Protein 8QYG (pdb70)

Sequence (446 aa):
MADVKKQILDAYNNFRHATKEFDDPNKKVSDSDFEEFILEETGRLSPSSLGLEPWKFVVVQNPEFREEKKLREYTWGAQKQLPTASHFVLILARTAKDIKYNADYIKRHLKEVKQQMPQDVSSEGYISKTEEFQKNDLHLLESDRTTLLFDWASKQTYIALGNMMTAAAQIGVDSCPIEGFQYDHIHRILEEEGLLENGSFDISVMAAFGYRVRDPRPKTRSAVEDVVKWVHHHHMMADVKKQILDAYNNFRHATKEFDPNKKVSDSDFEFILEETGRLSPSSLGLEPWKFVVVQNPEFREKLREYTWGAQKQLPTASHFVLILARTAKDIKYNADYIKRHLKEVKQMPQDVSEGYISKTEEFQKNDLHLLESDRTTLFDWASKQTYIALGNMMTAAAQIGVDSCPIEGFQYDHIHRILLEEEEGLLENGSFDISVMAAFGYRVRDPRPKTRSAVEDVVKWV

Secondary structure (DSSP, 8-state):
-HHHHHHHHHHHHH--B-S-B-TT----HHHHHHHHHHHHT---GGG---EEEEE---HHHHHHHHTT-GGGTTHHHH-SEEEEEEEE-HHHHSTT-HHHHHHHHHTT---HHHHHHHHHHHHHIIIIIS-TTS-HHHHHHHHHHHHHHHHHHHHHHHHHTT-EEEEE--S-HHHHHHHHHHTTTTTTTTEEEEEEEEEE-BSS--SPP----HHHHEEE-/-HHHHHHHHHHHHHHHHH--B-S-B-TT----HHHHHHHHHHHHT---GGG---EEEEE---HHHHHHHHTT-GGGTTHHHH-SEEEEEEEE-HHHHSTT-HHHHHHHHHTS---HHHHHHHHHHHHHIIIIIS-GGG-HHHHHHHHHHHHHHHHHHHHHHHHHTT-EEEEE--S-HHHHHHHHHHHTTTTTTTEEEEEEEEEE-BSSPPPPP----HHHHEEE-

Radius of gyration: 20.53 Å; Cα contacts (8 Å, |Δi|>4): 889; chains: 2; bounding box: 54×54×61 Å

Solvent-accessible surface area: 18591 Å² total; per-residue (Å²): 121,78,117,55,27,132,95,4,44,74,8,4,77,70,6,19,42,4,127,66,0,30,68,134,106,125,4,55,115,63,12,1,111,9,0,5,38,0,0,42,7,0,10,17,22,22,18,2,2,1,1,19,0,0,0,0,58,56,90,121,9,17,96,100,0,71,125,42,0,89,22,0,69,122,6,0,72,21,1,3,12,0,0,0,0,0,0,27,25,18,117,15,0,72,38,88,8,95,16,0,108,114,8,2,99,121,33,52,134,34,81,94,122,80,9,99,44,50,28,65,80,2,51,83,2,0,84,74,11,22,60,8,56,113,43,109,62,9,3,28,7,7,0,0,20,3,0,4,4,0,1,0,0,0,0,5,0,0,6,31,13,31,0,1,0,4,33,5,16,6,3,65,61,80,52,0,47,90,10,0,100,136,88,44,8,4,54,135,40,15,2,16,6,9,1,0,0,0,0,0,54,43,71,202,112,60,201,106,58,33,42,9,50,59,136,88,5,14,66,138,52,174,139,137,112,57,52,43,25,30,119,108,4,46,72,6,4,78,70,6,20,42,3,126,40,0,34,73,136,103,125,3,56,126,64,16,1,120,9,0,8,37,0,0,42,8,0,12,16,19,21,19,2,2,2,1,16,0,0,0,0,59,56,86,128,17,15,87,117,0,76,124,47,0,88,23,0,73,119,6,0,75,22,1,3,10,0,0,0,0,0,0,27,25,17,121,16,0,75,29,91,10,104,18,0,111,118,8,1,140,113,32,52,136,41,89,130,119,76,10,97,41,51,28,69,76,1,56,89,2,0,83,79,9,26,60,8,53,114,44,109,59,9,3,29,7,5,0,0,21,2,0,4,4,0,1,0,1,0,0,6,1,0,6,34,2,28,0,2,0,3,34,5,15,6,2,61,64,80,58,0,51,88,6,0,97,127,94,43,6,9,58,138,37,15,2,18,6,9,2,0,0,0,0,0,49,52,60,148,111,59,208,125,59,28,40,7,41,66,128,84,6,14,66,134,53

Nearest PDB structures (foldseek):
  8qyg-assembly1_A  TM=1.005E+00  e=1.576E-46  Bacillus tequilensis
  8q5g-assembly1_B  TM=9.981E-01  e=5.315E-41  Bacillus tequilensis
  7rzp-assembly1_B  TM=9.713E-01  e=8.587E-29  Haemophilus influenzae R2866
  7ldq-assembly1_A  TM=9.726E-01  e=1.998E-28  Haemophilus influenzae R2846
  2hay-assembly1_A  TM=9.580E-01  e=7.380E-26  Streptococcus pyogenes serotype M1

Organism: NCBI:txid227866

Foldseek 3Di:
DVVVVVLLVVLVQQEDAFQAFAQPFADDPVLVVVLVVLLVPAAAVLRLSFKDKDKDPDLVLLVLQCVFFVSRVRQSNRFNIKIFIKGFFCCAPQLPHPSLVCCCCVPVVPDPVRSVVSSVVSNCCCVPVPVQVVDRVSVRVSRLVSSVRSVVRSQSSCSSVQKYKRKGPRGDQVSVQVSCVVVCNCPVRGIGTRIMMGIHHHPDGDDGDDDDDPVVVDDDD/DVVVVVVVVVLLVVLVQQADAFQAFAQPFADDPVLVVVLVVLLVPFAAVLRLSFKDKDKDPDLVLLVLQCVFFVSRVRLSNRFNIKIFIKGFWCCAPVLPHPSLVCCCCPVVVDDVVVSVVSSVVSNCCCVPVVVQVPDRVSVRVSRLVSSVRSVVRSQSSCSSVVKYKRKGDRGDQVSVQVSCVVVCNCVVRGIGTRIMMGIHHHPDGDDGDDDDDPVVVDDDD

Structure (mmCIF, N/CA/C/O backbone):
data_8QYG
#
_entry.id   8QYG
#
_cell.length_a   52.472
_cell.length_b   84.279
_cell.length_c   100.606
_cell.angle_alpha   90.00
_cell.angle_beta   90.00
_cell.angle_gamma   90.00
#
_symmetry.space_group_name_H-M   'P 21 21 21'
#
loop_
_entity.id
_entity.type
_entity.pdbx_description
1 polymer 'NAD(P)H-dependent oxidoreductase'
2 non-polymer 'FLAVIN MONONUCLEOTIDE'
3 non-polymer GLYCEROL
4 non-polymer 'CHLORIDE ION'
5 non-polymer 'MAGNESIUM ION'
6 water water
#
loop_
_atom_site.group_PDB
_atom_site.id
_atom_site.type_symbol
_atom_site.label_atom_id
_atom_site.label_alt_id
_atom_site.label_comp_id
_atom_site.label_asym_id
_atom_site.label_entity_id
_atom_site.label_seq_id
_atom_site.pdbx_PDB_ins_code
_atom_site.Cartn_x
_atom_site.Cartn_y
_atom_site.Cartn_z
_atom_site.occupancy
_atom_site.B_iso_or_equiv
_atom_site.auth_seq_id
_atom_site.auth_comp_id
_atom_site.auth_asym_id
_atom_site.auth_atom_id
_atom_site.pdbx_PDB_model_num
ATOM 1 N N . MET A 1 7 ? 9.720 -22.688 11.450 1.00 38.05 1 MET A N 1
ATOM 2 C CA . MET A 1 7 ? 10.472 -21.398 11.469 1.00 35.57 1 MET A CA 1
ATOM 3 C C . MET A 1 7 ? 10.730 -20.980 12.923 1.00 30.76 1 MET A C 1
ATOM 4 O O . MET A 1 7 ? 10.703 -19.810 13.253 1.00 21.62 1 MET A O 1
ATOM 9 N N . ALA A 1 8 ? 10.952 -21.946 13.823 1.00 28.14 2 ALA A N 1
ATOM 10 C CA . ALA A 1 8 ? 10.699 -21.689 15.238 1.00 26.91 2 ALA A CA 1
ATOM 11 C C . ALA A 1 8 ? 11.699 -20.675 15.804 1.00 26.22 2 ALA A C 1
ATOM 12 O O . ALA A 1 8 ? 11.323 -19.747 16.525 1.00 25.67 2 ALA A O 1
ATOM 14 N N . ASP A 1 9 ? 12.970 -20.812 15.427 1.00 26.67 3 ASP A N 1
ATOM 15 C CA . ASP A 1 9 ? 14.022 -19.966 15.972 1.00 26.75 3 ASP A CA 1
ATOM 16 C C . ASP A 1 9 ? 13.839 -18.534 15.486 1.00 21.63 3 ASP A C 1
ATOM 17 O O . ASP A 1 9 ? 13.901 -17.593 16.282 1.00 19.67 3 ASP A O 1
ATOM 22 N N . VAL A 1 10 ? 13.543 -18.396 14.189 1.00 19.04 4 VAL A N 1
ATOM 23 C CA . VAL A 1 10 ? 13.366 -17.083 13.609 1.00 17.10 4 VAL A CA 1
ATOM 24 C C . VAL A 1 10 ? 12.168 -16.415 14.261 1.00 13.33 4 VAL A C 1
ATOM 25 O O . VAL A 1 10 ? 12.219 -15.217 14.593 1.00 13.07 4 VAL A O 1
ATOM 29 N N . LYS A 1 11 ? 11.068 -17.159 14.422 1.00 12.37 5 LYS A N 1
ATOM 30 C CA . LYS A 1 11 ? 9.865 -16.580 15.000 1.00 11.80 5 LYS A CA 1
ATOM 31 C C . LYS A 1 11 ? 10.145 -16.099 16.416 1.00 11.69 5 LYS A C 1
ATOM 32 O O . LYS A 1 11 ? 9.689 -15.038 16.833 1.00 10.67 5 LYS A O 1
ATOM 38 N N . LYS A 1 12 ? 10.866 -16.912 17.178 1.00 13.63 6 LYS A N 1
ATOM 39 C CA . LYS A 1 12 ? 11.123 -16.530 18.559 1.00 14.51 6 LYS A CA 1
ATOM 40 C C . LYS A 1 12 ? 11.953 -15.245 18.605 1.00 13.84 6 LYS A C 1
ATOM 41 O O . LYS A 1 12 ? 11.702 -14.358 19.405 1.00 14.19 6 LYS A O 1
ATOM 47 N N . GLN A 1 13 ? 12.998 -15.164 17.790 1.00 14.77 7 GLN A N 1
ATOM 48 C CA . GLN A 1 13 ? 13.844 -13.982 17.719 1.00 14.49 7 GLN A CA 1
ATOM 49 C C . GLN A 1 13 ? 13.011 -12.751 17.368 1.00 11.73 7 GLN A C 1
ATOM 50 O O . GLN A 1 13 ? 13.159 -11.691 17.972 1.00 11.29 7 GLN A O 1
ATOM 56 N N . ILE A 1 14 ? 12.127 -12.895 16.372 1.00 10.62 8 ILE A N 1
ATOM 57 C CA . ILE A 1 14 ? 11.316 -11.748 15.990 1.00 9.41 8 ILE A CA 1
ATOM 58 C C . ILE A 1 14 ? 10.351 -11.358 17.101 1.00 9.00 8 ILE A C 1
ATOM 59 O O . ILE A 1 14 ? 10.240 -10.186 17.433 1.00 9.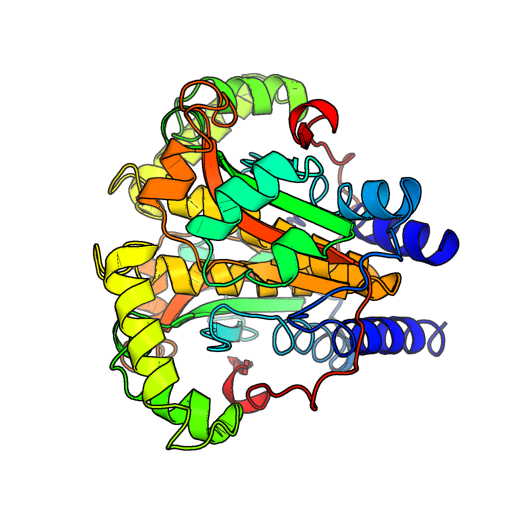14 8 ILE A O 1
ATOM 64 N N . LEU A 1 15 ? 9.641 -12.298 17.709 1.00 9.40 9 LEU A N 1
ATOM 65 C CA . LEU A 1 15 ? 8.736 -11.932 18.764 1.00 9.30 9 LEU A CA 1
ATOM 66 C C . LEU A 1 15 ? 9.489 -11.366 19.971 1.00 8.96 9 LEU A C 1
ATOM 67 O O . LEU A 1 15 ? 8.992 -10.478 20.644 1.00 9.40 9 LEU A O 1
ATOM 72 N N . ASP A 1 16 ? 10.702 -11.842 20.246 1.00 9.53 10 ASP A N 1
ATOM 73 C CA . ASP A 1 16 ? 11.491 -11.227 21.298 1.00 9.64 10 ASP A CA 1
ATOM 74 C C . ASP A 1 16 ? 11.771 -9.773 20.968 1.00 8.75 10 ASP A C 1
ATOM 75 O O . ASP A 1 16 ? 11.715 -8.931 21.833 1.00 9.32 10 ASP A O 1
ATOM 80 N N . ALA A 1 17 ? 12.016 -9.445 19.701 1.00 8.90 11 ALA A N 1
ATOM 81 C CA . ALA A 1 17 ? 12.239 -8.056 19.333 1.00 8.90 11 ALA A CA 1
ATOM 82 C C . ALA A 1 17 ? 10.965 -7.222 19.453 1.00 7.69 11 ALA A C 1
ATOM 83 O O . ALA A 1 17 ? 11.024 -6.059 19.821 1.00 7.99 11 ALA A O 1
ATOM 85 N N . TYR A 1 18 ? 9.821 -7.800 19.117 1.00 7.91 12 TYR A N 1
ATOM 86 C CA . TYR A 1 18 ? 8.544 -7.101 19.316 1.00 7.84 12 TYR A CA 1
ATOM 87 C C . TYR A 1 18 ? 8.278 -6.815 20.779 1.00 7.95 12 TYR A C 1
ATOM 88 O O . TYR A 1 18 ? 7.636 -5.813 21.115 1.00 9.06 12 TYR A O 1
ATOM 97 N N A ASN A 1 19 ? 8.762 -7.690 21.664 0.50 8.80 13 ASN A N 1
ATOM 98 N N B ASN A 1 19 ? 8.755 -7.698 21.665 0.50 8.18 13 ASN A N 1
ATOM 99 C CA A ASN A 1 19 ? 8.577 -7.471 23.082 0.50 9.89 13 ASN A CA 1
ATOM 100 C CA B ASN A 1 19 ? 8.659 -7.470 23.093 0.50 8.54 13 ASN A CA 1
ATOM 101 C C A ASN A 1 19 ? 9.659 -6.513 23.613 0.50 9.61 13 ASN A C 1
ATOM 102 C C B ASN A 1 19 ? 9.660 -6.442 23.587 0.50 8.98 13 ASN A C 1
ATOM 103 O O A ASN A 1 19 ? 9.394 -5.774 24.549 0.50 12.23 13 ASN A O 1
ATOM 104 O O B ASN A 1 19 ? 9.371 -5.649 24.474 0.50 11.33 13 ASN A O 1
ATOM 113 N N . PHE A 1 20 ? 10.846 -6.442 22.993 1.00 8.94 14 PHE A N 1
ATOM 114 C CA . PHE A 1 20 ? 11.903 -5.502 23.330 1.00 8.95 14 PHE A CA 1
ATOM 115 C C . PHE A 1 20 ? 11.496 -4.081 23.002 1.00 7.94 14 PHE A C 1
ATOM 116 O O . PHE A 1 20 ? 11.697 -3.156 23.782 1.00 8.46 14 PHE A O 1
ATOM 124 N N . ARG A 1 21 ? 10.973 -3.894 21.783 1.00 7.66 15 ARG A N 1
ATOM 125 C CA . ARG A 1 21 ? 10.531 -2.580 21.384 1.00 7.25 15 ARG A CA 1
ATOM 126 C C . ARG A 1 21 ? 9.438 -2.091 22.326 1.00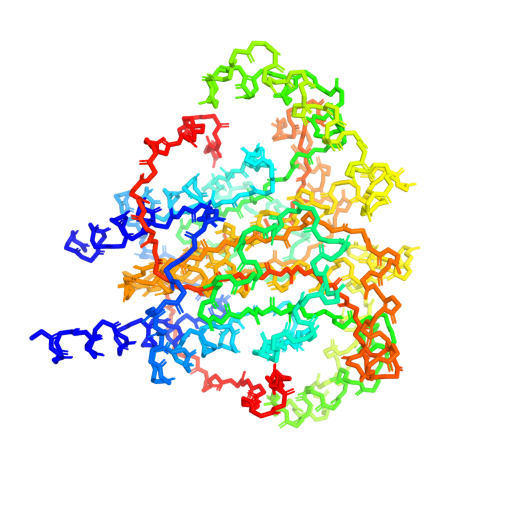 7.58 15 ARG A C 1
ATOM 127 O O . ARG A 1 21 ? 8.491 -2.799 22.614 1.00 8.25 15 ARG A O 1
ATOM 135 N N . HIS A 1 22 ? 9.571 -0.858 22.760 1.00 7.02 16 HIS A N 1
ATOM 136 C CA . HIS A 1 22 ? 8.543 -0.210 23.565 1.00 7.12 16 HIS A CA 1
ATOM 137 C C . HIS A 1 22 ? 8.677 1.285 23.341 1.00 7.78 16 HIS A C 1
ATOM 138 O O . HIS A 1 22 ? 9.625 1.750 22.706 1.00 7.68 16 HIS A O 1
ATOM 145 N N . ALA A 1 23 ? 7.733 2.051 23.872 1.00 7.22 17 ALA A N 1
ATOM 146 C CA . ALA A 1 23 ? 7.776 3.496 23.660 1.00 7.67 17 ALA A CA 1
ATOM 147 C C . ALA A 1 23 ? 8.737 4.134 24.659 1.00 7.97 17 ALA A C 1
ATOM 148 O O . ALA A 1 23 ? 8.358 4.608 25.722 1.00 9.54 17 ALA A O 1
ATOM 150 N N . THR A 1 24 ? 10.020 4.120 24.314 1.00 7.74 18 THR A N 1
ATOM 151 C CA . THR A 1 24 ? 11.075 4.513 25.236 1.00 8.26 18 THR A CA 1
ATOM 152 C C . THR A 1 24 ? 10.952 6.004 25.490 1.00 8.35 18 THR A C 1
ATOM 153 O O . THR A 1 24 ? 10.968 6.818 24.573 1.00 8.66 18 THR A O 1
ATOM 157 N N . LYS A 1 25 ? 10.918 6.361 26.777 1.00 8.86 19 LYS A N 1
ATOM 158 C CA . LYS A 1 25 ? 10.713 7.718 27.180 1.00 9.83 19 LYS A CA 1
ATOM 159 C C . LYS A 1 25 ? 11.983 8.507 27.365 1.00 10.46 19 LYS A C 1
ATOM 160 O O . LYS A 1 25 ? 11.901 9.726 27.337 1.00 14.37 19 LYS A O 1
ATOM 166 N N . GLU A 1 26 ? 13.114 7.830 27.542 1.00 10.45 20 GLU A N 1
ATOM 167 C CA . GLU A 1 26 ? 14.391 8.454 27.816 1.00 11.70 20 GLU A CA 1
ATOM 168 C C . GLU A 1 26 ? 15.464 7.511 27.299 1.00 9.74 20 GLU A C 1
ATOM 169 O O . GLU A 1 26 ? 15.393 6.322 27.518 1.00 11.36 20 GLU A O 1
ATOM 175 N N . PHE A 1 27 ? 16.452 8.068 26.634 1.00 9.68 21 PHE A N 1
ATOM 176 C CA . PHE A 1 27 ? 17.556 7.308 26.109 1.00 9.02 21 PHE A CA 1
ATOM 177 C C . PHE A 1 27 ? 18.824 7.701 26.841 1.00 9.35 21 PHE A C 1
ATOM 178 O O . PHE A 1 27 ? 18.886 8.726 27.534 1.00 10.68 21 PHE A O 1
ATOM 186 N N A ASP A 1 28 ? 19.851 6.876 26.670 0.50 9.74 22 ASP A N 1
ATOM 187 N N B ASP A 1 28 ? 19.859 6.871 26.686 0.50 9.55 22 ASP A N 1
ATOM 188 C CA A ASP A 1 28 ? 21.161 7.165 27.194 0.50 10.16 22 ASP A CA 1
ATOM 189 C CA B ASP A 1 28 ? 21.168 7.161 27.230 0.50 10.26 22 ASP A CA 1
ATOM 190 C C A ASP A 1 28 ? 21.830 8.209 26.326 0.50 10.52 22 ASP A C 1
ATOM 191 C C B ASP A 1 28 ? 21.843 8.196 26.349 0.50 10.62 22 ASP A C 1
ATOM 192 O O A ASP A 1 28 ? 22.079 7.954 25.153 0.50 11.47 22 ASP A O 1
ATOM 193 O O B ASP A 1 28 ? 22.104 7.931 25.186 0.50 11.10 22 ASP A O 1
ATOM 202 N N . PRO A 1 29 ? 22.136 9.411 26.848 1.00 11.22 23 PRO A N 1
ATOM 203 C CA . PRO A 1 29 ? 22.703 10.445 25.986 1.00 13.27 23 PRO A CA 1
ATOM 204 C C . PRO A 1 29 ? 24.127 10.140 25.551 1.00 14.05 23 PRO A C 1
ATOM 205 O O . PRO A 1 29 ? 24.624 10.820 24.655 1.00 18.15 23 PRO A O 1
ATOM 209 N N . ASN A 1 30 ? 24.765 9.122 26.155 1.00 15.26 24 ASN A N 1
ATOM 210 C CA . ASN A 1 30 ? 26.141 8.770 25.826 1.00 18.22 24 ASN A CA 1
ATOM 211 C C . ASN A 1 30 ? 26.305 7.501 25.002 1.00 19.45 24 ASN A C 1
ATOM 212 O O . ASN A 1 30 ? 27.406 7.033 24.759 1.00 36.17 24 ASN A O 1
ATOM 217 N N . LYS A 1 31 ? 25.202 6.936 24.576 1.00 13.24 25 LYS A N 1
ATOM 218 C CA . LYS A 1 31 ? 25.257 5.769 23.725 1.00 12.57 25 LYS A CA 1
ATOM 219 C C . LYS A 1 31 ? 24.645 6.091 22.367 1.00 11.19 25 LYS A C 1
ATOM 220 O O . LYS A 1 31 ? 23.487 6.487 22.306 1.00 12.95 25 LYS A O 1
ATOM 226 N N . LYS A 1 32 ? 25.466 6.051 21.328 1.00 10.16 26 LYS A N 1
ATOM 227 C CA . LYS A 1 32 ? 25.013 6.407 19.997 1.00 9.80 26 LYS A CA 1
ATOM 228 C C . LYS A 1 32 ? 24.865 5.165 19.142 1.00 8.80 26 LYS A C 1
ATOM 229 O O . LYS A 1 32 ? 25.686 4.268 19.161 1.00 10.46 26 LYS A O 1
ATOM 235 N N . VAL A 1 33 ? 23.793 5.158 18.354 1.00 7.91 27 VAL A N 1
ATOM 236 C CA . VAL A 1 33 ? 23.614 4.148 17.323 1.00 8.12 27 VAL A CA 1
ATOM 237 C C . VAL A 1 33 ? 24.729 4.350 16.315 1.00 7.84 27 VAL A C 1
ATOM 238 O O . VAL A 1 33 ? 24.970 5.470 15.886 1.00 8.30 27 VAL A O 1
ATOM 242 N N . SER A 1 34 ? 25.380 3.258 15.909 1.00 7.65 28 SER A N 1
ATOM 243 C CA . SER A 1 34 ? 26.458 3.349 14.958 1.00 7.80 28 SER A CA 1
ATOM 244 C C . SER A 1 34 ? 25.932 3.847 13.604 1.00 7.76 28 SER A C 1
ATOM 245 O O . SER A 1 34 ? 24.749 3.727 13.245 1.00 7.67 28 SER A O 1
ATOM 248 N N . ASP A 1 35 ? 26.849 4.387 12.819 1.00 7.89 29 ASP A N 1
ATOM 249 C CA . ASP A 1 35 ? 26.505 4.838 11.471 1.00 8.14 29 ASP A CA 1
ATOM 250 C C . ASP A 1 35 ? 25.903 3.684 10.682 1.00 7.27 29 ASP A C 1
ATOM 251 O O . ASP A 1 35 ? 24.889 3.863 10.022 1.00 8.27 29 ASP A O 1
ATOM 256 N N . SER A 1 36 ? 26.517 2.517 10.784 1.00 7.74 30 SER A N 1
ATOM 257 C CA . SER A 1 36 ? 26.059 1.361 10.039 1.00 8.26 30 SER A CA 1
ATOM 258 C C . SER A 1 36 ? 24.676 0.928 10.482 1.00 8.00 30 SER A C 1
ATOM 259 O O . SER A 1 36 ? 23.792 0.624 9.663 1.00 7.90 30 SER A O 1
ATOM 262 N N . ASP A 1 37 ? 24.471 0.827 11.782 1.00 7.37 31 ASP A N 1
ATOM 263 C CA . ASP A 1 37 ? 23.163 0.434 12.271 1.00 7.36 31 ASP A CA 1
ATOM 264 C C . ASP A 1 37 ? 22.090 1.424 11.874 1.00 6.91 31 ASP A C 1
ATOM 265 O O . ASP A 1 37 ? 20.974 1.016 11.520 1.00 7.19 31 ASP A O 1
ATOM 270 N N . PHE A 1 38 ? 22.384 2.717 11.916 1.00 7.21 32 PHE A N 1
ATOM 271 C CA . PHE A 1 38 ? 21.366 3.711 11.588 1.00 7.00 32 PHE A CA 1
ATOM 272 C C . PHE A 1 38 ? 21.072 3.714 10.092 1.00 6.78 32 PHE A C 1
ATOM 273 O O . PHE A 1 38 ? 19.919 3.862 9.681 1.00 7.32 32 PHE A O 1
ATOM 281 N N A GLU A 1 39 ? 22.095 3.493 9.282 0.50 7.31 33 GLU A N 1
ATOM 282 N N B GLU A 1 39 ? 22.098 3.501 9.283 0.50 7.15 33 GLU A N 1
ATOM 283 C CA A GLU A 1 39 ? 21.863 3.383 7.843 0.50 7.49 33 GLU A CA 1
ATOM 284 C CA B GLU A 1 39 ? 21.870 3.379 7.844 0.50 7.50 33 GLU A CA 1
ATOM 285 C C A GLU A 1 39 ? 20.978 2.182 7.536 0.50 7.33 33 GLU A C 1
ATOM 286 C C B GLU A 1 39 ? 20.974 2.186 7.541 0.50 7.32 33 GLU A C 1
ATOM 287 O O A GLU A 1 39 ? 20.111 2.269 6.663 0.50 7.84 33 GLU A O 1
ATOM 288 O O B GLU A 1 39 ? 20.108 2.274 6.666 0.50 7.89 33 GLU A O 1
ATOM 299 N N . PHE A 1 40 ? 21.147 1.095 8.283 1.00 7.13 34 PHE A N 1
ATOM 300 C CA . PHE A 1 40 ? 20.279 -0.071 8.137 1.00 6.93 34 PHE A CA 1
ATOM 301 C C . PHE A 1 40 ? 18.844 0.266 8.516 1.00 6.69 34 PHE A C 1
ATOM 302 O O . PHE A 1 40 ? 17.906 -0.097 7.824 1.00 6.85 34 PHE A O 1
ATOM 310 N N . ILE A 1 41 ? 18.658 0.969 9.627 1.00 6.61 35 ILE A N 1
ATOM 311 C CA . ILE A 1 41 ? 17.316 1.384 10.019 1.00 6.12 35 ILE A CA 1
ATOM 312 C C . ILE A 1 41 ? 16.683 2.231 8.918 1.00 6.29 35 ILE A C 1
ATOM 313 O O . ILE A 1 41 ? 15.544 1.997 8.518 1.00 6.80 35 ILE A O 1
ATOM 318 N N . LEU A 1 42 ? 17.408 3.212 8.399 1.00 6.54 36 LEU A N 1
ATOM 319 C CA . LEU A 1 42 ? 16.870 4.040 7.335 1.00 6.77 36 LEU A CA 1
ATOM 320 C C . LEU A 1 42 ? 16.535 3.202 6.097 1.00 6.69 36 LEU A C 1
ATOM 321 O O . LEU A 1 42 ? 15.543 3.487 5.421 1.00 7.21 36 LEU A O 1
ATOM 326 N N A GLU A 1 43 ? 17.345 2.182 5.802 0.50 6.69 37 GLU A N 1
ATOM 327 N N B GLU A 1 43 ? 17.348 2.182 5.798 0.50 7.10 37 GLU A N 1
ATOM 328 C CA A GLU A 1 43 ? 17.098 1.330 4.647 0.50 6.75 37 GLU A CA 1
ATOM 329 C CA B GLU A 1 43 ? 17.087 1.320 4.652 0.50 7.63 37 GLU A CA 1
ATOM 330 C C A GLU A 1 43 ? 15.747 0.632 4.787 0.50 6.90 37 GLU A C 1
ATOM 331 C C B GLU A 1 43 ? 15.734 0.639 4.789 0.50 7.37 37 GLU A C 1
ATOM 332 O O A GLU A 1 43 ? 15.062 0.445 3.785 0.50 7.06 37 GLU A O 1
ATOM 333 O O B GLU A 1 43 ? 15.056 0.445 3.786 0.50 7.38 37 GLU A O 1
ATOM 344 N N . THR A 1 44 ? 15.361 0.218 5.998 1.00 6.72 38 THR A N 1
ATOM 345 C CA . THR A 1 44 ? 14.070 -0.427 6.175 1.00 6.50 38 THR A CA 1
ATOM 346 C C . THR A 1 44 ? 12.922 0.535 5.893 1.00 6.46 38 THR A C 1
ATOM 347 O O . THR A 1 44 ? 11.859 0.093 5.453 1.00 7.40 38 THR A O 1
ATOM 351 N N . GLY A 1 45 ? 13.126 1.826 6.142 1.00 6.61 39 GLY A N 1
ATOM 352 C CA . GLY A 1 45 ? 12.178 2.827 5.727 1.00 6.46 39 GLY A CA 1
ATOM 353 C C . GLY A 1 45 ? 12.145 2.946 4.216 1.00 6.36 39 GLY A C 1
ATOM 354 O O . GLY A 1 45 ? 11.084 2.917 3.592 1.00 6.58 39 GLY A O 1
ATOM 355 N N . ARG A 1 46 ? 13.323 3.134 3.615 1.00 6.65 40 ARG A N 1
ATOM 356 C CA . ARG A 1 46 ? 13.421 3.353 2.161 1.00 6.83 40 ARG A CA 1
ATOM 357 C C . ARG A 1 46 ? 12.804 2.193 1.389 1.00 6.81 40 ARG A C 1
ATOM 358 O O . ARG A 1 46 ? 12.193 2.399 0.339 1.00 6.88 40 ARG A O 1
ATOM 366 N N . LEU A 1 47 ? 13.020 0.962 1.851 1.00 6.93 41 LEU A N 1
ATOM 367 C CA . LEU A 1 47 ? 12.554 -0.244 1.179 1.00 6.76 41 LEU A CA 1
ATOM 368 C C . LEU A 1 47 ? 11.104 -0.568 1.487 1.00 6.65 41 LEU A C 1
ATOM 369 O O . LEU A 1 47 ? 10.570 -1.571 0.993 1.00 6.68 41 LEU A O 1
ATOM 374 N N . SER A 1 48 ? 10.447 0.235 2.313 1.00 6.22 42 SER A N 1
ATOM 375 C CA . SER A 1 48 ? 9.058 -0.020 2.636 1.00 6.24 42 SER A CA 1
ATOM 376 C C . SER A 1 48 ? 8.198 0.087 1.388 1.00 6.13 42 SER A C 1
ATOM 377 O O . SER A 1 48 ? 8.461 0.895 0.488 1.00 6.40 42 SER A O 1
ATOM 380 N N . PRO A 1 49 ? 7.087 -0.669 1.367 1.00 6.03 43 PRO A N 1
ATOM 381 C CA . PRO A 1 49 ? 6.093 -0.516 0.320 1.00 6.07 43 PRO A CA 1
ATOM 382 C C . PRO A 1 49 ? 5.242 0.714 0.561 1.00 6.04 43 PRO A C 1
ATOM 383 O O . PRO A 1 49 ? 5.166 1.233 1.672 1.00 6.60 43 PRO A O 1
ATOM 387 N N . SER A 1 50 ? 4.588 1.189 -0.504 1.00 6.16 44 SER A N 1
ATOM 388 C CA . SER A 1 50 ? 3.711 2.341 -0.447 1.00 6.26 44 SER A CA 1
ATOM 389 C C . SER A 1 50 ? 2.658 2.182 -1.533 1.00 6.30 44 SER A C 1
ATOM 390 O O . SER A 1 50 ? 2.918 1.595 -2.594 1.00 6.64 44 SER A O 1
ATOM 393 N N . SER A 1 51 ? 1.477 2.711 -1.293 1.00 6.34 45 SER A N 1
ATOM 394 C CA . SER A 1 51 ? 0.415 2.661 -2.280 1.00 6.34 45 SER A CA 1
ATOM 395 C C . SER A 1 51 ? 0.869 3.320 -3.576 1.00 6.43 45 SER A C 1
ATOM 396 O O . SER A 1 51 ? 1.471 4.379 -3.591 1.00 6.60 45 SER A O 1
ATOM 399 N N . LEU A 1 52 ? 0.630 2.594 -4.689 1.00 6.82 46 LEU A N 1
ATOM 400 C CA . LEU A 1 52 ? 0.982 3.028 -6.039 1.00 7.25 46 LEU A CA 1
ATOM 401 C C . LEU A 1 52 ? 2.486 3.191 -6.223 1.00 6.88 46 LEU A C 1
ATOM 402 O O . LEU A 1 52 ? 2.940 3.770 -7.202 1.00 7.42 46 LEU A O 1
ATOM 407 N N . GLY A 1 53 ? 3.262 2.674 -5.261 1.00 6.80 47 GLY A N 1
ATOM 408 C CA . GLY A 1 53 ? 4.704 2.772 -5.302 1.00 6.85 47 GLY A CA 1
ATOM 409 C C . GLY A 1 53 ? 5.265 4.177 -5.179 1.00 7.03 47 GLY A C 1
ATOM 410 O O . GLY A 1 53 ? 6.429 4.364 -5.511 1.00 7.06 47 GLY A O 1
ATOM 411 N N . LEU A 1 54 ? 4.475 5.131 -4.687 1.00 6.85 48 LEU A N 1
ATOM 412 C CA . LEU A 1 54 ? 4.872 6.528 -4.726 1.00 6.94 48 LEU A CA 1
ATOM 413 C C . LEU A 1 54 ? 5.890 6.988 -3.705 1.00 6.67 48 LEU A C 1
ATOM 414 O O . LEU A 1 54 ? 6.392 8.078 -3.826 1.00 7.47 48 LEU A O 1
ATOM 419 N N . GLU A 1 55 ? 6.159 6.160 -2.682 1.00 6.67 49 GLU A N 1
ATOM 420 C CA . GLU A 1 55 ? 7.193 6.480 -1.684 1.00 6.75 49 GLU A CA 1
ATOM 421 C C . GLU A 1 55 ? 7.053 7.919 -1.227 1.00 6.87 49 GLU A C 1
ATOM 422 O O . GLU A 1 55 ? 7.977 8.700 -1.317 1.00 7.06 49 GLU A O 1
ATOM 428 N N . PRO A 1 56 ? 5.881 8.294 -0.656 1.00 6.70 50 PRO A N 1
ATOM 429 C CA . PRO A 1 56 ? 5.574 9.712 -0.473 1.00 6.97 50 PRO A CA 1
ATOM 430 C C . PRO A 1 56 ? 6.084 10.250 0.850 1.00 6.96 50 PRO A C 1
ATOM 431 O O . PRO A 1 56 ? 5.371 10.922 1.587 1.00 7.82 50 PRO A O 1
ATOM 435 N N . TRP A 1 57 ? 7.333 9.950 1.151 1.00 8.05 51 TRP A N 1
ATOM 436 C CA . TRP A 1 57 ? 7.968 10.243 2.424 1.00 7.69 51 TRP A CA 1
ATOM 437 C C . TRP A 1 57 ? 9.303 10.936 2.264 1.00 7.19 51 TRP A C 1
ATOM 438 O O . TRP A 1 57 ? 9.946 10.921 1.204 1.00 7.50 51 TRP A O 1
ATOM 449 N N . LYS A 1 58 ? 9.710 11.532 3.387 1.00 6.85 52 LYS A N 1
ATOM 450 C CA . LYS A 1 58 ? 11.091 11.957 3.540 1.00 7.88 52 LYS A CA 1
ATOM 451 C C . LYS A 1 58 ? 11.437 11.733 5.009 1.00 6.89 52 LYS A C 1
ATOM 452 O O . LYS A 1 58 ? 10.598 11.978 5.896 1.00 7.75 52 LYS A O 1
ATOM 458 N N . PHE A 1 59 ? 12.653 11.249 5.263 1.00 6.67 53 PHE A N 1
ATOM 459 C CA . PHE A 1 59 ? 13.139 10.972 6.617 1.00 7.09 53 PHE A CA 1
ATOM 460 C C . PHE A 1 59 ? 14.171 12.042 6.942 1.00 6.85 53 PHE A C 1
ATOM 461 O O . PHE A 1 59 ? 15.262 12.054 6.373 1.00 8.41 53 PHE A O 1
ATOM 469 N N . VAL A 1 60 ? 13.803 12.996 7.803 1.00 7.06 54 VAL A N 1
ATOM 470 C CA . VAL A 1 60 ? 14.677 14.090 8.157 1.00 6.86 54 VAL A CA 1
ATOM 471 C C . VAL A 1 60 ? 15.311 13.756 9.498 1.00 6.93 54 VAL A C 1
ATOM 472 O O . VAL A 1 60 ? 14.595 13.633 10.485 1.00 7.86 54 VAL A O 1
ATOM 476 N N . VAL A 1 61 ? 16.613 13.538 9.507 1.00 7.06 55 VAL A N 1
ATOM 477 C CA . VAL A 1 61 ? 17.331 13.124 10.698 1.00 6.84 55 VAL A CA 1
ATOM 478 C C . VAL A 1 61 ? 17.852 14.367 11.388 1.00 6.95 55 VAL A C 1
ATOM 479 O O . VAL A 1 61 ? 18.771 15.003 10.883 1.00 8.22 55 VAL A O 1
ATOM 483 N N . VAL A 1 62 ? 17.234 14.752 12.509 1.00 7.30 56 VAL A N 1
ATOM 484 C CA . VAL A 1 62 ? 17.576 15.971 13.214 1.00 7.84 56 VAL A CA 1
ATOM 485 C C . VAL A 1 62 ? 18.569 15.616 14.296 1.00 7.71 56 VAL A C 1
ATOM 486 O O . VAL A 1 62 ? 18.205 15.190 15.403 1.00 8.46 56 VAL A O 1
ATOM 490 N N . GLN A 1 63 ? 19.849 15.844 14.011 1.00 8.00 57 GLN A N 1
ATOM 491 C CA . GLN A 1 63 ? 20.912 15.648 14.984 1.00 8.56 57 GLN A CA 1
ATOM 492 C C . GLN A 1 63 ? 21.290 16.950 15.681 1.00 9.71 57 GLN A C 1
ATOM 493 O O . GLN A 1 63 ? 21.768 16.924 16.816 1.00 11.85 57 GLN A O 1
ATOM 499 N N . ASN A 1 64 ? 21.054 18.083 15.030 1.00 8.49 58 ASN A N 1
ATOM 500 C CA . ASN A 1 64 ? 21.469 19.358 15.557 1.00 8.98 58 ASN A CA 1
ATOM 501 C C . ASN A 1 64 ? 20.774 19.603 16.893 1.00 8.84 58 ASN A C 1
ATOM 502 O O . ASN A 1 64 ? 19.546 19.580 16.956 1.00 8.84 58 ASN A O 1
ATOM 507 N N . PRO A 1 65 ? 21.519 19.787 18.009 1.00 9.99 59 PRO A N 1
ATOM 508 C CA . PRO A 1 65 ? 20.861 19.908 19.307 1.00 10.28 59 PRO A CA 1
ATOM 509 C C . PRO A 1 65 ? 19.956 21.117 19.427 1.00 9.77 59 PRO A C 1
ATOM 510 O O . PRO A 1 65 ? 18.925 21.058 20.080 1.00 9.97 59 PRO A O 1
ATOM 514 N N . GLU A 1 66 ? 20.349 22.226 18.807 1.00 9.79 60 GLU A N 1
ATOM 515 C CA . GLU A 1 66 ? 19.566 23.440 18.908 1.00 9.96 60 GLU A CA 1
ATOM 516 C C . GLU A 1 66 ? 18.241 23.296 18.172 1.00 9.88 60 GLU A C 1
ATOM 517 O O . GLU A 1 66 ? 17.206 23.763 18.654 1.00 10.30 60 GLU A O 1
ATOM 523 N N . PHE A 1 67 ? 18.252 22.633 17.000 1.00 8.81 61 PHE A N 1
ATOM 524 C CA . PHE A 1 67 ? 17.011 22.440 16.276 1.00 8.61 61 PHE A CA 1
ATOM 525 C C . PHE A 1 67 ? 16.108 21.475 17.044 1.00 8.06 61 PHE A C 1
ATOM 526 O O . PHE A 1 67 ? 14.902 21.656 17.140 1.00 8.78 61 PHE A O 1
ATOM 534 N N . ARG A 1 68 ? 16.681 20.422 17.655 1.00 8.10 62 ARG A N 1
ATOM 535 C CA . ARG A 1 68 ? 15.884 19.563 18.519 1.00 8.14 62 ARG A CA 1
ATOM 536 C C . ARG A 1 68 ? 15.204 20.388 19.601 1.00 8.92 62 ARG A C 1
ATOM 537 O O . ARG A 1 68 ? 14.032 20.120 19.916 1.00 9.34 62 ARG A O 1
ATOM 545 N N A GLU A 1 69 ? 15.937 21.305 20.237 0.50 8.79 63 GLU A N 1
ATOM 546 N N B GLU A 1 69 ? 15.946 21.291 20.254 0.50 8.92 63 GLU A N 1
ATOM 547 C CA A GLU A 1 69 ? 15.349 22.087 21.301 0.50 9.45 63 GLU A CA 1
ATOM 548 C CA B GLU A 1 69 ? 15.376 22.082 21.324 0.50 9.56 63 GLU A CA 1
ATOM 549 C C A GLU A 1 69 ? 14.213 22.981 20.791 0.50 9.41 63 GLU A C 1
ATOM 550 C C B GLU A 1 69 ? 14.227 22.957 20.826 0.50 9.54 63 GLU A C 1
ATOM 551 O O A GLU A 1 69 ? 13.211 23.160 21.494 0.50 10.06 63 GLU A O 1
ATOM 552 O O B GLU A 1 69 ? 13.229 23.140 21.533 0.50 10.32 63 GLU A O 1
ATOM 563 N N A LYS A 1 70 ? 14.335 23.512 19.573 0.50 9.79 64 LYS A N 1
ATOM 564 N N B LYS A 1 70 ? 14.347 23.475 19.610 0.50 9.91 64 LYS A N 1
ATOM 565 C CA A LYS A 1 70 ? 13.254 24.280 18.966 0.50 10.24 64 LYS A CA 1
ATOM 566 C CA B LYS A 1 70 ? 13.286 24.267 19.018 0.50 10.35 64 LYS A CA 1
ATOM 567 C C A LYS A 1 70 ? 12.000 23.425 18.850 0.50 9.97 64 LYS A C 1
ATOM 568 C C B LYS A 1 70 ? 12.018 23.428 18.853 0.50 10.04 64 LYS A C 1
ATOM 569 O O A LYS A 1 70 ? 10.893 23.854 19.177 0.50 11.07 64 LYS A O 1
ATOM 570 O O B LYS A 1 70 ? 10.912 23.863 19.171 0.50 11.12 64 LYS A O 1
ATOM 581 N N . LEU A 1 71 ? 12.181 22.180 18.406 1.00 9.02 65 LEU A N 1
ATOM 582 C CA . LEU A 1 71 ? 11.061 21.256 18.309 1.00 9.01 65 LEU A CA 1
ATOM 583 C C . LEU A 1 71 ? 10.485 20.927 19.681 1.00 8.73 65 LEU A C 1
ATOM 584 O O . LEU A 1 71 ? 9.273 20.810 19.830 1.00 8.94 65 LEU A O 1
ATOM 589 N N . ARG A 1 72 ? 11.349 20.742 20.659 1.00 8.76 66 ARG A N 1
ATOM 590 C CA . ARG A 1 72 ? 10.930 20.293 21.983 1.00 9.07 66 ARG A CA 1
ATOM 591 C C . ARG A 1 72 ? 9.920 21.235 22.613 1.00 9.07 66 ARG A C 1
ATOM 592 O O . ARG A 1 72 ? 9.032 20.772 23.328 1.00 9.83 66 ARG A O 1
ATOM 600 N N . GLU A 1 73 ? 10.038 22.529 22.338 1.00 9.64 67 GLU A N 1
ATOM 601 C CA . GLU A 1 73 ? 9.097 23.491 22.892 1.00 10.13 67 GLU A CA 1
ATOM 602 C C . GLU A 1 73 ? 7.658 23.107 22.574 1.00 9.17 67 GLU A C 1
ATOM 603 O O . GLU A 1 73 ? 6.773 23.398 23.365 1.00 10.84 67 GLU A O 1
ATOM 609 N N . TYR A 1 74 ? 7.440 22.505 21.409 1.00 8.34 68 TYR A N 1
ATOM 610 C CA . TYR A 1 74 ? 6.096 22.226 20.940 1.00 9.59 68 TYR A CA 1
ATOM 611 C C . TYR A 1 74 ? 5.838 20.737 20.736 1.00 8.64 68 TYR A C 1
ATOM 612 O O . TYR A 1 74 ? 4.869 20.381 20.057 1.00 10.29 68 TYR A O 1
ATOM 621 N N . THR A 1 75 ? 6.676 19.888 21.347 1.00 8.21 69 THR A N 1
ATOM 622 C CA . THR A 1 75 ? 6.540 18.458 21.237 1.00 8.11 69 THR A CA 1
ATOM 623 C C . THR A 1 75 ? 6.416 17.888 22.647 1.00 8.28 69 THR A C 1
ATOM 624 O O . THR A 1 75 ? 7.350 17.317 23.209 1.00 8.96 69 THR A O 1
ATOM 628 N N . TRP A 1 76 ? 5.208 17.998 23.207 1.00 9.19 70 TRP A N 1
ATOM 629 C CA . TRP A 1 76 ? 4.949 17.543 24.570 1.00 9.84 70 TRP A CA 1
ATOM 630 C C . TRP A 1 76 ? 5.221 16.065 24.734 1.00 9.24 70 TRP A C 1
ATOM 631 O O . TRP A 1 76 ? 5.533 15.629 25.827 1.00 10.27 70 TRP A O 1
ATOM 642 N N . GLY A 1 77 ? 5.092 15.287 23.660 1.00 8.24 71 GLY A N 1
ATOM 643 C CA . GLY A 1 77 ? 5.299 13.856 23.705 1.00 9.07 71 GLY A CA 1
ATOM 644 C C . GLY A 1 77 ? 6.745 13.400 23.660 1.00 8.83 71 GLY A C 1
ATOM 645 O O . GLY A 1 77 ? 6.992 12.197 23.712 1.00 9.67 71 GLY A O 1
ATOM 646 N N . ALA A 1 78 ? 7.703 14.343 23.598 1.00 8.17 72 ALA A N 1
ATOM 647 C CA . ALA A 1 78 ? 9.104 13.972 23.431 1.00 8.84 72 ALA A CA 1
ATOM 648 C C . ALA A 1 78 ? 10.004 14.791 24.336 1.00 8.71 72 ALA A C 1
ATOM 649 O O . ALA A 1 78 ? 11.117 15.134 23.966 1.00 8.72 72 ALA A O 1
ATOM 651 N N . GLN A 1 79 ? 9.560 15.077 25.552 1.00 8.79 73 GLN A N 1
ATOM 652 C CA . GLN A 1 79 ? 10.324 15.962 26.431 1.00 9.44 73 GLN A CA 1
ATOM 653 C C . GLN A 1 79 ? 11.686 15.408 26.786 1.00 9.02 73 GLN A C 1
ATOM 654 O O . GLN A 1 79 ? 12.650 16.170 26.812 1.00 10.13 73 GLN A O 1
ATOM 660 N N . LYS A 1 80 ? 11.774 14.107 27.105 1.00 9.60 74 LYS A N 1
ATOM 661 C CA . LYS A 1 80 ? 13.089 13.522 27.342 1.00 10.96 74 LYS A CA 1
ATOM 662 C C . LYS A 1 80 ? 13.661 12.863 26.105 1.00 9.95 74 LYS A C 1
ATOM 663 O O . LYS A 1 80 ? 14.893 12.750 25.981 1.00 11.47 74 LYS A O 1
ATOM 669 N N . GLN A 1 81 ? 12.809 12.413 25.192 1.00 8.45 75 GLN A N 1
ATOM 670 C CA . GLN A 1 81 ? 13.313 11.744 24.007 1.00 8.49 75 GLN A CA 1
ATOM 671 C C . GLN A 1 81 ? 14.125 12.691 23.125 1.00 8.87 75 GLN A C 1
ATOM 672 O O . GLN A 1 81 ? 15.157 12.295 22.594 1.00 10.19 75 GLN A O 1
ATOM 678 N N . LEU A 1 82 ? 13.662 13.921 22.959 1.00 8.72 76 LEU A N 1
ATOM 679 C CA . LEU A 1 82 ? 14.352 14.819 22.053 1.00 8.84 76 LEU A CA 1
ATOM 680 C C . LEU A 1 82 ? 15.768 15.097 22.510 1.00 9.13 76 LEU A C 1
ATOM 681 O O . LEU A 1 82 ? 16.714 14.983 21.722 1.00 10.57 76 LEU A O 1
ATOM 686 N N . PRO A 1 83 ? 16.016 15.457 23.787 1.00 10.16 77 PRO A N 1
ATOM 687 C CA . PRO A 1 83 ? 17.390 15.749 24.152 1.00 11.55 77 PRO A CA 1
ATOM 688 C C . PRO A 1 83 ? 18.296 14.535 24.139 1.00 11.43 77 PRO A C 1
ATOM 689 O O . PRO A 1 83 ? 19.472 14.659 23.752 1.00 15.24 77 PRO A O 1
ATOM 693 N N . THR A 1 84 ? 17.752 13.388 24.538 1.00 8.98 78 THR A N 1
ATOM 694 C CA . THR A 1 84 ? 18.596 12.227 24.811 1.00 8.70 78 THR A CA 1
ATOM 695 C C . THR A 1 84 ? 18.760 11.265 23.640 1.00 8.49 78 THR A C 1
ATOM 696 O O . THR A 1 84 ? 19.673 10.472 23.691 1.00 8.81 78 THR A O 1
ATOM 700 N N . ALA A 1 85 ? 17.879 11.325 22.632 1.00 8.36 79 ALA A N 1
ATOM 701 C CA . ALA A 1 85 ? 17.943 10.301 21.615 1.00 8.15 79 ALA A CA 1
ATOM 702 C C . ALA A 1 85 ? 19.290 10.319 20.921 1.00 7.44 79 ALA A C 1
ATOM 703 O O . ALA A 1 85 ? 19.872 11.377 20.671 1.00 8.30 79 ALA A O 1
ATOM 705 N N . SER A 1 86 ? 19.738 9.148 20.495 1.00 7.18 80 SER A N 1
ATOM 706 C CA . SER A 1 86 ? 20.889 9.077 19.617 1.00 7.62 80 SER A CA 1
ATOM 707 C C . SER A 1 86 ? 20.584 9.779 18.295 1.00 7.26 80 SER A C 1
ATOM 708 O O . SER A 1 86 ? 21.355 10.594 17.800 1.00 8.16 80 SER A O 1
ATOM 711 N N . HIS A 1 87 ? 19.445 9.385 17.696 1.00 7.17 81 HIS A N 1
ATOM 712 C CA . HIS A 1 87 ? 19.005 9.886 16.415 1.00 7.19 81 HIS A CA 1
ATOM 713 C C . HIS A 1 87 ? 17.528 10.215 16.537 1.00 7.06 81 HIS A C 1
ATOM 714 O O . HIS A 1 87 ? 16.779 9.538 17.221 1.00 8.09 81 HIS A O 1
ATOM 721 N N . PHE A 1 88 ? 17.107 11.273 15.845 1.00 6.97 82 PHE A N 1
ATOM 722 C CA . PHE A 1 88 ? 15.730 11.707 15.935 1.00 7.41 82 PHE A CA 1
ATOM 723 C C . PHE A 1 88 ? 15.246 11.989 14.514 1.00 7.04 82 PHE A C 1
ATOM 724 O O . PHE A 1 88 ? 15.928 12.705 13.788 1.00 8.87 82 PHE A O 1
ATOM 732 N N . VAL A 1 89 ? 14.125 11.398 14.136 1.00 6.61 83 VAL A N 1
ATOM 733 C CA . VAL A 1 89 ? 13.646 11.469 12.753 1.00 6.70 83 VAL A CA 1
ATOM 734 C C . VAL A 1 89 ? 12.305 12.166 12.712 1.00 6.63 83 VAL A C 1
ATOM 735 O O . VAL A 1 89 ? 11.371 11.809 13.426 1.00 7.45 83 VAL A O 1
ATOM 739 N N . LEU A 1 90 ? 12.204 13.121 11.788 1.00 6.43 84 LEU A N 1
ATOM 740 C CA . LEU A 1 90 ? 10.912 13.669 11.383 1.00 6.53 84 LEU A CA 1
ATOM 741 C C . LEU A 1 90 ? 10.545 12.939 10.108 1.00 6.74 84 LEU A C 1
ATOM 742 O O . LEU A 1 90 ? 11.263 13.056 9.089 1.00 7.22 84 LEU A O 1
ATOM 747 N N . ILE A 1 91 ? 9.429 12.228 10.114 1.00 6.58 85 ILE A N 1
ATOM 748 C CA . ILE A 1 91 ? 8.946 11.587 8.910 1.00 6.32 85 ILE A CA 1
ATOM 749 C C . ILE A 1 91 ? 7.936 12.550 8.303 1.00 6.24 85 ILE A C 1
ATOM 750 O O . ILE A 1 91 ? 6.925 12.891 8.924 1.00 6.60 85 ILE A O 1
ATOM 755 N N . LEU A 1 92 ? 8.249 13.005 7.091 1.00 6.33 86 LEU A N 1
ATOM 756 C CA . LEU A 1 92 ? 7.382 13.887 6.339 1.00 6.49 86 LEU A CA 1
ATOM 757 C C . LEU A 1 92 ? 6.607 13.057 5.328 1.00 6.41 86 LEU A C 1
ATOM 758 O O . LEU A 1 92 ? 7.086 12.062 4.847 1.00 6.78 86 LEU A O 1
ATOM 763 N N . ALA A 1 93 ? 5.423 13.551 4.988 1.00 6.01 87 ALA A N 1
ATOM 764 C CA . ALA A 1 93 ? 4.620 12.970 3.924 1.00 6.51 87 ALA A CA 1
ATOM 765 C C . ALA A 1 93 ? 4.366 14.019 2.842 1.00 6.48 87 ALA A C 1
ATOM 766 O O . ALA A 1 93 ? 4.231 15.200 3.127 1.00 6.78 87 ALA A O 1
ATOM 768 N N . ARG A 1 94 ? 4.276 13.569 1.593 1.00 6.44 88 ARG A N 1
ATOM 769 C CA . ARG A 1 94 ? 3.949 14.460 0.487 1.00 6.41 88 ARG A CA 1
ATOM 770 C C . ARG A 1 94 ? 2.523 14.986 0.666 1.00 6.59 88 ARG A C 1
ATOM 771 O O . ARG A 1 94 ? 1.623 14.318 1.137 1.00 6.92 88 ARG A O 1
ATOM 779 N N . THR A 1 95 ? 2.357 16.223 0.205 1.00 6.91 89 THR A N 1
ATOM 780 C CA . THR A 1 95 ? 1.077 16.929 0.217 1.00 7.28 89 THR A CA 1
ATOM 781 C C . THR A 1 95 ? 0.339 16.732 -1.107 1.00 7.08 89 THR A C 1
ATOM 782 O O . THR A 1 95 ? 0.841 16.167 -2.077 1.00 7.53 89 THR A O 1
ATOM 786 N N . ALA A 1 96 ? -0.886 17.266 -1.127 1.00 7.37 90 ALA A N 1
ATOM 787 C CA . ALA A 1 96 ? -1.684 17.261 -2.350 1.00 8.02 90 ALA A CA 1
ATOM 788 C C . ALA A 1 96 ? -0.929 17.880 -3.535 1.00 8.09 90 ALA A C 1
ATOM 789 O O . ALA A 1 96 ? -1.165 17.470 -4.689 1.00 9.35 90 ALA A O 1
ATOM 791 N N . LYS A 1 97 ? -0.063 18.859 -3.289 1.00 8.02 91 LYS A N 1
ATOM 792 C CA . LYS A 1 97 ? 0.728 19.446 -4.344 1.00 8.85 91 LYS A CA 1
ATOM 793 C C . LYS A 1 97 ? 1.446 18.391 -5.162 1.00 8.50 91 LYS A C 1
ATOM 794 O O . LYS A 1 97 ? 1.576 18.529 -6.371 1.00 9.57 91 LYS A O 1
ATOM 800 N N . ASP A 1 98 ? 1.954 17.379 -4.493 1.00 8.15 92 ASP A N 1
ATOM 801 C CA . ASP A 1 98 ? 2.816 16.400 -5.123 1.00 8.08 92 ASP A CA 1
ATOM 802 C C . ASP A 1 98 ? 2.183 15.029 -5.290 1.00 7.93 92 ASP A C 1
ATOM 803 O O . ASP A 1 98 ? 2.682 14.237 -6.111 1.00 8.03 92 ASP A O 1
ATOM 808 N N . ILE A 1 99 ? 1.097 14.691 -4.581 1.00 7.80 93 ILE A N 1
ATOM 809 C CA . ILE A 1 99 ? 0.556 13.343 -4.719 1.00 7.95 93 ILE A CA 1
ATOM 810 C C . ILE A 1 99 ? -0.909 13.318 -5.109 1.00 7.84 93 ILE A C 1
ATOM 811 O O . ILE A 1 99 ? -1.468 12.236 -5.236 1.00 7.41 93 ILE A O 1
ATOM 816 N N . LYS A 1 100 ? -1.496 14.461 -5.502 1.00 7.44 94 LYS A N 1
ATOM 817 C CA . LYS A 1 100 ? -2.693 14.388 -6.355 1.00 7.39 94 LYS A CA 1
ATOM 818 C C . LYS A 1 100 ? -2.304 13.733 -7.669 1.00 7.17 94 LYS A C 1
ATOM 819 O O . LYS A 1 100 ? -1.178 13.923 -8.142 1.00 7.48 94 LYS A O 1
ATOM 825 N N . TYR A 1 101 ? -3.253 13.007 -8.258 1.00 7.27 95 TYR A N 1
ATOM 826 C CA . TYR A 1 101 ? -2.983 12.154 -9.422 1.00 7.79 95 TYR A CA 1
ATOM 827 C C . TYR A 1 101 ? -2.251 12.871 -10.546 1.00 8.06 95 TYR A C 1
ATOM 828 O O . TYR A 1 101 ? -1.513 12.200 -11.268 1.00 8.94 95 TYR A O 1
ATOM 837 N N . ASN A 1 102 ? -2.513 14.149 -10.755 1.00 8.05 96 ASN A N 1
ATOM 838 C CA . ASN A 1 102 ? -1.968 14.876 -11.895 1.00 8.57 96 ASN A CA 1
ATOM 839 C C . ASN A 1 102 ? -0.672 15.633 -11.574 1.00 8.41 96 ASN A C 1
ATOM 840 O O . ASN A 1 102 ? -0.169 16.392 -12.398 1.00 9.41 96 ASN A O 1
ATOM 845 N N . ALA A 1 103 ? -0.069 15.357 -10.409 1.00 8.28 97 ALA A N 1
ATOM 846 C CA . ALA A 1 103 ? 1.108 16.098 -10.003 1.00 8.34 97 ALA A CA 1
ATOM 847 C C . ALA A 1 103 ? 2.348 15.644 -10.783 1.00 8.29 97 ALA A C 1
ATOM 848 O O . ALA A 1 103 ? 2.532 14.449 -11.122 1.00 8.67 97 ALA A O 1
ATOM 850 N N . ASP A 1 104 ? 3.253 16.608 -10.965 1.00 8.72 98 ASP A N 1
ATOM 851 C CA . ASP A 1 104 ? 4.527 16.325 -11.596 1.00 9.37 98 ASP A CA 1
ATOM 852 C C . ASP A 1 104 ? 5.346 15.291 -10.828 1.00 8.77 98 ASP A C 1
ATOM 853 O O . ASP A 1 104 ? 6.035 14.464 -11.438 1.00 9.45 98 ASP A O 1
ATOM 858 N N . TYR A 1 105 ? 5.290 15.301 -9.491 1.00 8.21 99 TYR A N 1
ATOM 859 C CA . TYR A 1 105 ? 6.079 14.361 -8.712 1.00 8.04 99 TYR A CA 1
ATOM 860 C C . TYR A 1 105 ? 5.731 12.937 -9.128 1.00 7.58 99 TYR A C 1
ATOM 861 O O . TYR A 1 105 ? 6.616 12.104 -9.189 1.00 8.42 99 TYR A O 1
ATOM 870 N N . ILE A 1 106 ? 4.445 12.634 -9.261 1.00 7.83 100 ILE A N 1
ATOM 871 C CA . ILE A 1 106 ? 4.037 11.289 -9.601 1.00 8.09 100 ILE A CA 1
ATOM 872 C C . ILE A 1 106 ? 4.643 10.877 -10.946 1.00 8.15 100 ILE A C 1
ATOM 873 O O . ILE A 1 106 ? 5.198 9.808 -11.086 1.00 8.93 100 ILE A O 1
ATOM 878 N N . LYS A 1 107 ? 4.512 11.725 -11.952 1.00 9.34 101 LYS A N 1
ATOM 879 C CA . LYS A 1 107 ? 5.031 11.398 -13.278 1.00 10.26 101 LYS A CA 1
ATOM 880 C C . LYS A 1 107 ? 6.533 11.149 -13.184 1.00 9.28 101 LYS A C 1
ATOM 881 O O . LYS A 1 107 ? 7.057 10.219 -13.779 1.00 9.39 101 LYS A O 1
ATOM 887 N N . ARG A 1 108 ? 7.262 12.018 -12.490 1.00 9.10 102 ARG A N 1
ATOM 888 C CA . ARG A 1 108 ? 8.701 11.901 -12.421 1.00 9.42 102 ARG A CA 1
ATOM 889 C C . ARG A 1 108 ? 9.093 10.656 -11.651 1.00 8.80 102 ARG A C 1
ATOM 890 O O . ARG A 1 108 ? 10.035 9.979 -12.003 1.00 9.64 102 ARG A O 1
ATOM 898 N N . HIS A 1 109 ? 8.396 10.373 -10.547 1.00 8.48 103 HIS A N 1
ATOM 899 C CA . HIS A 1 109 ? 8.730 9.213 -9.734 1.00 8.16 103 HIS A CA 1
ATOM 900 C C . HIS A 1 109 ? 8.521 7.932 -10.553 1.00 8.20 103 HIS A C 1
ATOM 901 O O . HIS A 1 109 ? 9.367 7.041 -10.556 1.00 8.18 103 HIS A O 1
ATOM 908 N N . LEU A 1 110 ? 7.354 7.825 -11.187 1.00 8.23 104 LEU A N 1
ATOM 909 C CA . LEU A 1 110 ? 7.068 6.640 -11.946 1.00 8.44 104 LEU A CA 1
ATOM 910 C C . LEU A 1 110 ? 8.096 6.447 -13.051 1.00 8.87 104 LEU A C 1
ATOM 911 O O . LEU A 1 110 ? 8.516 5.311 -13.299 1.00 8.65 104 LEU A O 1
ATOM 916 N N . LYS A 1 111 ? 8.464 7.515 -13.738 1.00 9.15 105 LYS A N 1
ATOM 917 C CA . LYS A 1 111 ? 9.448 7.372 -14.795 1.00 9.89 105 LYS A CA 1
ATOM 918 C C . LYS A 1 111 ? 10.856 7.105 -14.253 1.00 9.41 105 LYS A C 1
ATOM 919 O O . LYS A 1 111 ? 11.517 6.145 -14.642 1.00 10.71 105 LYS A O 1
ATOM 925 N N . GLU A 1 112 ? 11.365 7.995 -13.406 1.00 9.31 106 GLU A N 1
ATOM 926 C CA . GLU A 1 112 ? 12.769 7.998 -13.057 1.00 10.22 106 GLU A CA 1
ATOM 927 C C . GLU A 1 112 ? 13.137 6.917 -12.043 1.00 10.21 106 GLU A C 1
ATOM 928 O O . GLU A 1 112 ? 14.245 6.386 -12.081 1.00 11.89 106 GLU A O 1
ATOM 934 N N . VAL A 1 113 ? 12.253 6.632 -11.079 1.00 8.73 107 VAL A N 1
ATOM 935 C CA . VAL A 1 113 ? 12.507 5.657 -10.045 1.00 9.00 107 VAL A CA 1
ATOM 936 C C . VAL A 1 113 ? 11.920 4.321 -10.453 1.00 8.59 107 VAL A C 1
ATOM 937 O O . VAL A 1 113 ? 12.594 3.298 -10.406 1.00 9.57 107 VAL A O 1
ATOM 941 N N . LYS A 1 114 ? 10.621 4.288 -10.776 1.00 8.43 108 LYS A N 1
ATOM 942 C CA . LYS A 1 114 ? 9.973 3.027 -11.014 1.00 8.86 108 LYS A CA 1
ATOM 943 C C . LYS A 1 114 ? 10.264 2.463 -12.419 1.00 9.14 108 LYS A C 1
ATOM 944 O O . LYS A 1 114 ? 9.927 1.320 -12.712 1.00 9.99 108 LYS A O 1
ATOM 950 N N A GLN A 1 115 ? 10.855 3.273 -13.312 0.50 9.52 109 GLN A N 1
ATOM 951 N N B GLN A 1 115 ? 10.853 3.278 -13.309 0.50 9.64 109 GLN A N 1
ATOM 952 C CA A GLN A 1 115 ? 11.177 2.845 -14.662 0.50 9.59 109 GLN A CA 1
ATOM 953 C CA B GLN A 1 115 ? 11.174 2.859 -14.661 0.50 9.84 109 GLN A CA 1
ATOM 954 C C A GLN A 1 115 ? 9.925 2.444 -15.420 0.50 9.49 109 GLN A C 1
ATOM 955 C C B GLN A 1 115 ? 9.924 2.442 -15.414 0.50 9.64 109 GLN A C 1
ATOM 956 O O A GLN A 1 115 ? 9.978 1.602 -16.313 0.50 10.27 109 GLN A O 1
ATOM 957 O O B GLN A 1 115 ? 9.971 1.581 -16.289 0.50 10.36 109 GLN A O 1
ATOM 968 N N . MET A 1 116 ? 8.805 3.093 -15.119 1.00 9.61 110 MET A N 1
ATOM 969 C CA . MET A 1 116 ? 7.567 2.758 -15.773 1.00 10.51 110 MET A CA 1
ATOM 970 C C . MET A 1 116 ? 7.563 3.421 -17.139 1.00 10.13 110 MET A C 1
ATOM 971 O O . MET A 1 116 ? 7.752 4.625 -17.272 1.00 11.06 110 MET A O 1
ATOM 976 N N . PRO A 1 117 ? 7.363 2.654 -18.229 1.00 10.30 111 PRO A N 1
ATOM 977 C CA . PRO A 1 117 ? 7.328 3.220 -19.581 1.00 10.11 111 PRO A CA 1
ATOM 978 C C . PRO A 1 117 ? 6.268 4.286 -19.668 1.00 11.32 111 PRO A C 1
ATOM 979 O O . PRO A 1 117 ? 5.204 4.179 -19.063 1.00 11.29 111 PRO A O 1
ATOM 983 N N . GLN A 1 118 ? 6.523 5.263 -20.527 1.00 12.30 112 GLN A N 1
ATOM 984 C CA . GLN A 1 118 ? 5.559 6.318 -20.788 1.00 14.38 112 GLN A CA 1
ATOM 985 C C . GLN A 1 118 ? 4.199 5.732 -21.181 1.00 15.19 112 GLN A C 1
ATOM 986 O O . GLN A 1 118 ? 3.150 6.174 -20.692 1.00 17.56 112 GLN A O 1
ATOM 992 N N . ASP A 1 119 ? 4.198 4.724 -22.054 1.00 14.75 113 ASP A N 1
ATOM 993 C CA . ASP A 1 119 ? 2.925 4.165 -22.440 1.00 17.25 113 ASP A CA 1
ATOM 994 C C . ASP A 1 119 ? 2.144 3.723 -21.204 1.00 18.35 113 ASP A C 1
ATOM 995 O O . ASP A 1 119 ? 0.916 3.938 -21.088 1.00 24.48 113 ASP A O 1
ATOM 1000 N N . VAL A 1 120 ? 2.817 3.004 -20.342 1.00 12.34 114 VAL A N 1
ATOM 1001 C CA . VAL A 1 120 ? 2.213 2.347 -19.189 1.00 12.28 114 VAL A CA 1
ATOM 1002 C C . VAL A 1 120 ? 1.794 3.394 -18.163 1.00 12.01 114 VAL A C 1
ATOM 1003 O O . VAL A 1 120 ? 0.723 3.284 -17.567 1.00 13.42 114 VAL A O 1
ATOM 1007 N N A SER A 1 121 ? 2.628 4.416 -17.956 0.50 11.41 115 SER A N 1
ATOM 1008 N N B SER A 1 121 ? 2.648 4.410 -17.948 0.50 12.01 115 SER A N 1
ATOM 1009 C CA A SER A 1 121 ? 2.317 5.410 -16.958 0.50 11.23 115 SER A CA 1
ATOM 1010 C CA B SER A 1 121 ? 2.394 5.480 -17.002 0.50 12.21 115 SER A CA 1
ATOM 1011 C C A SER A 1 121 ? 1.063 6.209 -17.296 0.50 12.00 115 SER A C 1
ATOM 1012 C C B SER A 1 121 ? 1.084 6.211 -17.300 0.50 12.39 115 SER A C 1
ATOM 1013 O O A SER A 1 121 ? 0.357 6.636 -16.390 0.50 11.87 115 SER A O 1
ATOM 1014 O O B SER A 1 121 ? 0.378 6.610 -16.380 0.50 12.45 115 SER A O 1
ATOM 1019 N N . GLU A 1 122 ? 0.779 6.461 -18.574 1.00 13.47 116 GLU A N 1
ATOM 1020 C CA . GLU A 1 122 ? -0.456 7.145 -18.922 1.00 14.36 116 GLU A CA 1
ATOM 1021 C C . GLU A 1 122 ? -1.677 6.426 -18.316 1.00 13.98 116 GLU A C 1
ATOM 1022 O O . GLU A 1 122 ? -2.540 7.032 -17.669 1.00 13.64 116 GLU A O 1
ATOM 1028 N N . GLY A 1 123 ? -1.715 5.122 -18.521 1.00 13.36 117 GLY A N 1
ATOM 1029 C CA . GLY A 1 123 ? -2.819 4.346 -17.990 1.00 12.59 117 GLY A CA 1
ATOM 1030 C C . GLY A 1 123 ? -2.762 4.249 -16.483 1.00 10.82 117 GLY A C 1
ATOM 1031 O O . GLY A 1 123 ? -3.811 4.236 -15.843 1.00 11.30 117 GLY A O 1
ATOM 1032 N N . TYR A 1 124 ? -1.563 4.131 -15.936 1.00 10.63 118 TYR A N 1
ATOM 1033 C CA . TYR A 1 124 ? -1.407 4.001 -14.491 1.00 9.80 118 TYR A CA 1
ATOM 1034 C C . TYR A 1 124 ? -1.897 5.276 -13.799 1.00 9.76 118 TYR A C 1
ATOM 1035 O O . TYR A 1 124 ? -2.515 5.216 -12.728 1.00 9.62 118 TYR A O 1
ATOM 1044 N N . ILE A 1 125 ? -1.567 6.428 -14.363 1.00 9.19 119 ILE A N 1
ATOM 1045 C CA . ILE A 1 125 ? -1.986 7.696 -13.806 1.00 8.99 119 ILE A CA 1
ATOM 1046 C C . ILE A 1 125 ? -3.496 7.889 -13.999 1.00 9.49 119 ILE A C 1
ATOM 1047 O O . ILE A 1 125 ? -4.162 8.394 -13.081 1.00 9.37 119 ILE A O 1
ATOM 1052 N N . SER A 1 126 ? -4.079 7.407 -15.095 1.00 9.95 120 SER A N 1
ATOM 1053 C CA . SER A 1 126 ? -5.542 7.406 -15.236 1.00 10.22 120 SER A CA 1
ATOM 1054 C C . SER A 1 126 ? -6.186 6.547 -14.138 1.00 9.48 120 SER A C 1
ATOM 1055 O O . SER A 1 126 ? -7.226 6.903 -13.585 1.00 9.46 120 SER A O 1
ATOM 1058 N N . LYS A 1 127 ? -5.610 5.398 -13.861 1.00 9.62 121 LYS A N 1
ATOM 1059 C CA . LYS A 1 127 ? -6.119 4.559 -12.790 1.00 10.18 121 LYS A CA 1
ATOM 1060 C C . LYS A 1 127 ? -5.993 5.241 -11.432 1.00 9.42 121 LYS A C 1
ATOM 1061 O O . LYS A 1 127 ? -6.921 5.205 -10.618 1.00 9.69 121 LYS A O 1
ATOM 1067 N N . THR A 1 128 ? -4.847 5.894 -11.212 1.00 8.78 122 THR A N 1
ATOM 1068 C CA . THR A 1 128 ? -4.611 6.621 -9.967 1.00 8.16 122 THR A CA 1
ATOM 1069 C C . THR A 1 128 ? -5.705 7.687 -9.790 1.00 7.69 122 THR A C 1
ATOM 1070 O O . THR A 1 128 ? -6.202 7.905 -8.695 1.00 8.32 122 THR A O 1
ATOM 1074 N N . GLU A 1 129 ? -6.014 8.408 -10.882 1.00 7.81 123 GLU A N 1
ATOM 1075 C CA . GLU A 1 129 ? -7.048 9.429 -10.862 1.00 7.80 123 GLU A CA 1
ATOM 1076 C C . GLU A 1 129 ? -8.390 8.870 -10.412 1.00 7.81 123 GLU A C 1
ATOM 1077 O O . GLU A 1 129 ? -9.014 9.429 -9.510 1.00 8.01 123 GLU A O 1
ATOM 1083 N N . GLU A 1 130 ? -8.831 7.767 -11.046 1.00 7.68 124 GLU A N 1
ATOM 1084 C CA . GLU A 1 130 ? -10.114 7.204 -10.662 1.00 8.70 124 GLU A CA 1
ATOM 1085 C C . GLU A 1 130 ? -10.090 6.684 -9.236 1.00 8.43 124 GLU A C 1
ATOM 1086 O O . GLU A 1 130 ? -11.070 6.813 -8.520 1.00 9.22 124 GLU A O 1
ATOM 1092 N N . PHE A 1 131 ? -8.967 6.114 -8.828 1.00 7.83 125 PHE A N 1
ATOM 1093 C CA . PHE A 1 131 ? -8.786 5.593 -7.480 1.00 7.73 125 PHE A CA 1
ATOM 1094 C C . PHE A 1 131 ? -8.945 6.700 -6.443 1.00 7.42 125 PHE A C 1
ATOM 1095 O O . PHE A 1 131 ? -9.667 6.566 -5.455 1.00 8.96 125 PHE A O 1
ATOM 1103 N N . GLN A 1 132 ? -8.256 7.819 -6.658 1.00 8.05 126 GLN A N 1
ATOM 1104 C CA . GLN A 1 132 ? -8.325 8.930 -5.722 1.00 7.83 126 GLN A CA 1
ATOM 1105 C C . GLN A 1 132 ? -9.709 9.557 -5.731 1.00 8.25 126 GLN A C 1
ATOM 1106 O O . GLN A 1 132 ? -10.246 9.889 -4.674 1.00 8.89 126 GLN A O 1
ATOM 1112 N N . LYS A 1 133 ? -10.311 9.739 -6.923 1.00 8.46 127 LYS A N 1
ATOM 1113 C CA . LYS A 1 133 ? -11.584 10.451 -6.960 1.00 8.37 127 LYS A CA 1
ATOM 1114 C C . LYS A 1 133 ? -12.670 9.594 -6.331 1.00 9.22 127 LYS A C 1
ATOM 1115 O O . LYS A 1 133 ? -13.405 10.048 -5.454 1.00 10.35 127 LYS A O 1
ATOM 1121 N N . ASN A 1 134 ? -12.807 8.366 -6.826 1.00 8.51 128 ASN A N 1
ATOM 1122 C CA . ASN A 1 134 ? -14.037 7.622 -6.661 1.00 9.71 128 ASN A CA 1
ATOM 1123 C C . ASN A 1 134 ? -13.905 6.316 -5.882 1.00 9.46 128 ASN A C 1
ATOM 1124 O O . ASN A 1 134 ? -14.895 5.866 -5.320 1.00 11.83 128 ASN A O 1
ATOM 1129 N N . ASP A 1 135 ? -12.724 5.721 -5.824 1.00 8.65 129 ASP A N 1
ATOM 1130 C CA . ASP A 1 135 ? -12.587 4.472 -5.093 1.00 8.37 129 ASP A CA 1
ATOM 1131 C C . ASP A 1 135 ? -12.481 4.752 -3.586 1.00 8.08 129 ASP A C 1
ATOM 1132 O O . ASP A 1 135 ? -13.287 4.256 -2.801 1.00 8.98 129 ASP A O 1
ATOM 1137 N N . LEU A 1 136 ? -11.466 5.518 -3.201 1.00 8.19 130 LEU A N 1
ATOM 1138 C CA . LEU A 1 136 ? -11.221 5.812 -1.802 1.00 8.38 130 LEU A CA 1
ATOM 1139 C C . LEU A 1 136 ? -11.531 7.257 -1.415 1.00 8.21 130 LEU A C 1
ATOM 1140 O O . LEU A 1 136 ? -11.335 7.666 -0.280 1.00 9.04 130 LEU A O 1
ATOM 1145 N N . HIS A 1 137 ? -12.060 8.054 -2.353 1.00 8.37 131 HIS A N 1
ATOM 1146 C CA . HIS A 1 137 ? -12.532 9.383 -2.038 1.00 8.21 131 HIS A CA 1
ATOM 1147 C C . HIS A 1 137 ? -11.428 10.228 -1.420 1.00 7.64 131 HIS A C 1
ATOM 1148 O O . HIS A 1 137 ? -11.655 11.030 -0.513 1.00 8.14 131 HIS A O 1
ATOM 1155 N N . LEU A 1 138 ? -10.218 10.079 -1.944 1.00 7.55 132 LEU A N 1
ATOM 1156 C CA . LEU A 1 138 ? -9.047 10.733 -1.387 1.00 7.53 132 LEU A CA 1
ATOM 1157 C C . LEU A 1 138 ? -9.014 12.231 -1.663 1.00 7.25 132 LEU A C 1
ATOM 1158 O O . LEU A 1 138 ? -8.273 12.941 -1.001 1.00 8.07 132 LEU A O 1
ATOM 1163 N N . LEU A 1 139 ? -9.795 12.690 -2.666 1.00 7.98 133 LEU A N 1
ATOM 1164 C CA . LEU A 1 139 ? -9.821 14.102 -3.001 1.00 8.54 133 LEU A CA 1
ATOM 1165 C C . LEU A 1 139 ? -10.864 14.860 -2.204 1.00 8.05 133 LEU A C 1
ATOM 1166 O O . LEU A 1 139 ? -11.111 16.021 -2.498 1.00 9.62 133 LEU A O 1
ATOM 1171 N N . GLU A 1 140 ? -11.448 14.255 -1.173 1.00 7.81 134 GLU A N 1
ATOM 1172 C CA . GLU A 1 140 ? -12.437 14.969 -0.380 1.00 8.30 134 GLU A CA 1
ATOM 1173 C C . GLU A 1 140 ? -11.932 16.346 0.048 1.00 8.70 134 GLU A C 1
ATOM 1174 O O . GLU A 1 140 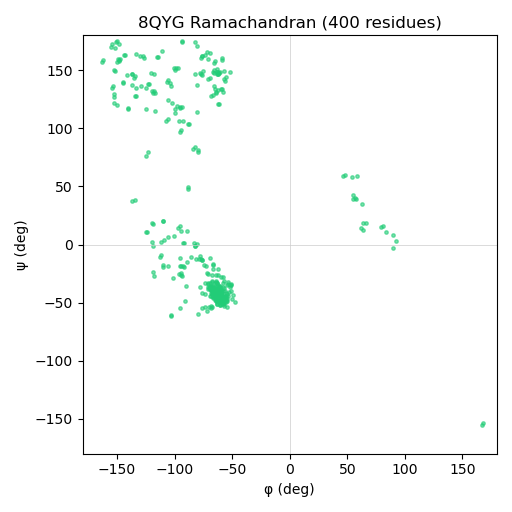? -12.674 17.301 0.009 1.00 9.72 134 GLU A O 1
ATOM 1180 N N . SER A 1 141 ? -10.672 16.396 0.481 1.00 9.06 135 SER A N 1
ATOM 1181 C CA . SER A 1 141 ? -10.008 17.630 0.826 1.00 9.18 135 SER A CA 1
ATOM 1182 C C . SER A 1 141 ? -8.507 17.462 0.603 1.00 8.80 135 SER A C 1
ATOM 1183 O O . SER A 1 141 ? -8.027 16.342 0.471 1.00 9.08 135 SER A O 1
ATOM 1186 N N . ASP A 1 142 ? -7.769 18.574 0.660 1.00 8.77 136 ASP A N 1
ATOM 1187 C CA . ASP A 1 142 ? -6.326 18.457 0.606 1.00 9.89 136 ASP A CA 1
ATOM 1188 C C . ASP A 1 142 ? -5.809 17.636 1.779 1.00 9.49 136 ASP A C 1
ATOM 1189 O O . ASP A 1 142 ? -4.808 16.924 1.672 1.00 9.31 136 ASP A O 1
ATOM 1194 N N . ARG A 1 143 ? -6.444 17.768 2.943 1.00 8.73 137 ARG A N 1
ATOM 1195 C CA . ARG A 1 143 ? -6.048 17.017 4.112 1.00 8.75 137 ARG A CA 1
ATOM 1196 C C . ARG A 1 143 ? -6.290 15.512 3.934 1.00 8.22 137 ARG A C 1
ATOM 1197 O O . ARG A 1 143 ? -5.493 14.706 4.401 1.00 8.31 137 ARG A O 1
ATOM 1205 N N A THR A 1 144 ? -7.391 15.141 3.291 0.50 8.14 138 THR A N 1
ATOM 1206 N N B THR A 1 144 ? -7.389 15.115 3.279 0.50 8.69 138 THR A N 1
ATOM 1207 C CA A THR A 1 144 ? -7.646 13.732 3.069 0.50 7.95 138 THR A CA 1
ATOM 1208 C CA B THR A 1 144 ? -7.609 13.683 3.123 0.50 8.98 138 THR A CA 1
ATOM 1209 C C A THR A 1 144 ? -6.515 13.100 2.284 0.50 7.76 138 THR A C 1
ATOM 1210 C C B THR A 1 144 ? -6.510 13.092 2.231 0.50 8.46 138 THR A C 1
ATOM 1211 O O A THR A 1 144 ? -6.076 11.978 2.535 0.50 7.90 138 THR A O 1
ATOM 1212 O O B THR A 1 144 ? -6.048 11.980 2.496 0.50 8.20 138 THR A O 1
ATOM 1219 N N A LEU A 1 145 ? -6.077 13.814 1.267 0.50 7.98 139 LEU A N 1
ATOM 1220 N N B LEU A 1 145 ? -6.069 13.816 1.186 0.50 8.53 139 LEU A N 1
ATOM 1221 C CA A LEU A 1 145 ? -5.035 13.289 0.418 0.50 8.09 139 LEU A CA 1
ATOM 1222 C CA B LEU A 1 145 ? -4.955 13.394 0.327 0.50 8.91 139 LEU A CA 1
ATOM 1223 C C A LEU A 1 145 ? -3.686 13.237 1.140 0.50 7.36 139 LEU A C 1
ATOM 1224 C C B LEU A 1 145 ? -3.690 13.232 1.158 0.50 7.65 139 LEU A C 1
ATOM 1225 O O A LEU A 1 145 ? -2.967 12.252 1.038 0.50 7.87 139 LEU A O 1
ATOM 1226 O O B LEU A 1 145 ? -2.981 12.243 1.042 0.50 8.04 139 LEU A O 1
ATOM 1235 N N . PHE A 1 146 ? -3.379 14.275 1.917 1.00 7.13 140 PHE A N 1
ATOM 1236 C CA . PHE A 1 146 ? -2.195 14.230 2.767 1.00 6.83 140 PHE A CA 1
ATOM 1237 C C . PHE A 1 146 ? -2.263 13.053 3.732 1.00 6.75 140 PHE A C 1
ATOM 1238 O O . PHE A 1 146 ? -1.274 12.352 3.936 1.00 6.87 140 PHE A O 1
ATOM 1246 N N . ASP A 1 147 ? -3.422 12.838 4.351 1.00 6.42 141 ASP A N 1
ATOM 1247 C CA . ASP A 1 147 ? -3.527 11.762 5.335 1.00 6.57 141 ASP A CA 1
ATOM 1248 C C . ASP A 1 147 ? -3.308 10.396 4.706 1.00 6.02 141 ASP A C 1
ATOM 1249 O O . ASP A 1 147 ? -2.759 9.512 5.323 1.00 6.16 141 ASP A O 1
ATOM 1254 N N . TRP A 1 148 ? -3.711 10.261 3.439 1.00 6.30 142 TRP A N 1
ATOM 1255 C CA . TRP A 1 148 ? -3.420 9.039 2.695 1.00 6.53 142 TRP A CA 1
ATOM 1256 C C . TRP A 1 148 ? -1.925 8.834 2.506 1.00 6.51 142 TRP A C 1
ATOM 1257 O O . TRP A 1 148 ? -1.404 7.742 2.749 1.00 6.25 142 TRP A O 1
ATOM 1268 N N . ALA A 1 149 ? -1.227 9.879 2.102 1.00 6.52 143 ALA A N 1
ATOM 1269 C CA . ALA A 1 149 ? 0.216 9.786 1.981 1.00 6.52 143 ALA A CA 1
ATOM 1270 C C . ALA A 1 149 ? 0.826 9.462 3.353 1.00 6.37 143 ALA A C 1
ATOM 1271 O O . ALA A 1 149 ? 1.750 8.661 3.477 1.00 6.43 143 ALA A O 1
ATOM 1273 N N . SER A 1 150 ? 0.309 10.110 4.395 1.00 6.18 144 SER A N 1
ATOM 1274 C CA . SER A 1 150 ? 0.802 9.930 5.754 1.00 6.33 144 SER A CA 1
ATOM 1275 C C . SER A 1 150 ? 0.616 8.486 6.202 1.00 5.94 144 SER A C 1
ATOM 1276 O O . SER A 1 150 ? 1.500 7.901 6.812 1.00 6.21 144 SER A O 1
ATOM 1279 N N . LYS A 1 151 ? -0.502 7.829 5.846 1.00 6.18 145 LYS A N 1
ATOM 1280 C CA . LYS A 1 151 ? -0.645 6.421 6.170 1.00 5.90 145 LYS A CA 1
ATOM 1281 C C . LYS A 1 151 ? 0.519 5.608 5.635 1.00 5.98 145 LYS A C 1
ATOM 1282 O O . LYS A 1 151 ? 1.028 4.712 6.302 1.00 5.75 145 LYS A O 1
ATOM 1288 N N . GLN A 1 152 ? 0.951 5.899 4.386 1.00 5.80 146 GLN A N 1
ATOM 1289 C CA . GLN A 1 152 ? 2.045 5.125 3.819 1.00 5.96 146 GLN A CA 1
ATOM 1290 C C . GLN A 1 152 ? 3.296 5.275 4.691 1.00 5.91 146 GLN A C 1
ATOM 1291 O O . GLN A 1 152 ? 4.051 4.342 4.893 1.00 6.26 146 GLN A O 1
ATOM 1297 N N . THR A 1 153 ? 3.507 6.489 5.209 1.00 5.84 147 THR A N 1
ATOM 1298 C CA . THR A 1 153 ? 4.660 6.747 6.067 1.00 5.99 147 THR A CA 1
ATOM 1299 C C . THR A 1 153 ? 4.614 5.944 7.358 1.00 5.77 147 THR A C 1
ATOM 1300 O O . THR A 1 153 ? 5.680 5.735 7.941 1.00 6.32 147 THR A O 1
ATOM 1304 N N . TYR A 1 154 ? 3.435 5.556 7.835 1.00 5.75 148 TYR A N 1
ATOM 1305 C CA . TYR A 1 154 ? 3.320 4.753 9.042 1.00 5.86 148 TYR A CA 1
ATOM 1306 C C . TYR A 1 154 ? 3.776 3.322 8.832 1.00 5.99 148 TYR A C 1
ATOM 1307 O O . TYR A 1 154 ? 4.198 2.658 9.763 1.00 6.09 148 TYR A O 1
ATOM 1316 N N . ILE A 1 155 ? 3.725 2.828 7.571 1.00 5.99 149 ILE A N 1
ATOM 1317 C CA . ILE A 1 155 ? 4.350 1.568 7.222 1.00 5.97 149 ILE A CA 1
ATOM 1318 C C . ILE A 1 155 ? 5.841 1.676 7.494 1.00 5.81 149 ILE A C 1
ATOM 1319 O O . ILE A 1 155 ? 6.444 0.827 8.160 1.00 6.00 149 ILE A O 1
ATOM 1324 N N . ALA A 1 156 ? 6.464 2.714 6.952 1.00 5.90 150 ALA A N 1
ATOM 1325 C CA . ALA A 1 156 ? 7.886 2.934 7.145 1.00 5.96 150 ALA A CA 1
ATOM 1326 C C . ALA A 1 156 ? 8.229 3.106 8.619 1.00 6.08 150 ALA A C 1
ATOM 1327 O O . ALA A 1 156 ? 9.209 2.546 9.104 1.00 6.22 150 ALA A O 1
ATOM 1329 N N . LEU A 1 157 ? 7.412 3.866 9.345 1.00 6.01 151 LEU A N 1
ATOM 1330 C CA . LEU A 1 157 ? 7.594 4.027 10.785 1.00 6.20 151 LEU A CA 1
ATOM 1331 C C . LEU A 1 157 ? 7.631 2.687 11.506 1.00 6.24 151 LEU A C 1
ATOM 1332 O O . LEU A 1 157 ? 8.534 2.402 12.282 1.00 6.43 151 LEU A O 1
ATOM 1337 N N . GLY A 1 158 ? 6.612 1.881 11.286 1.00 6.04 152 GLY A N 1
ATOM 1338 C CA . GLY A 1 158 ? 6.542 0.605 11.965 1.00 6.17 152 GLY A CA 1
ATOM 1339 C C . GLY A 1 158 ? 7.751 -0.262 11.649 1.00 6.17 152 GLY A C 1
ATOM 1340 O O . GLY A 1 158 ? 8.350 -0.881 12.519 1.00 6.29 152 GLY A O 1
ATOM 1341 N N . ASN A 1 159 ? 8.085 -0.331 10.358 1.00 5.88 153 ASN A N 1
ATOM 1342 C CA . ASN A 1 159 ? 9.222 -1.112 9.900 1.00 5.90 153 ASN A CA 1
ATOM 1343 C C . ASN A 1 159 ? 10.524 -0.653 10.553 1.00 6.14 153 ASN A C 1
ATOM 1344 O O . ASN A 1 159 ? 11.312 -1.484 11.030 1.00 6.16 153 ASN A O 1
ATOM 1349 N N . MET A 1 160 ? 10.763 0.646 10.555 1.00 5.95 154 MET A N 1
ATOM 1350 C CA . MET A 1 160 ? 12.033 1.135 11.105 1.00 6.22 154 MET A CA 1
ATOM 1351 C C . MET A 1 160 ? 12.137 0.799 12.602 1.00 6.01 154 MET A C 1
ATOM 1352 O O . MET A 1 160 ? 13.201 0.460 13.088 1.00 6.52 154 MET A O 1
ATOM 1357 N N . MET A 1 161 ? 11.047 0.976 13.335 1.00 6.62 155 MET A N 1
ATOM 1358 C CA . MET A 1 161 ? 11.126 0.710 14.772 1.00 6.42 155 MET A CA 1
ATOM 1359 C C . MET A 1 161 ? 11.356 -0.766 15.034 1.00 6.41 155 MET A C 1
ATOM 1360 O O . MET A 1 161 ? 12.115 -1.147 15.933 1.00 6.89 155 MET A O 1
ATOM 1365 N N . THR A 1 162 ? 10.664 -1.616 14.286 1.00 6.27 156 THR A N 1
ATOM 1366 C CA . THR A 1 162 ? 10.810 -3.051 14.496 1.00 6.43 156 THR A CA 1
ATOM 1367 C C . THR A 1 162 ? 12.220 -3.499 14.120 1.00 6.47 156 THR A C 1
ATOM 1368 O O . THR A 1 162 ? 12.834 -4.271 14.834 1.00 7.28 156 THR A O 1
ATOM 1372 N N . ALA A 1 163 ? 12.728 -2.984 13.003 1.00 6.38 157 ALA A N 1
ATOM 1373 C CA . ALA A 1 163 ? 14.053 -3.365 12.563 1.00 6.84 157 ALA A CA 1
ATOM 1374 C C . ALA A 1 163 ? 15.105 -2.937 13.579 1.00 6.55 157 ALA A C 1
ATOM 1375 O O . ALA A 1 163 ? 16.030 -3.662 13.902 1.00 6.68 157 ALA A O 1
ATOM 1377 N N . ALA A 1 164 ? 14.940 -1.725 14.095 1.00 6.71 158 ALA A N 1
ATOM 1378 C CA . ALA A 1 164 ? 15.802 -1.214 15.143 1.00 6.63 158 ALA A CA 1
ATOM 1379 C C . ALA A 1 164 ? 15.808 -2.164 16.328 1.00 6.65 158 ALA A C 1
ATOM 1380 O O . ALA A 1 164 ? 16.866 -2.527 16.849 1.00 6.86 158 ALA A O 1
ATOM 1382 N N . ALA A 1 165 ? 14.615 -2.587 16.754 1.00 6.42 159 ALA A N 1
ATOM 1383 C CA . ALA A 1 165 ? 14.531 -3.461 17.921 1.00 7.02 159 ALA A CA 1
ATOM 1384 C C . ALA A 1 165 ? 15.253 -4.777 17.680 1.00 7.08 159 ALA A C 1
ATOM 1385 O O . ALA A 1 165 ? 15.845 -5.342 18.586 1.00 7.73 159 ALA A O 1
ATOM 1387 N N . GLN A 1 166 ? 15.136 -5.284 16.456 1.00 7.69 160 GLN A N 1
ATOM 1388 C CA . GLN A 1 166 ? 15.801 -6.529 16.124 1.00 9.05 160 GLN A CA 1
ATOM 1389 C C . GLN A 1 166 ? 17.325 -6.470 16.217 1.00 8.78 160 GLN A C 1
ATOM 1390 O O . GLN A 1 166 ? 17.962 -7.503 16.369 1.00 10.29 160 GLN A O 1
ATOM 1396 N N . ILE A 1 167 ? 17.894 -5.273 16.160 1.00 8.51 161 ILE A N 1
ATOM 1397 C CA . ILE A 1 167 ? 19.326 -5.088 16.329 1.00 8.80 161 ILE A CA 1
ATOM 1398 C C . ILE A 1 167 ? 19.672 -4.401 17.646 1.00 9.30 161 ILE A C 1
ATOM 1399 O O . ILE A 1 167 ? 20.765 -3.889 17.819 1.00 11.51 161 ILE A O 1
ATOM 1404 N N . GLY A 1 168 ? 18.724 -4.448 18.606 1.00 8.29 162 GLY A N 1
ATOM 1405 C CA . GLY A 1 168 ? 18.982 -3.995 19.947 1.00 9.22 162 GLY A CA 1
ATOM 1406 C C . GLY A 1 168 ? 18.888 -2.491 20.156 1.00 8.74 162 GLY A C 1
ATOM 1407 O O . GLY A 1 168 ? 19.335 -1.982 21.195 1.00 8.89 162 GLY A O 1
ATOM 1408 N N . VAL A 1 169 ? 18.271 -1.784 19.209 1.00 8.09 163 VAL A N 1
ATOM 1409 C CA . VAL A 1 169 ? 18.113 -0.350 19.285 1.00 7.52 163 VAL A CA 1
ATOM 1410 C C . VAL A 1 169 ? 16.676 0.007 19.638 1.00 7.71 163 VAL A C 1
ATOM 1411 O O . VAL A 1 169 ? 15.736 -0.467 19.007 1.00 7.32 163 VAL A O 1
ATOM 1415 N N . ASP A 1 170 ? 16.538 0.780 20.731 1.00 7.39 164 ASP A N 1
ATOM 1416 C CA . ASP A 1 170 ? 15.232 1.263 21.152 1.00 7.07 164 ASP A CA 1
ATOM 1417 C C . ASP A 1 170 ? 14.763 2.402 20.277 1.00 6.97 164 ASP A C 1
ATOM 1418 O O . ASP A 1 170 ? 15.528 3.090 19.603 1.00 7.00 164 ASP A O 1
ATOM 1423 N N . SER A 1 171 ? 13.462 2.633 20.368 1.00 7.04 165 SER A N 1
ATOM 1424 C CA . SER A 1 171 ? 12.836 3.725 19.638 1.00 6.78 165 SER A CA 1
ATOM 1425 C C . SER A 1 171 ? 11.656 4.275 20.419 1.00 6.72 165 SER A C 1
ATOM 1426 O O . SER A 1 171 ? 11.247 3.693 21.423 1.00 7.47 165 SER A O 1
ATOM 1429 N N . CYS A 1 172 ? 11.107 5.377 19.908 1.00 6.91 166 CYS A N 1
ATOM 1430 C CA . CYS A 1 172 ? 9.821 5.854 20.400 1.00 6.83 166 CYS A CA 1
ATOM 1431 C C . CYS A 1 172 ? 9.116 6.573 19.261 1.00 6.72 166 CYS A C 1
ATOM 1432 O O . CYS A 1 172 ? 9.649 7.556 18.767 1.00 7.30 166 CYS A O 1
ATOM 1435 N N . PRO A 1 173 ? 7.924 6.113 18.851 1.00 6.72 167 PRO A N 1
ATOM 1436 C CA . PRO A 1 173 ? 7.118 6.863 17.872 1.00 6.68 167 PRO A CA 1
ATOM 1437 C C . PRO A 1 173 ? 6.476 8.040 18.609 1.00 6.60 167 PRO A C 1
ATOM 1438 O O . PRO A 1 173 ? 6.104 7.896 19.788 1.00 7.56 167 PRO A O 1
ATOM 1442 N N . ILE A 1 174 ? 6.326 9.168 17.921 1.00 6.42 168 ILE A N 1
ATOM 1443 C CA . ILE A 1 174 ? 5.916 10.408 18.538 1.00 6.66 168 ILE A CA 1
ATOM 1444 C C . ILE A 1 174 ? 4.940 11.178 17.633 1.00 6.42 168 ILE A C 1
ATOM 1445 O O . ILE A 1 174 ? 5.310 11.645 16.550 1.00 6.94 168 ILE A O 1
ATOM 1450 N N . GLU A 1 175 ? 3.715 11.340 18.134 1.00 6.99 169 GLU A N 1
ATOM 1451 C CA . GLU A 1 175 ? 2.681 12.195 17.565 1.00 6.67 169 GLU A CA 1
ATOM 1452 C C . GLU A 1 175 ? 2.397 13.380 18.468 1.00 6.97 169 GLU A C 1
ATOM 1453 O O . GLU A 1 175 ? 1.619 14.251 18.090 1.00 7.48 169 GLU A O 1
ATOM 1459 N N . GLY A 1 176 ? 2.954 13.397 19.703 1.00 7.32 170 GLY A N 1
ATOM 1460 C CA . GLY A 1 176 ? 2.545 14.395 20.665 1.00 7.29 170 GLY A CA 1
ATOM 1461 C C . GLY A 1 176 ? 3.218 15.736 20.429 1.00 7.51 170 GLY A C 1
ATOM 1462 O O . GLY A 1 176 ? 4.154 16.109 21.116 1.00 8.05 170 GLY A O 1
ATOM 1463 N N . PHE A 1 177 ? 2.679 16.472 19.452 1.00 7.27 171 PHE A N 1
ATOM 1464 C CA . PHE A 1 177 ? 3.196 17.773 19.124 1.00 7.91 171 PHE A CA 1
ATOM 1465 C C . PHE A 1 177 ? 2.051 18.661 18.652 1.00 7.66 171 PHE A C 1
ATOM 1466 O O . PHE A 1 177 ? 1.002 18.188 18.230 1.00 8.20 171 PHE A O 1
ATOM 1474 N N . GLN A 1 178 ? 2.314 19.954 18.728 1.00 7.86 172 GLN A N 1
ATOM 1475 C CA . GLN A 1 178 ? 1.383 20.954 18.257 1.00 8.52 172 GLN A CA 1
ATOM 1476 C C . GLN A 1 178 ? 1.647 21.226 16.770 1.00 8.09 172 GLN A C 1
ATOM 1477 O O . GLN A 1 178 ? 2.638 21.869 16.420 1.00 8.84 172 GLN A O 1
ATOM 1483 N N . TYR A 1 179 ? 0.771 20.683 15.911 1.00 8.33 173 TYR A N 1
ATOM 1484 C CA . TYR A 1 179 ? 0.951 20.767 14.482 1.00 8.37 173 TYR A CA 1
ATOM 1485 C C . TYR A 1 179 ? 1.237 22.185 14.034 1.00 8.92 173 TYR A C 1
ATOM 1486 O O . TYR A 1 179 ? 2.120 22.422 13.196 1.00 9.42 173 TYR A O 1
ATOM 1495 N N . ASP A 1 180 ? 0.456 23.157 14.527 1.00 9.81 174 ASP A N 1
ATOM 1496 C CA . ASP A 1 180 ? 0.576 24.473 13.934 1.00 10.71 174 ASP A CA 1
ATOM 1497 C C . ASP A 1 180 ? 1.997 25.000 14.076 1.00 10.01 174 ASP A C 1
ATOM 1498 O O . ASP A 1 180 ? 2.566 25.623 13.173 1.00 11.42 174 ASP A O 1
ATOM 1503 N N . HIS A 1 181 ? 2.574 24.781 15.243 1.00 9.17 175 HIS A N 1
ATOM 1504 C CA . HIS A 1 181 ? 3.893 25.267 15.529 1.00 9.20 175 HIS A CA 1
ATOM 1505 C C . HIS A 1 181 ? 4.986 24.451 14.864 1.00 8.67 175 HIS A C 1
ATOM 1506 O O . HIS A 1 181 ? 5.934 25.010 14.323 1.00 8.87 175 HIS A O 1
ATOM 1513 N N . ILE A 1 182 ? 4.852 23.120 14.880 1.00 8.55 176 ILE A N 1
ATOM 1514 C CA . ILE A 1 182 ? 5.829 22.285 14.196 1.00 8.34 176 ILE A CA 1
ATOM 1515 C C . ILE A 1 182 ? 5.823 22.587 12.699 1.00 8.08 176 ILE A C 1
ATOM 1516 O O . ILE A 1 182 ? 6.879 22.702 12.076 1.00 7.96 176 ILE A O 1
ATOM 1521 N N . HIS A 1 183 ? 4.629 22.728 12.123 1.00 8.02 177 HIS A N 1
ATOM 1522 C CA . HIS A 1 183 ? 4.512 23.063 10.723 1.00 7.86 177 HIS A CA 1
ATOM 1523 C C . HIS A 1 183 ? 5.269 24.342 10.404 1.00 8.03 177 HIS A C 1
ATOM 1524 O O . HIS A 1 183 ? 6.028 24.396 9.429 1.00 8.87 177 HIS A O 1
ATOM 1531 N N . ARG A 1 184 ? 5.049 25.394 11.195 1.00 8.45 178 ARG A N 1
ATOM 1532 C CA . ARG A 1 184 ? 5.743 26.660 10.958 1.00 9.52 178 ARG A CA 1
ATOM 1533 C C . ARG A 1 184 ? 7.250 26.492 11.048 1.00 8.16 178 ARG A C 1
ATOM 1534 O O . ARG A 1 184 ? 7.988 27.015 10.220 1.00 9.32 178 ARG A O 1
ATOM 1542 N N . ILE A 1 185 ? 7.719 25.810 12.100 1.00 8.19 179 ILE A N 1
ATOM 1543 C CA . ILE A 1 185 ? 9.150 25.620 12.289 1.00 8.47 179 ILE A CA 1
ATOM 1544 C C . ILE A 1 185 ? 9.760 24.929 11.083 1.00 8.38 179 ILE A C 1
ATOM 1545 O O . ILE A 1 185 ? 10.806 25.342 10.553 1.00 9.20 179 ILE A O 1
ATOM 1550 N N . LEU A 1 186 ? 9.149 23.847 10.639 1.00 8.00 180 LEU A N 1
ATOM 1551 C CA . LEU A 1 186 ? 9.701 23.111 9.511 1.00 8.19 180 LEU A CA 1
ATOM 1552 C C . LEU A 1 186 ? 9.610 23.893 8.219 1.00 8.43 180 LEU A C 1
ATOM 1553 O O . LEU A 1 186 ? 10.519 23.832 7.382 1.00 8.86 180 LEU A O 1
ATOM 1558 N N . GLU A 1 187 ? 8.506 24.611 8.029 1.00 8.23 181 GLU A N 1
ATOM 1559 C CA . GLU A 1 187 ? 8.380 25.411 6.820 1.00 8.71 181 GLU A CA 1
ATOM 1560 C C . GLU A 1 187 ? 9.481 26.469 6.756 1.00 9.34 181 GLU A C 1
ATOM 1561 O O . GLU A 1 187 ? 10.159 26.633 5.738 1.00 9.18 181 GLU A O 1
ATOM 1567 N N . GLU A 1 188 ? 9.678 27.185 7.861 1.00 8.90 182 GLU A N 1
ATOM 1568 C CA . GLU A 1 188 ? 10.651 28.281 7.875 1.00 9.69 182 GLU A CA 1
ATOM 1569 C C . GLU A 1 188 ? 12.073 27.776 7.747 1.00 9.69 182 GLU A C 1
ATOM 1570 O O . GLU A 1 188 ? 12.948 28.463 7.233 1.00 10.39 182 GLU A O 1
ATOM 1576 N N . GLU A 1 189 ? 12.312 26.535 8.173 1.00 8.85 183 GLU A N 1
ATOM 1577 C CA . GLU A 1 189 ? 13.623 25.915 8.064 1.00 9.26 183 GLU A CA 1
ATOM 1578 C C . GLU A 1 189 ? 13.896 25.434 6.641 1.00 9.03 183 GLU A C 1
ATOM 1579 O O . GLU A 1 189 ? 15.019 25.040 6.334 1.00 10.36 183 GLU A O 1
ATOM 1585 N N . GLY A 1 190 ? 12.876 25.460 5.786 1.00 8.63 184 GLY A N 1
ATOM 1586 C CA . GLY A 1 190 ? 13.016 24.974 4.424 1.00 8.65 184 GLY A CA 1
ATOM 1587 C C . GLY A 1 190 ? 12.719 23.507 4.247 1.00 8.19 184 GLY A C 1
ATOM 1588 O O . GLY A 1 190 ? 12.804 23.005 3.128 1.00 9.02 184 GLY A O 1
ATOM 1589 N N . LEU A 1 191 ? 12.418 22.805 5.329 1.00 7.92 185 LEU A N 1
ATOM 1590 C CA . LEU A 1 191 ? 12.377 21.354 5.301 1.00 8.15 185 LEU A CA 1
ATOM 1591 C C . LEU A 1 191 ? 11.123 20.804 4.629 1.00 8.47 185 LEU A C 1
ATOM 1592 O O . LEU A 1 191 ? 11.079 19.626 4.317 1.00 8.99 185 LEU A O 1
ATOM 1597 N N . LEU A 1 192 ? 10.118 21.650 4.394 1.00 8.00 186 LEU A N 1
ATOM 1598 C CA . LEU A 1 192 ? 8.929 21.185 3.716 1.00 7.98 186 LEU A CA 1
ATOM 1599 C C . LEU A 1 192 ? 8.990 21.390 2.191 1.00 8.42 186 LEU A C 1
ATOM 1600 O O . LEU A 1 192 ? 8.056 20.993 1.495 1.00 8.70 186 LEU A O 1
ATOM 1605 N N . GLU A 1 193 ? 10.084 21.924 1.676 1.00 8.89 187 GLU A N 1
ATOM 1606 C CA . GLU A 1 193 ? 10.412 21.904 0.247 1.00 8.67 187 GLU A CA 1
ATOM 1607 C C . GLU A 1 193 ? 9.302 22.588 -0.542 1.00 9.80 187 GLU A C 1
ATOM 1608 O O . GLU A 1 193 ? 8.678 21.980 -1.427 1.00 10.17 187 GLU A O 1
ATOM 1614 N N . ASN A 1 194 ? 9.063 23.859 -0.209 1.00 10.85 188 ASN A N 1
ATOM 1615 C CA . ASN A 1 194 ? 8.139 24.654 -0.990 1.00 11.51 188 ASN A CA 1
ATOM 1616 C C . ASN A 1 194 ? 6.765 24.015 -1.061 1.00 10.25 188 ASN A C 1
ATOM 1617 O O . ASN A 1 194 ? 6.099 24.039 -2.083 1.00 13.26 188 ASN A O 1
ATOM 1622 N N . GLY A 1 195 ? 6.321 23.442 0.061 1.00 9.11 189 GLY A N 1
ATOM 1623 C CA . GLY A 1 195 ? 4.973 22.922 0.132 1.00 9.19 189 GLY A CA 1
ATOM 1624 C C . GLY A 1 195 ? 4.851 21.516 -0.439 1.00 9.46 189 GLY A C 1
ATOM 1625 O O . GLY A 1 195 ? 3.753 20.937 -0.553 1.00 10.61 189 GLY A O 1
ATOM 1626 N N . SER A 1 196 ? 5.962 20.803 -0.738 1.00 8.82 190 SER A N 1
ATOM 1627 C CA . SER A 1 196 ? 5.937 19.424 -1.157 1.00 7.96 190 SER A CA 1
ATOM 1628 C C . SER A 1 196 ? 5.561 18.494 -0.019 1.00 7.35 190 SER A C 1
ATOM 1629 O O . SER A 1 196 ? 5.007 17.431 -0.278 1.00 7.27 190 SER A O 1
ATOM 1632 N N . PHE A 1 197 ? 5.959 18.843 1.222 1.00 7.28 191 PHE A N 1
ATOM 1633 C CA . PHE A 1 197 ? 5.836 17.947 2.354 1.00 6.90 191 PHE A CA 1
ATOM 1634 C C . PHE A 1 197 ? 5.106 18.624 3.517 1.00 6.81 191 PHE A C 1
ATOM 1635 O O . PHE A 1 197 ? 5.072 19.838 3.612 1.00 7.00 191 PHE A O 1
ATOM 1643 N N . ASP A 1 198 ? 4.628 17.801 4.439 1.00 6.54 192 ASP A N 1
ATOM 1644 C CA . ASP A 1 198 ? 4.231 18.262 5.759 1.00 6.65 192 ASP A CA 1
ATOM 1645 C C . ASP A 1 198 ? 4.621 17.192 6.748 1.00 6.57 192 ASP A C 1
ATOM 1646 O O . ASP A 1 198 ? 4.904 16.058 6.414 1.00 7.02 192 ASP A O 1
ATOM 1651 N N . ILE A 1 199 ? 4.651 17.594 8.031 1.00 6.47 193 ILE A N 1
ATOM 1652 C CA . ILE A 1 199 ? 4.980 16.670 9.090 1.00 6.45 193 ILE A CA 1
ATOM 1653 C C . ILE A 1 199 ? 3.939 15.562 9.192 1.00 6.57 193 ILE A C 1
ATOM 1654 O O . ILE A 1 199 ? 2.738 15.825 9.245 1.00 6.97 193 ILE A O 1
ATOM 1659 N N . SER A 1 200 ? 4.415 14.321 9.227 1.00 6.14 194 SER A N 1
ATOM 1660 C CA . SER A 1 200 ? 3.578 13.169 9.420 1.00 6.19 194 SER A CA 1
ATOM 1661 C C . SER A 1 200 ? 3.683 12.644 10.845 1.00 6.39 194 SER A C 1
ATOM 1662 O O . SER A 1 200 ? 2.682 12.600 11.565 1.00 7.02 194 SER A O 1
ATOM 1665 N N . VAL A 1 201 ? 4.881 12.241 11.255 1.00 6.38 195 VAL A N 1
ATOM 1666 C CA . VAL A 1 201 ? 5.076 11.599 12.550 1.00 6.75 195 VAL A CA 1
ATOM 1667 C C . VAL A 1 201 ? 6.559 11.670 12.842 1.00 6.73 195 VAL A C 1
ATOM 1668 O O . VAL A 1 201 ? 7.364 11.824 11.943 1.00 7.87 195 VAL A O 1
ATOM 1672 N N . MET A 1 202 ? 6.922 11.587 14.132 1.00 6.76 196 MET A N 1
ATOM 1673 C CA . MET A 1 202 ? 8.325 11.628 14.549 1.00 6.79 196 MET A CA 1
ATOM 1674 C C . MET A 1 202 ? 8.723 10.291 15.151 1.00 6.72 196 MET A C 1
ATOM 1675 O O . MET A 1 202 ? 7.877 9.486 15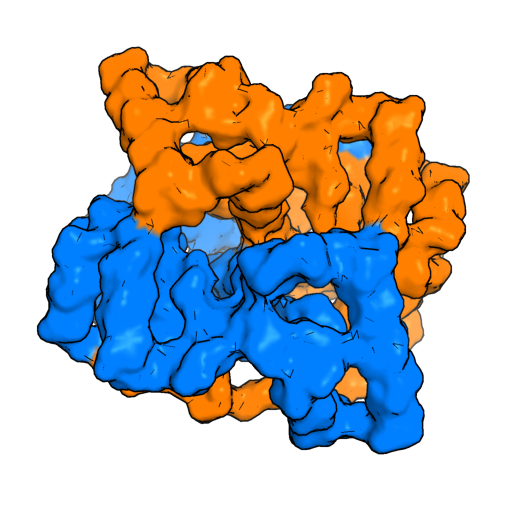.554 1.00 6.43 196 MET A O 1
ATOM 1680 N N . ALA A 1 203 ? 10.031 10.053 15.205 1.00 6.66 197 ALA A N 1
ATOM 1681 C CA . ALA A 1 203 ? 10.526 8.807 15.810 1.00 6.83 197 ALA A CA 1
ATOM 1682 C C . ALA A 1 203 ? 11.927 9.032 16.354 1.00 6.99 197 ALA A C 1
ATOM 1683 O O . ALA A 1 203 ? 12.811 9.516 15.672 1.00 7.78 197 ALA A O 1
ATOM 1685 N N . ALA A 1 204 ? 12.104 8.685 17.640 1.00 6.92 198 ALA A N 1
ATOM 1686 C CA . ALA A 1 204 ? 13.411 8.725 18.285 1.00 7.03 198 ALA A CA 1
ATOM 1687 C C . ALA A 1 204 ? 14.015 7.326 18.266 1.00 6.93 198 ALA A C 1
ATOM 1688 O O . ALA A 1 204 ? 13.297 6.330 18.355 1.00 6.94 198 ALA A O 1
ATOM 1690 N N . PHE A 1 205 ? 15.350 7.296 18.268 1.00 6.56 199 PHE A N 1
ATOM 1691 C CA . PHE A 1 205 ? 16.114 6.058 18.329 1.00 6.93 199 PHE A CA 1
ATOM 1692 C C . PHE A 1 205 ? 17.274 6.220 19.290 1.00 6.90 199 PHE A C 1
ATOM 1693 O O . PHE A 1 205 ? 17.880 7.286 19.370 1.00 7.49 199 PHE A O 1
ATOM 1701 N N . GLY A 1 206 ? 17.622 5.126 19.980 1.00 7.27 200 GLY A N 1
ATOM 1702 C CA . GLY A 1 206 ? 18.766 5.142 20.881 1.00 7.54 200 GLY A CA 1
ATOM 1703 C C . GLY A 1 206 ? 18.735 3.908 21.755 1.00 7.49 200 GLY A C 1
ATOM 1704 O O . GLY A 1 206 ? 18.155 2.905 21.387 1.00 8.29 200 GLY A O 1
ATOM 1705 N N . TYR A 1 207 ? 19.369 4.017 22.923 1.00 7.83 201 TYR A N 1
ATOM 1706 C CA . TYR A 1 207 ? 19.480 2.926 23.868 1.00 7.99 201 TYR A CA 1
ATOM 1707 C C . TYR A 1 207 ? 18.768 3.320 25.160 1.00 7.86 201 TYR A C 1
ATOM 1708 O O . TYR A 1 207 ? 19.027 4.389 25.689 1.00 8.29 201 TYR A O 1
ATOM 1717 N N . ARG A 1 208 ? 17.901 2.443 25.653 1.00 8.17 202 ARG A N 1
ATOM 1718 C CA . ARG A 1 208 ? 17.242 2.707 26.920 1.00 8.55 202 ARG A CA 1
ATOM 1719 C C . ARG A 1 208 ? 18.213 2.895 28.077 1.00 8.38 202 ARG A C 1
ATOM 1720 O O . ARG A 1 208 ? 19.347 2.425 28.090 1.00 8.94 202 ARG A O 1
ATOM 1728 N N . VAL A 1 209 ? 17.676 3.532 29.112 1.00 9.25 203 VAL A N 1
ATOM 1729 C CA . VAL A 1 209 ? 18.364 3.594 30.399 1.00 10.43 203 VAL A CA 1
ATOM 1730 C C . VAL A 1 209 ? 17.788 2.606 31.398 1.00 10.29 203 VAL A C 1
ATOM 1731 O O . VAL A 1 209 ? 18.515 2.211 32.288 1.00 13.69 203 VAL A O 1
ATOM 1735 N N . ARG A 1 210 ? 16.529 2.259 31.319 1.00 9.13 204 ARG A N 1
ATOM 1736 C CA . ARG A 1 210 ? 15.872 1.303 32.195 1.00 9.55 204 ARG A CA 1
ATOM 1737 C C . ARG A 1 210 ? 14.918 0.477 31.357 1.00 9.23 204 ARG A C 1
ATOM 1738 O O . ARG A 1 210 ? 14.349 0.983 30.397 1.00 9.53 204 ARG A O 1
ATOM 1746 N N . ASP A 1 211 ? 14.775 -0.796 31.731 1.00 9.09 205 ASP A N 1
ATOM 1747 C CA . ASP A 1 211 ? 13.721 -1.603 31.142 1.00 9.40 205 ASP A CA 1
ATOM 1748 C C . ASP A 1 211 ? 12.362 -1.091 31.568 1.00 9.65 205 ASP A C 1
ATOM 1749 O O . ASP A 1 211 ? 12.187 -0.593 32.673 1.00 10.93 205 ASP A O 1
ATOM 1754 N N . PRO A 1 212 ? 11.351 -1.235 30.681 1.00 9.86 206 PRO A N 1
ATOM 1755 C CA . PRO A 1 212 ? 10.000 -0.812 30.996 1.00 10.82 206 PRO A CA 1
ATOM 1756 C C . PRO A 1 212 ? 9.289 -1.886 31.807 1.00 11.41 206 PRO A C 1
ATOM 1757 O O . PRO A 1 212 ? 9.751 -3.011 31.902 1.00 11.14 206 PRO A O 1
ATOM 1761 N N . ARG A 1 213 ? 8.086 -1.539 32.235 1.00 12.46 207 ARG A N 1
ATOM 1762 C CA . ARG A 1 213 ? 7.171 -2.505 32.801 1.00 13.78 207 ARG A CA 1
ATOM 1763 C C . ARG A 1 213 ? 6.642 -3.410 31.701 1.00 12.22 207 ARG A C 1
ATOM 1764 O O . ARG A 1 213 ? 6.815 -3.141 30.504 1.00 11.72 207 ARG A O 1
ATOM 1772 N N . PRO A 1 214 ? 6.013 -4.557 32.044 1.00 12.77 208 PRO A N 1
ATOM 1773 C CA . PRO A 1 214 ? 5.521 -5.464 31.032 1.00 12.82 208 PRO A CA 1
ATOM 1774 C C . PRO A 1 214 ? 4.566 -4.824 30.044 1.00 11.78 208 PRO A C 1
ATOM 1775 O O . PRO A 1 214 ? 3.731 -4.001 30.389 1.00 12.80 208 PRO A O 1
ATOM 1779 N N . LYS A 1 215 ? 4.725 -5.232 28.784 1.00 10.21 209 LYS A N 1
ATOM 1780 C CA . LYS A 1 215 ? 3.902 -4.720 27.709 1.00 9.53 209 LYS A CA 1
ATOM 1781 C C . LYS A 1 215 ? 2.474 -5.225 27.848 1.00 9.67 209 LYS A C 1
ATOM 1782 O O . LYS A 1 215 ? 2.249 -6.352 28.251 1.00 11.48 209 LYS A O 1
ATOM 1788 N N . THR A 1 216 ? 1.505 -4.360 27.513 1.00 9.21 210 THR A N 1
ATOM 1789 C CA . THR A 1 216 ? 0.113 -4.711 27.542 1.00 9.12 210 THR A CA 1
ATOM 1790 C C . THR A 1 216 ? -0.516 -4.517 26.173 1.00 8.93 210 THR A C 1
ATOM 1791 O O . THR A 1 216 ? -0.274 -3.515 25.488 1.00 8.48 210 THR A O 1
ATOM 1795 N N . ARG A 1 217 ? -1.349 -5.485 25.800 1.00 8.91 211 ARG A N 1
ATOM 1796 C CA . ARG A 1 217 ? -2.117 -5.468 24.560 1.00 8.44 211 ARG A CA 1
ATOM 1797 C C . ARG A 1 217 ? -3.424 -6.203 24.795 1.00 9.61 211 ARG A C 1
ATOM 1798 O O . ARG A 1 217 ? -3.544 -7.060 25.674 1.00 10.26 211 ARG A O 1
ATOM 1806 N N . SER A 1 218 ? -4.383 -5.870 23.940 1.00 8.99 212 SER A N 1
ATOM 1807 C CA . SER A 1 218 ? -5.626 -6.607 23.814 1.00 9.79 212 SER A CA 1
ATOM 1808 C C . SER A 1 218 ? -5.353 -8.090 23.613 1.00 10.48 212 SER A C 1
ATOM 1809 O O . SER A 1 218 ? -4.419 -8.491 22.948 1.00 11.31 212 SER A O 1
ATOM 1812 N N . ALA A 1 219 ? -6.259 -8.900 24.114 1.00 12.75 213 ALA A N 1
ATOM 1813 C CA . ALA A 1 219 ? -6.266 -10.310 23.813 1.00 13.67 213 ALA A CA 1
ATOM 1814 C C . ALA A 1 219 ? -6.484 -10.560 22.335 1.00 12.71 213 ALA A C 1
ATOM 1815 O O . ALA A 1 219 ? -7.225 -9.855 21.675 1.00 13.54 213 ALA A O 1
ATOM 1817 N N . VAL A 1 220 ? -5.851 -11.627 21.846 1.00 13.14 214 VAL A N 1
ATOM 1818 C CA . VAL A 1 220 ? -5.937 -11.916 20.434 1.00 15.14 214 VAL A CA 1
ATOM 1819 C C . VAL A 1 220 ? -7.389 -12.068 19.979 1.00 14.23 214 VAL A C 1
ATOM 1820 O O . VAL A 1 220 ? -7.726 -11.606 18.892 1.00 14.69 214 VAL A O 1
ATOM 1824 N N . GLU A 1 221 ? -8.240 -12.656 20.801 1.00 15.39 215 GLU A N 1
ATOM 1825 C CA . GLU A 1 221 ? -9.617 -12.899 20.413 1.00 17.23 215 GLU A CA 1
ATOM 1826 C C . GLU A 1 221 ? -10.385 -11.589 20.244 1.00 16.90 215 GLU A C 1
ATOM 1827 O O . GLU A 1 221 ? -11.438 -11.576 19.582 1.00 19.37 215 GLU A O 1
ATOM 1833 N N . ASP A 1 222 ? -9.899 -10.498 20.851 1.00 14.67 216 ASP A N 1
ATOM 1834 C CA . ASP A 1 222 ? -10.580 -9.227 20.747 1.00 14.86 216 ASP A CA 1
ATOM 1835 C C . ASP A 1 222 ? -10.131 -8.410 19.544 1.00 13.28 216 ASP A C 1
ATOM 1836 O O . ASP A 1 222 ? -10.770 -7.423 19.239 1.00 16.57 216 ASP A O 1
ATOM 1841 N N . VAL A 1 223 ? -9.000 -8.778 18.934 1.00 11.43 217 VAL A N 1
ATOM 1842 C CA . VAL A 1 223 ? -8.494 -8.047 17.777 1.00 11.20 217 VAL A CA 1
ATOM 1843 C C . VAL A 1 223 ? -8.377 -8.887 16.501 1.00 10.35 217 VAL A C 1
ATOM 1844 O O . VAL A 1 223 ? -8.012 -8.341 15.482 1.00 11.91 217 VAL A O 1
ATOM 1848 N N . VAL A 1 224 ? -8.770 -10.175 16.532 1.00 10.42 218 VAL A N 1
ATOM 1849 C CA . VAL A 1 224 ? -8.747 -11.046 15.376 1.00 10.87 218 VAL A CA 1
ATOM 1850 C C . VAL A 1 224 ? -10.112 -11.684 15.264 1.00 11.94 218 VAL A C 1
ATOM 1851 O O . VAL A 1 224 ? -10.627 -12.197 16.237 1.00 15.19 218 VAL A O 1
ATOM 1855 N N . LYS A 1 225 ? -10.632 -11.744 14.025 1.00 11.92 219 LYS A N 1
ATOM 1856 C CA . LYS A 1 225 ? -11.858 -12.464 13.742 1.00 12.49 219 LYS A CA 1
ATOM 1857 C C . LYS A 1 225 ? -11.672 -13.246 12.454 1.00 11.67 219 LYS A C 1
ATOM 1858 O O . LYS A 1 225 ? -11.074 -12.721 11.540 1.00 12.86 219 LYS A O 1
ATOM 1864 N N . TRP A 1 226 ? -12.140 -14.487 12.420 1.00 13.18 220 TRP A N 1
ATOM 1865 C CA . TRP A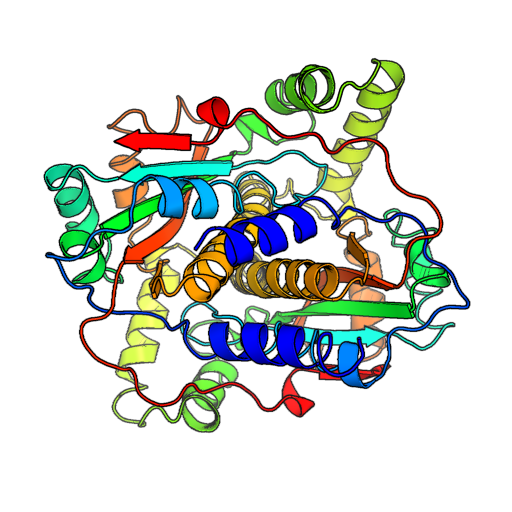 1 226 ? -12.056 -15.331 11.249 1.00 13.83 220 TRP A CA 1
ATOM 1866 C C . TRP A 1 226 ? -13.422 -15.428 10.555 1.00 13.85 220 TRP A C 1
ATOM 1867 O O . TRP A 1 226 ? -14.444 -15.621 11.216 1.00 17.30 220 TRP A O 1
ATOM 1878 N N . VAL A 1 227 ? -13.410 -15.386 9.214 1.00 13.49 221 VAL A N 1
ATOM 1879 C CA . VAL A 1 227 ? -14.605 -15.480 8.372 1.00 14.84 221 VAL A CA 1
ATOM 1880 C C . VAL A 1 227 ? -14.414 -16.617 7.352 1.00 15.92 221 VAL A C 1
ATOM 1881 O O . VAL A 1 227 ? -13.475 -16.553 6.615 1.00 17.72 221 VAL A O 1
ATOM 1886 N N . HIS B 1 3 ? 30.168 -12.244 17.950 1.00 26.89 -3 HIS B N 1
ATOM 1887 C CA . HIS B 1 3 ? 28.933 -11.453 18.144 1.00 24.49 -3 HIS B CA 1
ATOM 1888 C C . HIS B 1 3 ? 28.812 -10.374 17.086 1.00 18.53 -3 HIS B C 1
ATOM 1889 O O . HIS B 1 3 ? 27.694 -10.111 16.693 1.00 18.39 -3 HIS B O 1
ATOM 1896 N N . HIS B 1 4 ? 29.920 -9.796 16.588 1.00 16.27 -2 HIS B N 1
ATOM 1897 C CA . HIS B 1 4 ? 29.837 -8.842 15.478 1.00 14.48 -2 HIS B CA 1
ATOM 1898 C C . HIS B 1 4 ? 29.351 -9.523 14.208 1.00 14.64 -2 HIS B C 1
ATOM 1899 O O . HIS B 1 4 ? 28.540 -8.908 13.516 1.00 13.28 -2 HIS B O 1
ATOM 1906 N N . HIS B 1 5 ? 29.861 -10.711 13.865 1.00 15.00 -1 HIS B N 1
ATOM 1907 C CA . HIS B 1 5 ? 29.390 -11.391 12.664 1.00 14.85 -1 HIS B CA 1
ATOM 1908 C C . HIS B 1 5 ? 27.892 -11.681 12.835 1.00 15.38 -1 HIS B C 1
ATOM 1909 O O . HIS B 1 5 ? 27.150 -11.525 11.882 1.00 14.45 -1 HIS B O 1
ATOM 1916 N N . HIS B 1 6 ? 27.478 -12.145 14.031 1.00 16.22 0 HIS B N 1
ATOM 1917 C CA . HIS B 1 6 ? 26.064 -12.441 14.255 1.00 17.10 0 HIS B CA 1
ATOM 1918 C C . HIS B 1 6 ? 25.186 -11.206 14.036 1.00 14.60 0 HIS B C 1
ATOM 1919 O O . HIS B 1 6 ? 24.138 -11.265 13.397 1.00 14.35 0 HIS B O 1
ATOM 1926 N N A MET B 1 7 ? 25.597 -10.092 14.641 0.50 12.14 1 MET B N 1
ATOM 1927 N N B MET B 1 7 ? 25.638 -10.067 14.552 0.50 13.52 1 MET B N 1
ATOM 1928 C CA A MET B 1 7 ? 24.922 -8.818 14.446 0.50 10.95 1 MET B CA 1
ATOM 1929 C CA B MET B 1 7 ? 24.863 -8.844 14.425 0.50 12.72 1 MET B CA 1
ATOM 1930 C C A MET B 1 7 ? 24.749 -8.495 12.952 0.50 10.46 1 MET B C 1
ATOM 1931 C C B MET B 1 7 ? 24.764 -8.389 12.964 0.50 11.36 1 MET B C 1
ATOM 1932 O O A MET B 1 7 ? 23.655 -8.210 12.440 0.50 9.49 1 MET B O 1
ATOM 1933 O O B MET B 1 7 ? 23.734 -7.890 12.500 0.50 11.07 1 MET B O 1
ATOM 1942 N N . ALA B 1 8 ? 25.858 -8.551 12.238 1.00 10.72 2 ALA B N 1
ATOM 1943 C CA . ALA B 1 8 ? 25.856 -8.283 10.803 1.00 10.95 2 ALA B CA 1
ATOM 1944 C C . ALA B 1 8 ? 24.934 -9.254 10.066 1.00 10.99 2 ALA B C 1
ATOM 1945 O O . ALA B 1 8 ? 24.235 -8.828 9.149 1.00 10.20 2 ALA B O 1
ATOM 1947 N N . ASP B 1 9 ? 24.881 -10.523 10.467 1.00 11.30 3 ASP B N 1
ATOM 1948 C CA . ASP B 1 9 ? 24.029 -11.502 9.820 1.00 11.71 3 ASP B CA 1
ATOM 1949 C C . ASP B 1 9 ? 22.569 -11.188 10.108 1.00 11.22 3 ASP B C 1
ATOM 1950 O O . ASP B 1 9 ? 21.745 -11.367 9.252 1.00 10.80 3 ASP B O 1
ATOM 1955 N N . VAL B 1 10 ? 22.230 -10.704 11.308 1.00 10.36 4 VAL B N 1
ATOM 1956 C CA . VAL B 1 10 ? 20.856 -10.262 11.592 1.00 10.07 4 VAL B CA 1
ATOM 1957 C C . VAL B 1 10 ? 20.441 -9.168 10.603 1.00 9.38 4 VAL B C 1
ATOM 1958 O O . VAL B 1 10 ? 19.358 -9.241 10.024 1.00 9.68 4 VAL B O 1
ATOM 1962 N N . LYS B 1 11 ? 21.279 -8.154 10.448 1.00 8.81 5 LYS B N 1
ATOM 1963 C CA . LYS B 1 11 ? 20.992 -7.089 9.482 1.00 8.49 5 LYS B CA 1
ATOM 1964 C C . LYS B 1 11 ? 20.834 -7.651 8.068 1.00 8.51 5 LYS B C 1
ATOM 1965 O O . LYS B 1 11 ? 19.913 -7.256 7.352 1.00 8.77 5 LYS B O 1
ATOM 1971 N N . LYS B 1 12 ? 21.751 -8.524 7.656 1.00 8.50 6 LYS B N 1
ATOM 1972 C CA . LYS B 1 12 ? 21.692 -9.096 6.323 1.00 9.36 6 LYS B CA 1
ATOM 1973 C C . LYS B 1 12 ? 20.365 -9.823 6.139 1.00 9.21 6 LYS B C 1
ATOM 1974 O O . LYS B 1 12 ? 19.729 -9.721 5.093 1.00 9.23 6 LYS B O 1
ATOM 1980 N N . GLN B 1 13 ? 20.016 -10.681 7.083 1.00 9.30 7 GLN B N 1
ATOM 1981 C CA . GLN B 1 13 ? 18.807 -11.480 6.923 1.00 9.66 7 GLN B CA 1
ATOM 1982 C C . GLN B 1 13 ? 17.581 -10.583 6.881 1.00 8.41 7 GLN B C 1
ATOM 1983 O O . GLN B 1 13 ? 16.640 -10.856 6.128 1.00 9.04 7 GLN B O 1
ATOM 1989 N N . ILE B 1 14 ? 17.552 -9.528 7.687 1.00 7.87 8 ILE B N 1
ATOM 1990 C CA . ILE B 1 14 ? 16.420 -8.604 7.612 1.00 7.83 8 ILE B CA 1
ATOM 1991 C C . ILE B 1 14 ? 16.361 -7.924 6.255 1.00 7.55 8 ILE B C 1
ATOM 1992 O O . ILE B 1 14 ? 15.307 -7.881 5.656 1.00 8.12 8 ILE B O 1
ATOM 1997 N N . LEU B 1 15 ? 17.480 -7.401 5.779 1.00 7.64 9 LEU B N 1
ATOM 1998 C CA . LEU B 1 15 ? 17.430 -6.760 4.470 1.00 7.80 9 LEU B CA 1
ATOM 1999 C C . LEU B 1 15 ? 17.078 -7.760 3.363 1.00 8.54 9 LEU B C 1
ATOM 2000 O O . LEU B 1 15 ? 16.357 -7.400 2.421 1.00 8.82 9 LEU B O 1
ATOM 2005 N N . ASP B 1 16 ? 17.502 -9.021 3.497 1.00 7.99 10 ASP B N 1
ATOM 2006 C CA . ASP B 1 16 ? 17.068 -10.018 2.540 1.00 8.88 10 ASP B CA 1
ATOM 2007 C C . ASP B 1 16 ? 15.559 -10.149 2.544 1.00 8.50 10 ASP B C 1
ATOM 2008 O O . ASP B 1 16 ? 14.944 -10.295 1.499 1.00 9.00 10 ASP B O 1
ATOM 2013 N N . ALA B 1 17 ? 14.935 -10.084 3.732 1.00 8.08 11 ALA B N 1
ATOM 2014 C CA . ALA B 1 17 ? 13.490 -10.210 3.792 1.00 7.75 11 ALA B CA 1
ATOM 2015 C C . ALA B 1 17 ? 12.807 -9.001 3.176 1.00 7.44 11 ALA B C 1
ATOM 2016 O O . ALA B 1 17 ? 11.771 -9.121 2.550 1.00 7.72 11 ALA B O 1
ATOM 2018 N N . TYR B 1 18 ? 13.379 -7.815 3.400 1.00 7.98 12 TYR B N 1
ATOM 2019 C CA . TYR B 1 18 ? 12.836 -6.605 2.784 1.00 7.95 12 TYR B CA 1
ATOM 2020 C C . TYR B 1 18 ? 12.907 -6.679 1.251 1.00 8.12 12 TYR B C 1
ATOM 2021 O O . TYR B 1 18 ? 12.071 -6.103 0.577 1.00 8.54 12 TYR B O 1
ATOM 2030 N N A ASN B 1 19 ? 13.928 -7.349 0.724 0.50 8.20 13 ASN B N 1
ATOM 2031 N N B ASN B 1 19 ? 13.938 -7.337 0.701 0.50 7.88 13 ASN B N 1
ATOM 2032 C CA A ASN B 1 19 ? 14.077 -7.467 -0.709 0.50 8.68 13 ASN B CA 1
ATOM 2033 C CA B ASN B 1 19 ? 14.055 -7.545 -0.733 0.50 8.13 13 ASN B CA 1
ATOM 2034 C C A ASN B 1 19 ? 13.182 -8.609 -1.232 0.50 8.63 13 ASN B C 1
ATOM 2035 C C B ASN B 1 19 ? 13.092 -8.602 -1.235 0.50 8.33 13 ASN B C 1
ATOM 2036 O O A ASN B 1 19 ? 12.718 -8.549 -2.360 0.50 11.64 13 ASN B O 1
ATOM 2037 O O B ASN B 1 19 ? 12.558 -8.490 -2.334 0.50 11.05 13 ASN B O 1
ATOM 2046 N N . PHE B 1 20 ? 12.916 -9.642 -0.429 1.00 8.24 14 PHE B N 1
ATOM 2047 C CA . PHE B 1 20 ? 12.032 -10.749 -0.768 1.00 8.44 14 PHE B CA 1
ATOM 2048 C C . PHE B 1 20 ? 10.579 -10.283 -0.852 1.00 7.79 14 PHE B C 1
ATOM 2049 O O . PHE B 1 20 ? 9.874 -10.655 -1.791 1.00 8.17 14 PHE B O 1
ATOM 2057 N N . ARG B 1 21 ? 10.152 -9.513 0.135 1.00 7.55 15 ARG B N 1
ATOM 2058 C CA . ARG B 1 21 ? 8.788 -9.003 0.144 1.00 7.27 15 ARG B CA 1
ATOM 2059 C C . ARG B 1 21 ? 8.601 -8.119 -1.082 1.00 7.46 15 ARG B C 1
ATOM 2060 O O . ARG B 1 21 ? 9.405 -7.256 -1.376 1.00 8.05 15 ARG B O 1
ATOM 2068 N N . HIS B 1 22 ? 7.494 -8.350 -1.783 1.00 7.21 16 HIS B N 1
ATOM 2069 C CA . HIS B 1 22 ? 7.111 -7.513 -2.903 1.00 7.01 16 HIS B CA 1
ATOM 2070 C C . HIS B 1 22 ? 5.598 -7.557 -2.966 1.00 6.94 16 HIS B C 1
ATOM 2071 O O . HIS B 1 22 ? 4.955 -8.342 -2.289 1.00 7.35 16 HIS B O 1
ATOM 2078 N N . ALA B 1 23 ? 5.016 -6.772 -3.854 1.00 7.16 17 ALA B N 1
ATOM 2079 C CA . ALA B 1 23 ? 3.562 -6.726 -3.960 1.00 8.01 17 ALA B CA 1
ATOM 2080 C C . ALA B 1 23 ? 3.096 -7.878 -4.846 1.00 7.36 17 ALA B C 1
ATOM 2081 O O . ALA B 1 23 ? 2.831 -7.704 -6.038 1.00 10.11 17 ALA B O 1
ATOM 2083 N N . THR B 1 24 ? 2.979 -9.065 -4.244 1.00 7.94 18 THR B N 1
ATOM 2084 C CA . THR B 1 24 ? 2.727 -10.271 -4.995 1.00 7.96 18 THR B CA 1
ATOM 2085 C C . THR B 1 24 ? 1.352 -10.222 -5.613 1.00 8.39 18 THR B C 1
ATOM 2086 O O . THR B 1 24 ? 0.368 -10.014 -4.918 1.00 9.25 18 THR B O 1
ATOM 2090 N N . LYS B 1 25 ? 1.281 -10.484 -6.929 1.00 8.97 19 LYS B N 1
ATOM 2091 C CA . LYS B 1 25 ? 0.041 -10.289 -7.661 1.00 10.22 19 LYS B CA 1
ATOM 2092 C C . LYS B 1 25 ? -0.785 -11.558 -7.729 1.00 10.59 19 LYS B C 1
ATOM 2093 O O . LYS B 1 25 ? -1.981 -11.480 -8.033 1.00 13.25 19 LYS B O 1
ATOM 2099 N N . GLU B 1 26 ? -0.153 -12.715 -7.487 1.00 10.67 20 GLU B N 1
ATOM 2100 C CA . GLU B 1 26 ? -0.794 -14.007 -7.616 1.00 11.00 20 GLU B CA 1
ATOM 2101 C C . GLU B 1 26 ? -0.046 -14.969 -6.695 1.00 10.67 20 GLU B C 1
ATOM 2102 O O . GLU B 1 26 ? 1.167 -14.968 -6.634 1.00 11.26 20 GLU B O 1
ATOM 2108 N N . PHE B 1 27 ? -0.792 -15.757 -5.954 1.00 10.57 21 PHE B N 1
ATOM 2109 C CA . PHE B 1 27 ? -0.244 -16.746 -5.055 1.00 10.83 21 PHE B CA 1
ATOM 2110 C C . PHE B 1 27 ? -0.543 -18.142 -5.564 1.00 11.20 21 PHE B C 1
ATOM 2111 O O . PHE B 1 27 ? -1.370 -18.346 -6.428 1.00 11.94 21 PHE B O 1
ATOM 2119 N N . ASP B 1 28 ? 0.133 -19.120 -4.980 1.00 11.37 22 ASP B N 1
ATOM 2120 C CA . ASP B 1 28 ? -0.054 -20.518 -5.302 1.00 12.11 22 ASP B CA 1
ATOM 2121 C C . ASP B 1 28 ? -1.273 -21.025 -4.582 1.00 13.01 22 ASP B C 1
ATOM 2122 O O . ASP B 1 28 ? -1.262 -21.059 -3.352 1.00 12.96 22 ASP B O 1
ATOM 2127 N N . PRO B 1 29 ? -2.368 -21.411 -5.254 1.00 13.25 23 PRO B N 1
ATOM 2128 C CA . PRO B 1 29 ? -3.565 -21.840 -4.539 1.00 14.16 23 PRO B CA 1
ATOM 2129 C C . PRO B 1 29 ? -3.383 -23.166 -3.824 1.00 14.00 23 PRO B C 1
ATOM 2130 O O . PRO B 1 29 ? -4.225 -23.505 -3.008 1.00 16.15 23 PRO B O 1
ATOM 2134 N N . ASN B 1 30 ? -2.282 -23.877 -4.129 1.00 14.20 24 ASN B N 1
ATOM 2135 C CA . ASN B 1 30 ? -2.028 -25.169 -3.507 1.00 16.19 24 ASN B CA 1
ATOM 2136 C C . ASN B 1 30 ? -1.021 -25.126 -2.365 1.00 17.77 24 ASN B C 1
ATOM 2137 O O . ASN B 1 30 ? -0.597 -26.184 -1.887 1.00 24.82 24 ASN B O 1
ATOM 2142 N N . LYS B 1 31 ? -0.598 -23.947 -1.961 1.00 15.64 25 LYS B N 1
ATOM 2143 C CA . LYS B 1 31 ? 0.355 -23.857 -0.859 1.00 15.97 25 LYS B CA 1
ATOM 2144 C C . LYS B 1 31 ? -0.216 -22.950 0.212 1.00 14.38 25 LYS B C 1
ATOM 2145 O O . LYS B 1 31 ? -0.476 -21.811 -0.042 1.00 16.38 25 LYS B O 1
ATOM 2151 N N . LYS B 1 32 ? -0.462 -23.495 1.397 1.00 13.96 26 LYS B N 1
ATOM 2152 C CA . LYS B 1 32 ? -1.049 -22.730 2.475 1.00 13.32 26 LYS B CA 1
ATOM 2153 C C . LYS B 1 32 ? -0.005 -22.403 3.529 1.00 13.15 26 LYS B C 1
ATOM 2154 O O . LYS B 1 32 ? 0.848 -23.207 3.864 1.00 15.12 26 LYS B O 1
ATOM 2160 N N . VAL B 1 33 ? -0.106 -21.185 4.069 1.00 11.87 27 VAL B N 1
ATOM 2161 C CA . VAL B 1 33 ? 0.659 -20.811 5.228 1.00 11.77 27 VAL B CA 1
ATOM 2162 C C . VAL B 1 33 ? 0.158 -21.661 6.391 1.00 12.01 27 VAL B C 1
ATOM 2163 O O . VAL B 1 33 ? -1.042 -21.788 6.568 1.00 12.96 27 VAL B O 1
ATOM 2167 N N . SER B 1 34 ? 1.070 -22.195 7.207 1.00 12.64 28 SER B N 1
ATOM 2168 C CA . SER B 1 34 ? 0.683 -23.038 8.316 1.00 12.77 28 SER B CA 1
ATOM 2169 C C . SER B 1 34 ? -0.089 -22.219 9.327 1.00 13.09 28 SER B C 1
ATOM 2170 O O . SER B 1 34 ? 0.081 -21.012 9.448 1.00 12.26 28 SER B O 1
ATOM 2173 N N . ASP B 1 35 ? -0.899 -22.912 10.115 1.00 14.20 29 ASP B N 1
ATOM 2174 C CA . ASP B 1 35 ? -1.671 -22.234 11.148 1.00 13.81 29 ASP B CA 1
ATOM 2175 C C . ASP B 1 35 ? -0.716 -21.528 12.094 1.00 13.65 29 ASP B C 1
ATOM 2176 O O . ASP B 1 35 ? -0.958 -20.392 12.513 1.00 12.54 29 ASP B O 1
ATOM 2181 N N . SER B 1 36 ? 0.382 -22.202 12.450 1.00 13.57 30 SER B N 1
ATOM 2182 C CA . SER B 1 36 ? 1.335 -21.641 13.389 1.00 14.42 30 SER B CA 1
ATOM 2183 C C . SER B 1 36 ? 2.020 -20.396 12.809 1.00 12.65 30 SER B C 1
ATOM 2184 O O . SER B 1 36 ? 2.206 -19.375 13.484 1.00 13.03 30 SER B O 1
ATOM 2187 N N . ASP B 1 37 ? 2.444 -20.483 11.568 1.00 12.35 31 ASP B N 1
ATOM 2188 C CA . ASP B 1 37 ? 3.065 -19.347 10.910 1.00 12.34 31 ASP B CA 1
ATOM 2189 C C . ASP B 1 37 ? 2.109 -18.153 10.834 1.00 11.12 31 ASP B C 1
ATOM 2190 O O . ASP B 1 37 ? 2.503 -17.005 11.055 1.00 10.91 31 ASP B O 1
ATOM 2195 N N . PHE B 1 38 ? 0.829 -18.418 10.546 1.00 10.31 32 PHE B N 1
ATOM 2196 C CA . PHE B 1 38 ? -0.096 -17.297 10.411 1.00 10.16 32 PHE B CA 1
ATOM 2197 C C . PHE B 1 38 ? -0.434 -16.692 11.793 1.00 10.01 32 PHE B C 1
ATOM 2198 O O . PHE B 1 38 ? -0.614 -15.500 11.914 1.00 9.93 32 PHE B O 1
ATOM 2206 N N . GLU B 1 39 ? -0.474 -17.526 12.841 1.00 10.13 33 GLU B N 1
ATOM 2207 C CA . GLU B 1 39 ? -0.656 -17.009 14.188 1.00 10.87 33 GLU B CA 1
ATOM 2208 C C . GLU B 1 39 ? 0.475 -16.041 14.563 1.00 9.92 33 GLU B C 1
ATOM 2209 O O . GLU B 1 39 ? 0.250 -14.992 15.172 1.00 10.64 33 GLU B O 1
ATOM 2215 N N . PHE B 1 40 ? 1.695 -16.398 14.148 1.00 9.88 34 PHE B N 1
ATOM 2216 C CA . PHE B 1 40 ? 2.862 -15.556 14.345 1.00 9.15 34 PHE B CA 1
ATOM 2217 C C . PHE B 1 40 ? 2.691 -14.217 13.612 1.00 8.62 34 PHE B C 1
ATOM 2218 O O . PHE B 1 40 ? 2.965 -13.153 14.167 1.00 8.96 34 PHE B O 1
ATOM 2226 N N . ILE B 1 41 ? 2.293 -14.277 12.332 1.00 8.99 35 ILE B N 1
ATOM 2227 C CA . ILE B 1 41 ? 2.062 -13.062 11.579 1.00 8.77 35 ILE B CA 1
ATOM 2228 C C . ILE B 1 41 ? 1.039 -12.181 12.282 1.00 8.21 35 ILE B C 1
ATOM 2229 O O . ILE B 1 41 ? 1.246 -10.987 12.465 1.00 8.32 35 ILE B O 1
ATOM 2234 N N . LEU B 1 42 ? -0.079 -12.743 12.730 1.00 8.55 36 LEU B N 1
ATOM 2235 C CA . LEU B 1 42 ? -1.077 -11.969 13.439 1.00 8.41 36 LEU B CA 1
ATOM 2236 C C . LEU B 1 42 ? -0.528 -11.350 14.720 1.00 8.51 36 LEU B C 1
ATOM 2237 O O . LEU B 1 42 ? -0.902 -10.256 15.094 1.00 9.00 36 LEU B O 1
ATOM 2242 N N A GLU B 1 43 ? 0.336 -12.087 15.404 0.50 8.43 37 GLU B N 1
ATOM 2243 N N B GLU B 1 43 ? 0.333 -12.089 15.420 0.50 8.66 37 GLU B N 1
ATOM 2244 C CA A GLU B 1 43 ? 0.913 -11.610 16.653 0.50 8.51 37 GLU B CA 1
ATOM 2245 C CA B GLU B 1 43 ? 0.934 -11.608 16.661 0.50 9.04 37 GLU B CA 1
ATOM 2246 C C A GLU B 1 43 ? 1.709 -10.321 16.409 0.50 8.38 37 GLU B C 1
ATOM 2247 C C B GLU B 1 43 ? 1.719 -10.317 16.417 0.50 8.49 37 GLU B C 1
ATOM 2248 O O A GLU B 1 43 ? 1.719 -9.431 17.242 0.50 8.70 37 GLU B O 1
ATOM 2249 O O B GLU B 1 43 ? 1.735 -9.423 17.243 0.50 8.68 37 GLU B O 1
ATOM 2260 N N . THR B 1 44 ? 2.410 -10.228 15.287 1.00 8.31 38 THR B N 1
ATOM 2261 C CA . THR B 1 44 ? 3.157 -9.013 14.968 1.00 7.84 38 THR B CA 1
ATOM 2262 C C . THR B 1 44 ? 2.227 -7.813 14.756 1.00 7.68 38 THR B C 1
ATOM 2263 O O . THR B 1 44 ? 2.589 -6.686 15.039 1.00 8.32 38 THR B O 1
ATOM 2267 N N . GLY B 1 45 ? 1.001 -8.060 14.280 1.00 7.29 39 GLY B N 1
ATOM 2268 C CA . GLY B 1 45 ? -0.028 -7.041 14.253 1.00 7.07 39 GLY B CA 1
ATOM 2269 C C . GLY B 1 45 ? -0.465 -6.671 15.667 1.00 7.01 39 GLY B C 1
ATOM 2270 O O . GLY B 1 45 ? -0.481 -5.505 16.060 1.00 7.27 39 GLY B O 1
ATOM 2271 N N . ARG B 1 46 ? -0.853 -7.672 16.452 1.00 7.47 40 ARG B N 1
ATOM 2272 C CA . ARG B 1 46 ? -1.345 -7.434 17.812 1.00 7.73 40 ARG B CA 1
ATOM 2273 C C . ARG B 1 46 ? -0.352 -6.676 18.689 1.00 7.53 40 ARG B C 1
ATOM 2274 O O . ARG B 1 46 ? -0.739 -5.826 19.492 1.00 8.20 40 ARG B O 1
ATOM 2282 N N . LEU B 1 47 ? 0.928 -7.011 18.552 1.00 7.23 41 LEU B N 1
ATOM 2283 C CA . LEU B 1 47 ? 1.992 -6.440 19.335 1.00 7.18 41 LEU B CA 1
ATOM 2284 C C . LEU B 1 47 ? 2.462 -5.099 18.808 1.00 6.82 41 LEU B C 1
ATOM 2285 O O . LEU B 1 47 ? 3.343 -4.471 19.419 1.00 7.32 41 LEU B O 1
ATOM 2290 N N . SER B 1 48 ? 1.896 -4.616 17.709 1.00 6.66 42 SER B N 1
ATOM 2291 C CA . SER B 1 48 ? 2.314 -3.341 17.156 1.00 6.65 42 SER B CA 1
ATOM 2292 C C . SER B 1 48 ? 1.970 -2.208 18.104 1.00 6.52 42 SER B C 1
ATOM 2293 O O . SER B 1 48 ? 0.983 -2.263 18.869 1.00 7.04 42 SER B O 1
ATOM 2296 N N . PRO B 1 49 ? 2.769 -1.130 18.082 1.00 6.29 43 PRO B N 1
ATOM 2297 C CA . PRO B 1 49 ? 2.459 0.074 18.841 1.00 6.42 43 PRO B CA 1
ATOM 2298 C C . PRO B 1 49 ? 1.355 0.863 18.134 1.00 6.40 43 PRO B C 1
ATOM 2299 O O . PRO B 1 49 ? 1.118 0.687 16.932 1.00 6.82 43 PRO B O 1
ATOM 2303 N N . SER B 1 50 ? 0.737 1.759 18.901 1.00 6.23 44 SER B N 1
ATOM 2304 C CA . SER B 1 50 ? -0.324 2.603 18.396 1.00 6.23 44 SER B CA 1
ATOM 2305 C C . SER B 1 50 ? -0.331 3.884 19.203 1.00 6.57 44 SER B C 1
ATOM 2306 O O . SER B 1 50 ? -0.017 3.851 20.403 1.00 7.14 44 SER B O 1
ATOM 2309 N N . SER B 1 51 ? -0.742 4.986 18.607 1.00 6.40 45 SER B N 1
ATOM 2310 C CA . SER B 1 51 ? -0.830 6.250 19.328 1.00 6.78 45 SER B CA 1
ATOM 2311 C C . SER B 1 51 ? -1.773 6.086 20.505 1.00 7.08 45 SER B C 1
ATOM 2312 O O . SER B 1 51 ? -2.857 5.524 20.398 1.00 7.38 45 SER B O 1
ATOM 2315 N N . LEU B 1 52 ? -1.310 6.591 21.656 1.00 7.83 46 LEU B N 1
ATOM 2316 C CA . LEU B 1 52 ? -2.055 6.564 22.906 1.00 8.19 46 LEU B CA 1
ATOM 2317 C C . LEU B 1 52 ? -2.335 5.133 23.361 1.00 8.04 46 LEU B C 1
ATOM 2318 O O . LEU B 1 52 ? -3.110 4.940 24.286 1.00 8.59 46 LEU B O 1
ATOM 2323 N N . GLY B 1 53 ? -1.649 4.150 22.779 1.00 7.30 47 GLY B N 1
ATOM 2324 C CA . GLY B 1 53 ? -1.821 2.764 23.110 1.00 7.50 47 GLY B CA 1
ATOM 2325 C C . GLY B 1 53 ? -3.201 2.184 22.816 1.00 7.19 47 GLY B C 1
ATOM 2326 O O . GLY B 1 53 ? -3.509 1.124 23.342 1.00 8.04 47 GLY B O 1
ATOM 2327 N N . LEU B 1 54 ? -4.003 2.825 21.973 1.00 6.99 48 LEU B N 1
ATOM 2328 C CA . LEU B 1 54 ? -5.384 2.473 21.833 1.00 7.27 48 LEU B CA 1
ATOM 2329 C C . LEU B 1 54 ? -5.663 1.243 20.976 1.00 7.43 48 LEU B C 1
ATOM 2330 O O . LEU B 1 54 ? -6.786 0.779 20.977 1.00 8.81 48 LEU B O 1
ATOM 2335 N N . GLU B 1 55 ? -4.686 0.737 20.223 1.00 6.38 49 GLU B N 1
ATOM 2336 C CA . GLU B 1 55 ? -4.848 -0.478 19.433 1.00 6.90 49 GLU B CA 1
ATOM 2337 C C . GLU B 1 55 ? -6.138 -0.422 18.638 1.00 7.06 49 GLU B C 1
ATOM 2338 O O . GLU B 1 55 ? -6.962 -1.314 18.753 1.00 7.75 49 GLU B O 1
ATOM 2344 N N . PRO B 1 56 ? -6.292 0.581 17.762 1.00 7.00 50 PRO B N 1
ATOM 2345 C CA . PRO B 1 56 ? -7.612 0.841 17.183 1.00 7.77 50 PRO B CA 1
ATOM 2346 C C . PRO B 1 56 ? -7.901 0.049 15.923 1.00 8.04 50 PRO B C 1
ATOM 2347 O O . PRO B 1 56 ? -8.293 0.604 14.905 1.00 8.52 50 PRO B O 1
ATOM 2351 N N . TRP B 1 57 ? -7.655 -1.244 15.998 1.00 9.23 51 TRP B N 1
ATOM 2352 C CA . TRP B 1 57 ? -7.682 -2.122 14.841 1.00 9.06 51 TRP B CA 1
ATOM 2353 C C . TRP B 1 57 ? -8.458 -3.376 15.135 1.00 8.00 51 TRP B C 1
ATOM 2354 O O . TRP B 1 57 ? -8.664 -3.804 16.274 1.00 9.06 51 TRP B O 1
ATOM 2365 N N . LYS B 1 58 ? -8.798 -4.046 14.020 1.00 8.27 52 LYS B N 1
ATOM 2366 C CA . LYS B 1 58 ? -9.216 -5.434 14.038 1.00 9.33 52 LYS B CA 1
ATOM 2367 C C . LYS B 1 58 ? -8.686 -6.085 12.763 1.00 7.98 52 LYS B C 1
ATOM 2368 O O . LYS B 1 58 ? -8.729 -5.487 11.694 1.00 9.69 52 LYS B O 1
ATOM 2374 N N . PHE B 1 59 ? -8.194 -7.307 12.913 1.00 8.40 53 PHE B N 1
ATOM 2375 C CA . PHE B 1 59 ? -7.693 -8.089 11.790 1.00 8.03 53 PHE B CA 1
ATOM 2376 C C . PHE B 1 59 ? -8.722 -9.174 11.472 1.00 8.70 53 PHE B C 1
ATOM 2377 O O . PHE B 1 59 ? -8.867 -10.101 12.265 1.00 10.10 53 PHE B O 1
ATOM 2385 N N . VAL B 1 60 ? -9.419 -8.993 10.340 1.00 8.68 54 VAL B N 1
ATOM 2386 C CA . VAL B 1 60 ? -10.431 -9.951 9.936 1.00 8.70 54 VAL B CA 1
ATOM 2387 C C . VAL B 1 60 ? -9.826 -10.867 8.884 1.00 8.47 54 VAL B C 1
ATOM 2388 O O . VAL B 1 60 ? -9.491 -10.395 7.800 1.00 9.36 54 VAL B O 1
ATOM 2392 N N . VAL B 1 61 ? -9.728 -12.145 9.198 1.00 8.53 55 VAL B N 1
ATOM 2393 C CA . VAL B 1 61 ? -9.091 -13.091 8.310 1.00 8.85 55 VAL B CA 1
ATOM 2394 C C . VAL B 1 61 ? -10.190 -13.759 7.485 1.00 9.40 55 VAL B C 1
ATOM 2395 O O . VAL B 1 61 ? -10.974 -14.533 8.020 1.00 10.40 55 VAL B O 1
ATOM 2399 N N . VAL B 1 62 ? -10.284 -13.388 6.221 1.00 9.74 56 VAL B N 1
ATOM 2400 C CA . VAL B 1 62 ? -11.324 -13.872 5.346 1.00 9.64 56 VAL B CA 1
ATOM 2401 C C . VAL B 1 62 ? -10.799 -15.076 4.562 1.00 9.95 56 VAL B C 1
ATOM 2402 O O . VAL B 1 62 ? -10.123 -14.941 3.555 1.00 10.13 56 VAL B O 1
ATOM 2406 N N . GLN B 1 63 ? -11.130 -16.258 5.072 1.00 10.63 57 GLN B N 1
ATOM 2407 C CA . GLN B 1 63 ? -10.784 -17.515 4.435 1.00 10.47 57 GLN B CA 1
ATOM 2408 C C . GLN B 1 63 ? -11.901 -18.043 3.539 1.00 11.58 57 GLN B C 1
ATOM 2409 O O . GLN B 1 63 ? -11.666 -18.743 2.562 1.00 13.53 57 GLN B O 1
ATOM 2415 N N . ASN B 1 64 ? -13.122 -17.645 3.809 1.00 11.37 58 ASN B N 1
ATOM 2416 C CA . ASN B 1 64 ? -14.261 -18.152 3.097 1.00 11.22 58 ASN B CA 1
ATOM 2417 C C . ASN B 1 64 ? -14.163 -17.781 1.628 1.00 10.63 58 ASN B C 1
ATOM 2418 O O . ASN B 1 64 ? -14.114 -16.594 1.309 1.00 11.49 58 ASN B O 1
ATOM 2423 N N . PRO B 1 65 ? -14.150 -18.762 0.678 1.00 11.15 59 PRO B N 1
ATOM 2424 C CA . PRO B 1 65 ? -13.936 -18.379 -0.733 1.00 12.06 59 PRO B CA 1
ATOM 2425 C C . PRO B 1 65 ? -15.072 -17.575 -1.324 1.00 11.94 59 PRO B C 1
ATOM 2426 O O . PRO B 1 65 ? -14.823 -16.706 -2.150 1.00 12.36 59 PRO B O 1
ATOM 2430 N N . GLU B 1 66 ? -16.306 -17.821 -0.861 1.00 12.95 60 GLU B N 1
ATOM 2431 C CA . GLU B 1 66 ? -17.431 -17.092 -1.435 1.00 13.70 60 GLU B CA 1
ATOM 2432 C C . GLU B 1 66 ? -17.415 -15.633 -1.008 1.00 12.43 60 GLU B C 1
ATOM 2433 O O . GLU B 1 66 ? -17.658 -14.731 -1.824 1.00 11.56 60 GLU B O 1
ATOM 2439 N N . PHE B 1 67 ? -17.010 -15.381 0.222 1.00 11.80 61 PHE B N 1
ATOM 2440 C CA . PHE B 1 67 ? -16.957 -14.005 0.715 1.00 11.10 61 PHE B CA 1
ATOM 2441 C C . PHE B 1 67 ? -15.794 -13.279 0.020 1.00 10.20 61 PHE B C 1
ATOM 2442 O O . PHE B 1 67 ? -15.930 -12.129 -0.374 1.00 9.96 61 PHE B O 1
ATOM 2450 N N . ARG B 1 68 ? -14.674 -13.960 -0.200 1.00 9.89 62 ARG B N 1
ATOM 2451 C CA . ARG B 1 68 ? -13.598 -13.398 -0.998 1.00 10.60 62 ARG B CA 1
ATOM 2452 C C . ARG B 1 68 ? -14.068 -12.970 -2.380 1.00 9.76 62 ARG B C 1
ATOM 2453 O O . ARG B 1 68 ? -13.717 -11.920 -2.882 1.00 10.17 62 ARG B O 1
ATOM 2461 N N . GLU B 1 69 ? -14.869 -13.831 -3.019 1.00 10.54 63 GLU B N 1
ATOM 2462 C CA . GLU B 1 69 ? -15.340 -13.551 -4.354 1.00 11.60 63 GLU B CA 1
ATOM 2463 C C . GLU B 1 69 ? -16.284 -12.355 -4.354 1.00 11.14 63 GLU B C 1
ATOM 2464 O O . GLU B 1 69 ? -16.275 -11.558 -5.298 1.00 11.76 63 GLU B O 1
ATOM 2470 N N . LYS B 1 70 ? -17.084 -12.222 -3.304 1.00 11.80 64 LYS B N 1
ATOM 2471 C CA . LYS B 1 70 ? -17.944 -11.060 -3.187 1.00 11.48 64 LYS B CA 1
ATOM 2472 C C . LYS B 1 70 ? -17.111 -9.784 -3.095 1.00 10.28 64 LYS B C 1
ATOM 2473 O O . LYS B 1 70 ? -17.392 -8.777 -3.777 1.00 11.50 64 LYS B O 1
ATOM 2479 N N . LEU B 1 71 ? -16.003 -9.826 -2.333 1.00 10.14 65 LEU B N 1
ATOM 2480 C CA . LEU B 1 71 ? -15.115 -8.685 -2.259 1.00 10.00 65 LEU B CA 1
ATOM 2481 C C . LEU B 1 71 ? -14.431 -8.411 -3.593 1.00 9.14 65 LEU B C 1
ATOM 2482 O O . LEU B 1 71 ? -14.207 -7.261 -3.935 1.00 9.68 65 LEU B O 1
ATOM 2487 N N . ARG B 1 72 ? -14.065 -9.469 -4.329 1.00 9.30 66 ARG B N 1
ATOM 2488 C CA . ARG B 1 72 ? -13.320 -9.340 -5.578 1.00 9.83 66 ARG B CA 1
ATOM 2489 C C . ARG B 1 72 ? -14.029 -8.418 -6.557 1.00 9.53 66 ARG B C 1
ATOM 2490 O O . ARG B 1 72 ? -13.368 -7.690 -7.332 1.00 10.96 66 ARG B O 1
ATOM 2498 N N . GLU B 1 73 ? -15.370 -8.436 -6.567 1.00 9.80 67 GLU B N 1
ATOM 2499 C CA . GLU B 1 73 ? -16.084 -7.640 -7.542 1.00 10.73 67 GLU B CA 1
ATOM 2500 C C . GLU B 1 73 ? -15.712 -6.177 -7.434 1.00 10.70 67 GLU B C 1
ATOM 2501 O O . GLU B 1 73 ? -15.761 -5.432 -8.418 1.00 11.37 67 GLU B O 1
ATOM 2507 N N . TYR B 1 74 ? -15.388 -5.730 -6.216 1.00 9.88 68 TYR B N 1
ATOM 2508 C CA . TYR B 1 74 ? -15.160 -4.323 -5.903 1.00 9.11 68 TYR B CA 1
ATOM 2509 C C . TYR B 1 74 ? -13.747 -4.060 -5.400 1.00 8.95 68 TYR B C 1
ATOM 2510 O O . TYR B 1 74 ? -13.524 -3.027 -4.778 1.00 9.67 68 TYR B O 1
ATOM 2519 N N . THR B 1 75 ? -12.827 -4.989 -5.631 1.00 8.39 69 THR B N 1
ATOM 2520 C CA . THR B 1 75 ? -11.448 -4.849 -5.202 1.00 8.54 69 THR B CA 1
ATOM 2521 C C . THR B 1 75 ? -10.557 -5.019 -6.428 1.00 8.72 69 THR B C 1
ATOM 2522 O O . THR B 1 75 ? -9.903 -6.043 -6.606 1.00 9.02 69 THR B O 1
ATOM 2526 N N . TRP B 1 76 ? -10.509 -3.963 -7.249 1.00 9.13 70 TRP B N 1
ATOM 2527 C CA . TRP B 1 76 ? -9.743 -4.002 -8.507 1.00 9.57 70 TRP B CA 1
ATOM 2528 C C . TRP B 1 76 ? -8.274 -4.327 -8.269 1.00 8.78 70 TRP B C 1
ATOM 2529 O O . TRP B 1 76 ? -7.648 -4.872 -9.184 1.00 9.86 70 TRP B O 1
ATOM 2540 N N . GLY B 1 77 ? -7.732 -3.992 -7.098 1.00 8.43 71 GLY B N 1
ATOM 2541 C CA . GLY B 1 77 ? -6.329 -4.206 -6.817 1.00 8.67 71 GLY B CA 1
ATOM 2542 C C . GLY B 1 77 ? -5.997 -5.618 -6.355 1.00 8.36 71 GLY B C 1
ATOM 2543 O O . GLY B 1 77 ? -4.825 -5.898 -6.115 1.00 9.84 71 GLY B O 1
ATOM 2544 N N . ALA B 1 78 ? -6.970 -6.519 -6.269 1.00 8.05 72 ALA B N 1
ATOM 2545 C CA . ALA B 1 78 ? -6.726 -7.859 -5.760 1.00 9.03 72 ALA B CA 1
ATOM 2546 C C . ALA B 1 78 ? -7.365 -8.936 -6.621 1.00 8.51 72 ALA B C 1
ATOM 2547 O O . ALA B 1 78 ? -7.852 -9.930 -6.074 1.00 9.36 72 ALA B O 1
ATOM 2549 N N . GLN B 1 79 ? -7.351 -8.771 -7.941 1.00 9.22 73 GLN B N 1
ATOM 2550 C CA . GLN B 1 79 ? -8.084 -9.692 -8.773 1.00 10.18 73 GLN B CA 1
ATOM 2551 C C . GLN B 1 79 ? -7.585 -11.123 -8.705 1.00 9.91 73 GLN B C 1
ATOM 2552 O O . GLN B 1 79 ? -8.386 -12.040 -8.683 1.00 11.75 73 GLN B O 1
ATOM 2558 N N . LYS B 1 80 ? -6.279 -11.316 -8.720 1.00 9.79 74 LYS B N 1
ATOM 2559 C CA . LYS B 1 80 ? -5.732 -12.652 -8.517 1.00 11.29 74 LYS B CA 1
ATOM 2560 C C . LYS B 1 80 ? -5.381 -12.932 -7.068 1.00 10.78 74 LYS B C 1
ATOM 2561 O O . LYS B 1 80 ? -5.424 -14.084 -6.637 1.00 11.91 74 LYS B O 1
ATOM 2567 N N . GLN B 1 81 ? -5.071 -11.897 -6.300 1.00 8.83 75 GLN B N 1
ATOM 2568 C CA . GLN B 1 81 ? -4.688 -12.129 -4.927 1.00 9.38 75 GLN B CA 1
ATOM 2569 C C . GLN B 1 81 ? -5.851 -12.668 -4.091 1.00 10.21 75 GLN B C 1
ATOM 2570 O O . GLN B 1 81 ? -5.644 -13.547 -3.267 1.00 11.09 75 GLN B O 1
ATOM 2576 N N . LEU B 1 82 ? -7.074 -12.172 -4.294 1.00 10.02 76 LEU B N 1
ATOM 2577 C CA . LEU B 1 82 ? -8.181 -12.662 -3.505 1.00 9.87 76 LEU B CA 1
ATOM 2578 C C . LEU B 1 82 ? -8.421 -14.154 -3.682 1.00 11.48 76 LEU B C 1
ATOM 2579 O O . LEU B 1 82 ? -8.492 -14.879 -2.697 1.00 11.48 76 LEU B O 1
ATOM 2584 N N . PRO B 1 83 ? -8.544 -14.674 -4.920 1.00 10.83 77 PRO B N 1
ATOM 2585 C CA . PRO B 1 83 ? -8.850 -16.080 -5.037 1.00 12.64 77 PRO B CA 1
ATOM 2586 C C . PRO B 1 83 ? -7.703 -16.987 -4.614 1.00 12.60 77 PRO B C 1
ATOM 2587 O O . PRO B 1 83 ? -7.940 -18.053 -4.067 1.00 15.28 77 PRO B O 1
ATOM 2591 N N . THR B 1 84 ? -6.472 -16.544 -4.847 1.00 10.42 78 THR B N 1
ATOM 2592 C CA . THR B 1 84 ? -5.311 -17.424 -4.726 1.00 11.38 78 THR B CA 1
ATOM 2593 C C . THR B 1 84 ? -4.624 -17.342 -3.367 1.00 10.82 78 THR B C 1
ATOM 2594 O O . THR B 1 84 ? -3.881 -18.260 -3.037 1.00 11.21 78 THR B O 1
ATOM 2598 N N . ALA B 1 85 ? -4.855 -16.284 -2.581 1.00 10.43 79 ALA B N 1
ATOM 2599 C CA . ALA B 1 85 ? -4.085 -16.129 -1.355 1.00 10.04 79 ALA B CA 1
ATOM 2600 C C . ALA B 1 85 ? -4.320 -17.291 -0.404 1.00 9.80 79 ALA B C 1
ATOM 2601 O O . ALA B 1 85 ? -5.420 -17.820 -0.301 1.00 11.23 79 ALA B O 1
ATOM 2603 N N . SER B 1 86 ? -3.293 -17.633 0.350 1.00 9.64 80 SER B N 1
ATOM 2604 C CA . SER B 1 86 ? -3.491 -18.544 1.459 1.00 9.62 80 SER B CA 1
ATOM 2605 C C . SER B 1 86 ? -4.438 -17.943 2.506 1.00 9.95 80 SER B C 1
ATOM 2606 O O . SER B 1 86 ? -5.386 -18.584 2.956 1.00 10.51 80 SER B O 1
ATOM 2609 N N . HIS B 1 87 ? -4.111 -16.714 2.916 1.00 9.50 81 HIS B N 1
ATOM 2610 C CA . HIS B 1 87 ? -4.839 -15.993 3.945 1.00 9.25 81 HIS B CA 1
ATOM 2611 C C . HIS B 1 87 ? -5.030 -14.571 3.438 1.00 9.13 81 HIS B C 1
ATOM 2612 O O . HIS B 1 87 ? -4.184 -14.011 2.768 1.00 10.18 81 HIS B O 1
ATOM 2619 N N . PHE B 1 88 ? -6.187 -14.005 3.757 1.00 8.53 82 PHE B N 1
ATOM 2620 C CA . PHE B 1 88 ? -6.540 -12.675 3.303 1.00 8.61 82 PHE B CA 1
ATOM 2621 C C . PHE B 1 88 ? -7.089 -11.891 4.494 1.00 8.66 82 PHE B C 1
ATOM 2622 O O . PHE B 1 88 ? -7.953 -12.401 5.196 1.00 10.31 82 PHE B O 1
ATOM 2630 N N . VAL B 1 89 ? -6.552 -10.716 4.737 1.00 8.19 83 VAL B N 1
ATOM 2631 C CA . VAL B 1 89 ? -6.907 -9.945 5.917 1.00 8.09 83 VAL B CA 1
ATOM 2632 C C . VAL B 1 89 ? -7.521 -8.617 5.509 1.00 8.00 83 VAL B C 1
ATOM 2633 O O . VAL B 1 89 ? -6.980 -7.869 4.687 1.00 8.30 83 VAL B O 1
ATOM 2637 N N . LEU B 1 90 ? -8.673 -8.330 6.111 1.00 8.04 84 LEU B N 1
ATOM 2638 C CA . LEU B 1 90 ? -9.222 -6.992 6.141 1.00 8.34 84 LEU B CA 1
ATOM 2639 C C . LEU B 1 90 ? -8.785 -6.350 7.454 1.00 7.56 84 LEU B C 1
ATOM 2640 O O . LEU B 1 90 ? -9.154 -6.835 8.518 1.00 8.62 84 LEU B O 1
ATOM 2645 N N . ILE B 1 91 ? -8.021 -5.286 7.352 1.00 7.03 85 ILE B N 1
ATOM 2646 C CA . ILE B 1 91 ? -7.639 -4.548 8.535 1.00 7.16 85 ILE B CA 1
ATOM 2647 C C . ILE B 1 91 ? -8.665 -3.421 8.702 1.00 7.05 85 ILE B C 1
ATOM 2648 O O . ILE B 1 91 ? -8.801 -2.571 7.816 1.00 7.37 85 ILE B O 1
ATOM 2653 N N . LEU B 1 92 ? -9.360 -3.477 9.826 1.00 6.82 86 LEU B N 1
ATOM 2654 C CA . LEU B 1 92 ? -10.343 -2.463 10.184 1.00 7.32 86 LEU B CA 1
ATOM 2655 C C . LEU B 1 92 ? -9.735 -1.488 11.169 1.00 7.06 86 LEU B C 1
ATOM 2656 O O . LEU B 1 92 ? -8.850 -1.856 11.947 1.00 7.40 86 LEU B O 1
ATOM 2661 N N . ALA B 1 93 ? -10.218 -0.239 11.124 1.00 6.95 87 ALA B N 1
ATOM 2662 C CA . ALA B 1 93 ? -9.829 0.767 12.086 1.00 6.90 87 ALA B CA 1
ATOM 2663 C C . ALA B 1 93 ? -11.081 1.201 12.861 1.00 6.74 87 ALA B C 1
ATOM 2664 O O . ALA B 1 93 ? -12.179 1.258 12.311 1.00 7.10 87 ALA B O 1
ATOM 2666 N N . ARG B 1 94 ? -10.891 1.543 14.142 1.00 7.20 88 ARG B N 1
ATOM 2667 C CA . ARG B 1 94 ? -11.957 2.120 14.930 1.00 7.20 88 ARG B CA 1
ATOM 2668 C C . ARG B 1 94 ? -12.383 3.454 14.355 1.00 7.21 88 ARG B C 1
ATOM 2669 O O . ARG B 1 94 ? -11.593 4.235 13.864 1.00 7.83 88 ARG B O 1
ATOM 2677 N N . THR B 1 95 ? -13.682 3.725 14.498 1.00 7.13 89 THR B N 1
ATOM 2678 C CA . THR B 1 95 ? -14.303 4.957 14.074 1.00 7.23 89 THR B CA 1
ATOM 2679 C C . THR B 1 95 ? -14.359 5.978 15.199 1.00 7.49 89 THR B C 1
ATOM 2680 O O . THR B 1 95 ? -14.048 5.695 16.361 1.00 8.74 89 THR B O 1
ATOM 2684 N N . ALA B 1 96 ? -14.806 7.170 14.853 1.00 8.99 90 ALA B N 1
ATOM 2685 C CA . ALA B 1 96 ? -15.012 8.226 15.841 1.00 10.00 90 ALA B CA 1
ATOM 2686 C C . ALA B 1 96 ? -15.866 7.772 17.010 1.00 10.28 90 ALA B C 1
ATOM 2687 O O . ALA B 1 96 ? -15.693 8.260 18.137 1.00 12.37 90 ALA B O 1
ATOM 2689 N N . LYS B 1 97 ? -16.842 6.911 16.742 1.00 10.54 91 LYS B N 1
ATOM 2690 C CA . LYS B 1 97 ? -17.694 6.401 17.815 1.00 12.11 91 LYS B CA 1
ATOM 2691 C C . LYS B 1 97 ? -16.892 5.828 18.973 1.00 11.36 91 LYS B C 1
ATOM 2692 O O . LYS B 1 97 ? -17.287 5.940 20.145 1.00 12.40 91 LYS B O 1
ATOM 2698 N N . ASP B 1 98 ? -15.783 5.194 18.644 1.00 9.57 92 ASP B N 1
ATOM 2699 C CA . ASP B 1 98 ? -14.992 4.478 19.647 1.00 9.71 92 ASP B CA 1
ATOM 2700 C C . ASP B 1 98 ? -13.660 5.141 19.961 1.00 8.95 92 ASP B C 1
ATOM 2701 O O . ASP B 1 98 ? -13.111 4.812 21.012 1.00 10.09 92 ASP B O 1
ATOM 2706 N N . ILE B 1 99 ? -13.115 6.018 19.108 1.00 8.71 93 ILE B N 1
ATOM 2707 C CA . ILE B 1 99 ? -11.772 6.528 19.431 1.00 8.80 93 ILE B CA 1
ATOM 2708 C C . ILE B 1 99 ? -11.736 8.054 19.510 1.00 7.92 93 ILE B C 1
ATOM 2709 O O . ILE B 1 99 ? -10.670 8.608 19.720 1.00 8.35 93 ILE B O 1
ATOM 2714 N N . LYS B 1 100 ? -12.885 8.739 19.501 1.00 8.22 94 LYS B N 1
ATOM 2715 C CA . LYS B 1 100 ? -12.944 10.088 20.051 1.00 8.38 94 LYS B CA 1
ATOM 2716 C C . LYS B 1 100 ? -12.601 10.004 21.540 1.00 8.32 94 LYS B C 1
ATOM 2717 O O . LYS B 1 100 ? -12.948 9.041 22.228 1.00 8.67 94 LYS B O 1
ATOM 2723 N N . TYR B 1 101 ? -11.975 11.075 22.065 1.00 9.22 95 TYR B N 1
ATOM 2724 C CA . TYR B 1 101 ? -11.420 11.120 23.412 1.00 9.38 95 TYR B CA 1
ATOM 2725 C C . TYR B 1 101 ? -12.398 10.678 24.484 1.00 10.65 95 TYR B C 1
ATOM 2726 O O . TYR B 1 101 ? -11.934 10.139 25.487 1.00 11.99 95 TYR B O 1
ATOM 2735 N N . ASN B 1 102 ? -13.686 10.962 24.316 1.00 10.61 96 ASN B N 1
ATOM 2736 C CA . ASN B 1 102 ? -14.667 10.691 25.356 1.00 11.57 96 ASN B CA 1
ATOM 2737 C C . ASN B 1 102 ? -15.408 9.380 25.152 1.00 11.57 96 ASN B C 1
ATOM 2738 O O . ASN B 1 102 ? -16.364 9.097 25.878 1.00 13.14 96 ASN B O 1
ATOM 2743 N N . ALA B 1 103 ? -14.919 8.506 24.282 1.00 10.46 97 ALA B N 1
ATOM 2744 C CA . ALA B 1 103 ? -15.595 7.255 23.988 1.00 10.57 97 ALA B CA 1
ATOM 2745 C C . ALA B 1 103 ? -15.367 6.232 25.094 1.00 10.36 97 ALA B C 1
ATOM 2746 O O . ALA B 1 103 ? -14.279 6.124 25.688 1.00 11.19 97 ALA B O 1
ATOM 2748 N N . ASP B 1 104 ? -16.371 5.385 25.306 1.00 10.99 98 ASP B N 1
ATOM 2749 C CA . ASP B 1 104 ? -16.275 4.313 26.283 1.00 11.83 98 ASP B CA 1
ATOM 2750 C C . ASP B 1 104 ? -15.176 3.314 25.918 1.00 11.61 98 ASP B C 1
ATOM 2751 O O . ASP B 1 104 ? -14.543 2.751 26.794 1.00 12.47 98 ASP B O 1
ATOM 2756 N N . TYR B 1 105 ? -14.925 3.063 24.610 1.00 10.70 99 TYR B N 1
ATOM 2757 C CA . TYR B 1 105 ? -13.860 2.137 24.239 1.00 10.27 99 TYR B CA 1
ATOM 2758 C C . TYR B 1 105 ? -12.539 2.557 24.863 1.00 9.74 99 TYR B C 1
ATOM 2759 O O . TYR B 1 105 ? -11.791 1.710 25.332 1.00 10.03 99 TYR B O 1
ATOM 2768 N N . ILE B 1 106 ? -12.224 3.832 24.793 1.00 9.74 100 ILE B N 1
ATOM 2769 C CA . ILE B 1 106 ? -10.969 4.321 25.334 1.00 9.77 100 ILE B CA 1
ATOM 2770 C C . ILE B 1 106 ? -10.929 4.114 26.851 1.00 10.21 100 ILE B C 1
ATOM 2771 O O . ILE B 1 106 ? -9.939 3.643 27.380 1.00 10.69 100 ILE B O 1
ATOM 2776 N N . LYS B 1 107 ? -11.993 4.511 27.540 1.00 11.91 101 LYS B N 1
ATOM 2777 C CA . LYS B 1 107 ? -11.989 4.373 28.985 1.00 12.92 101 LYS B CA 1
ATOM 2778 C C . LYS B 1 107 ? -11.746 2.909 29.349 1.00 12.66 101 LYS B C 1
ATOM 2779 O O . LYS B 1 107 ? -11.000 2.601 30.274 1.00 12.95 101 LYS B O 1
ATOM 2785 N N . ARG B 1 108 ? -12.466 1.989 28.727 1.00 11.62 102 ARG B N 1
ATOM 2786 C CA . ARG B 1 108 ? -12.343 0.592 29.062 1.00 12.62 102 ARG B CA 1
ATOM 2787 C C . ARG B 1 108 ? -10.952 0.064 28.722 1.00 11.09 102 ARG B C 1
ATOM 2788 O O . ARG B 1 108 ? -10.392 -0.720 29.476 1.00 12.02 102 ARG B O 1
ATOM 2796 N N . HIS B 1 109 ? -10.399 0.500 27.593 1.00 10.44 103 HIS B N 1
ATOM 2797 C CA . HIS B 1 109 ? -9.084 0.024 27.197 1.00 10.63 103 HIS B CA 1
ATOM 2798 C C . HIS B 1 109 ? -8.033 0.452 28.212 1.00 10.10 103 HIS B C 1
ATOM 2799 O O . HIS B 1 109 ? -7.187 -0.341 28.621 1.00 11.86 103 HIS B O 1
ATOM 2806 N N . LEU B 1 110 ? -8.092 1.710 28.637 1.00 10.76 104 LEU B N 1
ATOM 2807 C CA . LEU B 1 110 ? -7.125 2.246 29.588 1.00 11.42 104 LEU B CA 1
ATOM 2808 C C . LEU B 1 110 ? -7.236 1.562 30.959 1.00 12.38 104 LEU B C 1
ATOM 2809 O O . LEU B 1 110 ? -6.217 1.346 31.617 1.00 13.43 104 LEU B O 1
ATOM 2814 N N . LYS B 1 111 ? -8.459 1.259 31.376 1.00 13.03 105 LYS B N 1
ATOM 2815 C CA . LYS B 1 111 ? -8.664 0.604 32.654 1.00 14.61 105 LYS B CA 1
ATOM 2816 C C . LYS B 1 111 ? -8.247 -0.864 32.574 1.00 16.47 105 LYS B C 1
ATOM 2817 O O . LYS B 1 111 ? -7.535 -1.353 33.443 1.00 19.90 105 LYS B O 1
ATOM 2823 N N . GLU B 1 112 ? -8.776 -1.625 31.615 1.00 22.04 106 GLU B N 1
ATOM 2824 C CA . GLU B 1 112 ? -8.694 -3.072 31.617 1.00 39.72 106 GLU B CA 1
ATOM 2825 C C . GLU B 1 112 ? -7.469 -3.647 30.909 1.00 322.64 106 GLU B C 1
ATOM 2826 O O . GLU B 1 112 ? -7.030 -4.747 31.227 1.00 255.88 106 GLU B O 1
ATOM 2832 N N . VAL B 1 113 ? -7.006 -3.022 29.823 1.00 13.36 107 VAL B N 1
ATOM 2833 C CA . VAL B 1 113 ? -5.797 -3.486 29.187 1.00 12.41 107 VAL B CA 1
ATOM 2834 C C . VAL B 1 113 ? -4.585 -2.766 29.777 1.00 14.11 107 VAL B C 1
ATOM 2835 O O . VAL B 1 113 ? -3.581 -3.395 30.092 1.00 14.77 107 VAL B O 1
ATOM 2839 N N . LYS B 1 114 ? -4.647 -1.440 29.872 1.00 14.26 108 LYS B N 1
ATOM 2840 C CA . LYS B 1 114 ? -3.480 -0.659 30.259 1.00 15.94 108 LYS B CA 1
ATOM 2841 C C . LYS B 1 114 ? -3.369 -0.578 31.792 1.00 18.88 108 LYS B C 1
ATOM 2842 O O . LYS B 1 114 ? -2.340 -0.153 32.312 1.00 23.50 108 LYS B O 1
ATOM 2848 N N . GLN B 1 115 ? -4.393 -1.003 32.533 1.00 17.44 109 GLN B N 1
ATOM 2849 C CA . GLN B 1 115 ? -4.299 -1.097 33.993 1.00 17.68 109 GLN B CA 1
ATOM 2850 C C . GLN B 1 115 ? -4.060 0.263 34.654 1.00 18.51 109 GLN B C 1
ATOM 2851 O O . GLN B 1 115 ? -3.468 0.331 35.735 1.00 21.10 109 GLN B O 1
ATOM 2857 N N . MET B 1 116 ? -4.621 1.334 34.114 1.00 15.78 110 MET B N 1
ATOM 2858 C CA . MET B 1 116 ? -4.456 2.621 34.771 1.00 16.79 110 MET B CA 1
ATOM 2859 C C . MET B 1 116 ? -5.415 2.794 35.931 1.00 16.75 110 MET B C 1
ATOM 2860 O O . MET B 1 116 ? -6.606 2.590 35.767 1.00 18.29 110 MET B O 1
ATOM 2865 N N . PRO B 1 117 ? -4.963 3.331 37.086 1.00 17.22 111 PRO B N 1
ATOM 2866 C CA . PRO B 1 117 ? -5.902 3.825 38.102 1.00 17.63 111 PRO B CA 1
ATOM 2867 C C . PRO B 1 117 ? -6.546 5.096 37.554 1.00 16.04 111 PRO B C 1
ATOM 2868 O O . PRO B 1 117 ? -6.080 5.737 36.584 1.00 15.21 111 PRO B O 1
ATOM 2872 N N . GLN B 1 118 ? -7.685 5.412 38.152 1.00 15.11 112 GLN B N 1
ATOM 2873 C CA . GLN B 1 118 ? -8.541 6.415 37.568 1.00 13.87 112 GLN B CA 1
ATOM 2874 C C . GLN B 1 118 ? -7.865 7.771 37.483 1.00 14.30 112 GLN B C 1
ATOM 2875 O O . GLN B 1 118 ? -8.140 8.527 36.550 1.00 14.19 112 GLN B O 1
ATOM 2881 N N . ASP B 1 119 ? -7.043 8.165 38.462 1.00 13.39 113 ASP B N 1
ATOM 2882 C CA . ASP B 1 119 ? -6.497 9.502 38.318 1.00 15.41 113 ASP B CA 1
ATOM 2883 C C . ASP B 1 119 ? -5.664 9.579 37.041 1.00 13.14 113 ASP B C 1
ATOM 2884 O O . ASP B 1 119 ? -5.598 10.619 36.388 1.00 13.36 113 ASP B O 1
ATOM 2889 N N . VAL B 1 120 ? -4.918 8.502 36.793 1.00 12.52 114 VAL B N 1
ATOM 2890 C CA . VAL B 1 120 ? -4.035 8.445 35.652 1.00 13.83 114 VAL B CA 1
ATOM 2891 C C . VAL B 1 120 ? -4.834 8.438 34.350 1.00 13.16 114 VAL B C 1
ATOM 2892 O O . VAL B 1 120 ? -4.521 9.191 33.416 1.00 13.78 114 VAL B O 1
ATOM 2896 N N . SER B 1 121 ? -5.896 7.626 34.286 1.00 12.66 115 SER B N 1
ATOM 2897 C CA . SER B 1 121 ? -6.694 7.604 33.073 1.00 12.86 115 SER B CA 1
ATOM 2898 C C . SER B 1 121 ? -7.443 8.922 32.870 1.00 11.87 115 SER B C 1
ATOM 2899 O O . SER B 1 121 ? -7.584 9.372 31.731 1.00 12.53 115 SER B O 1
ATOM 2902 N N . GLU B 1 122 ? -7.916 9.567 33.925 1.00 12.62 116 GLU B N 1
ATOM 2903 C CA . GLU B 1 122 ? -8.541 10.864 33.772 1.00 12.23 116 GLU B CA 1
ATOM 2904 C C . GLU B 1 122 ? -7.568 11.848 33.152 1.00 12.35 116 GLU B C 1
ATOM 2905 O O . GLU B 1 122 ? -7.954 12.588 32.249 1.00 12.71 116 GLU B O 1
ATOM 2911 N N . GLY B 1 123 ? -6.327 11.859 33.631 1.00 12.29 117 GLY B N 1
ATOM 2912 C CA . GLY B 1 123 ? -5.366 12.780 33.040 1.00 12.50 117 GLY B CA 1
ATOM 2913 C C . GLY B 1 123 ? -5.109 12.423 31.589 1.00 11.31 117 GLY B C 1
ATOM 2914 O O . GLY B 1 123 ? -4.914 13.302 30.753 1.00 11.92 117 GLY B O 1
ATOM 2915 N N . TYR B 1 124 ? -4.985 11.128 31.331 1.00 11.56 118 TYR B N 1
ATOM 2916 C CA . TYR B 1 124 ? -4.660 10.647 29.996 1.00 11.63 118 TYR B CA 1
ATOM 2917 C C . TYR B 1 124 ? -5.761 11.036 29.008 1.00 10.96 118 TYR B C 1
ATOM 2918 O O . TYR B 1 124 ? -5.502 11.367 27.844 1.00 12.03 118 TYR B O 1
ATOM 2927 N N . ILE B 1 125 ? -7.025 10.871 29.433 1.00 11.62 119 ILE B N 1
ATOM 2928 C CA . ILE B 1 125 ? -8.163 11.244 28.613 1.00 11.35 119 ILE B CA 1
ATOM 2929 C C . ILE B 1 125 ? -8.223 12.753 28.402 1.00 11.45 119 ILE B C 1
ATOM 2930 O O . ILE B 1 125 ? -8.551 13.210 27.299 1.00 11.35 119 ILE B O 1
ATOM 2935 N N . SER B 1 126 ? -7.905 13.551 29.432 1.00 10.93 120 SER B N 1
ATOM 2936 C CA . SER B 1 126 ? -7.791 14.991 29.253 1.00 12.33 120 SER B CA 1
ATOM 2937 C C . SER B 1 126 ? -6.725 15.333 28.224 1.00 11.91 120 SER B C 1
ATOM 2938 O O . SER B 1 126 ? -6.927 16.187 27.369 1.00 12.22 120 SER B O 1
ATOM 2941 N N . LYS B 1 127 ? -5.574 14.660 28.310 1.00 11.35 121 LYS B N 1
ATOM 2942 C CA . LYS B 1 127 ? -4.517 14.886 27.336 1.00 13.10 121 LYS B CA 1
ATOM 2943 C C . LYS B 1 127 ? -4.999 14.502 25.938 1.00 11.18 121 LYS B C 1
ATOM 2944 O O . LYS B 1 127 ? -4.716 15.198 24.980 1.00 11.39 121 LYS B O 1
ATOM 2950 N N . THR B 1 128 ? -5.691 13.363 25.841 1.00 11.16 122 THR B N 1
ATOM 2951 C CA . THR B 1 128 ? -6.218 12.888 24.559 1.00 10.03 122 THR B CA 1
ATOM 2952 C C . THR B 1 128 ? -7.175 13.912 23.959 1.00 9.62 122 THR B C 1
ATOM 2953 O O . THR B 1 128 ? -7.143 14.156 22.742 1.00 9.83 122 THR B 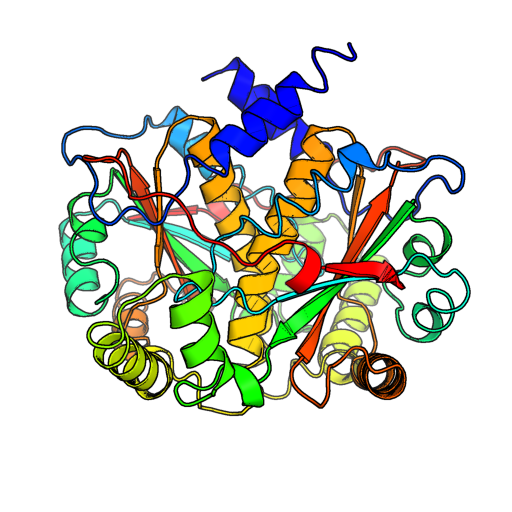O 1
ATOM 2957 N N . GLU B 1 129 ? -8.036 14.521 24.786 1.00 9.54 123 GLU B N 1
ATOM 2958 C CA . GLU B 1 129 ? -8.954 15.529 24.296 1.00 9.86 123 GLU B CA 1
ATOM 2959 C C . GLU B 1 129 ? -8.200 16.710 23.703 1.00 9.21 123 GLU B C 1
ATOM 2960 O O . GLU B 1 129 ? -8.527 17.161 22.603 1.00 10.20 123 GLU B O 1
ATOM 2966 N N . GLU B 1 130 ? -7.198 17.231 24.423 1.00 10.40 124 GLU B N 1
ATOM 2967 C CA . GLU B 1 130 ? -6.475 18.383 23.887 1.00 10.52 124 GLU B CA 1
ATOM 2968 C C . GLU B 1 130 ? -5.686 18.002 22.640 1.00 9.45 124 GLU B C 1
ATOM 2969 O O . GLU B 1 130 ? -5.591 18.793 21.710 1.00 10.60 124 GLU B O 1
ATOM 2975 N N . PHE B 1 131 ? -5.124 16.802 22.646 1.00 9.77 125 PHE B N 1
ATOM 2976 C CA . PHE B 1 131 ? -4.386 16.272 21.498 1.00 9.43 125 PHE B CA 1
ATOM 2977 C C . PHE B 1 131 ? -5.261 16.235 20.260 1.00 8.65 125 PHE B C 1
ATOM 2978 O O . PHE B 1 131 ? -4.891 16.713 19.180 1.00 9.59 125 PHE B O 1
ATOM 2986 N N . GLN B 1 132 ? -6.452 15.637 20.410 1.00 8.89 126 GLN B N 1
ATOM 2987 C CA . GLN 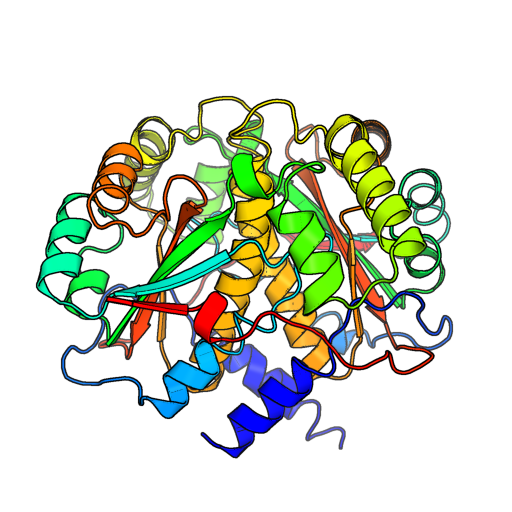B 1 132 ? -7.346 15.512 19.266 1.00 9.20 126 GLN B CA 1
ATOM 2988 C C . GLN B 1 132 ? -7.891 16.865 18.837 1.00 9.56 126 GLN B C 1
ATOM 2989 O O . GLN B 1 132 ? -7.985 17.156 17.664 1.00 10.85 126 GLN B O 1
ATOM 2995 N N . LYS B 1 133 ? -8.320 17.702 19.777 1.00 10.09 127 LYS B N 1
ATOM 2996 C CA . LYS B 1 133 ? -8.949 18.955 19.424 1.00 11.17 127 LYS B CA 1
ATOM 2997 C C . LYS B 1 133 ? -7.947 19.893 18.799 1.00 11.61 127 LYS B C 1
ATOM 2998 O O . LYS B 1 133 ? -8.229 20.500 17.776 1.00 14.04 127 LYS B O 1
ATOM 3004 N N . ASN B 1 134 ? -6.849 20.131 19.519 1.00 12.08 128 ASN B N 1
ATOM 3005 C CA . ASN B 1 134 ? -6.018 21.289 19.264 1.00 12.82 128 ASN B CA 1
ATOM 3006 C C . ASN B 1 134 ? -4.597 20.983 18.828 1.00 12.69 128 ASN B C 1
ATOM 3007 O O . ASN B 1 134 ? -4.019 21.822 18.158 1.00 15.14 128 ASN B O 1
ATOM 3012 N N . ASP B 1 135 ? -4.032 19.848 19.197 1.00 10.62 129 ASP B N 1
ATOM 3013 C CA . ASP B 1 135 ? -2.662 19.567 18.784 1.00 10.23 129 ASP B CA 1
ATOM 3014 C C . ASP B 1 135 ? -2.597 19.139 17.314 1.00 10.26 129 ASP B C 1
ATOM 3015 O O . ASP B 1 135 ? -1.887 19.757 16.513 1.00 10.38 129 ASP B O 1
ATOM 3020 N N . LEU B 1 136 ? -3.380 18.110 16.970 1.00 9.81 130 LEU B N 1
ATOM 3021 C CA . LEU B 1 136 ? -3.387 17.544 15.633 1.00 9.54 130 LEU B CA 1
ATOM 3022 C C . LEU B 1 136 ? -4.701 17.804 14.904 1.00 9.92 130 LEU B C 1
ATOM 3023 O O . LEU B 1 136 ? -4.837 17.379 13.752 1.00 10.58 130 LEU B O 1
ATOM 3028 N N . HIS B 1 137 ? -5.651 18.522 15.512 1.00 9.87 131 HIS B N 1
ATOM 3029 C CA . HIS B 1 137 ? -6.870 18.912 14.830 1.00 10.78 131 HIS B CA 1
ATOM 3030 C C . HIS B 1 137 ? -7.590 17.694 14.243 1.00 9.74 131 HIS B C 1
ATOM 3031 O O . HIS B 1 137 ? -8.150 17.734 13.156 1.00 11.12 131 HIS B O 1
ATOM 3038 N N . LEU B 1 138 ? -7.644 16.616 15.022 1.00 9.11 132 LEU B N 1
ATOM 3039 C CA . LEU B 1 138 ? -8.239 15.368 14.554 1.00 8.78 132 LEU B CA 1
ATOM 3040 C C . LEU B 1 138 ? -9.761 15.396 14.534 1.00 8.99 132 LEU B C 1
ATOM 3041 O O . LEU B 1 138 ? -10.355 14.517 13.905 1.00 9.68 132 LEU B O 1
ATOM 3046 N N . LEU B 1 139 ? -10.376 16.397 15.173 1.00 9.42 133 LEU B N 1
ATOM 3047 C CA . LEU B 1 139 ? -11.819 16.482 15.226 1.00 10.42 133 LEU B CA 1
ATOM 3048 C C . LEU B 1 139 ? -12.370 17.387 14.138 1.00 10.25 133 LEU B C 1
ATOM 3049 O O . LEU B 1 139 ? -13.555 17.723 14.178 1.00 12.13 133 LEU B O 1
ATOM 3054 N N . GLU B 1 140 ? -11.575 17.705 13.117 1.00 10.00 134 GLU B N 1
ATOM 3055 C CA . GLU B 1 140 ? -12.104 18.431 11.979 1.00 10.94 134 GLU B CA 1
ATOM 3056 C C . GLU B 1 140 ? -13.344 17.744 11.408 1.00 10.20 134 GLU B C 1
ATOM 3057 O O . GLU B 1 140 ? -14.310 18.408 11.010 1.00 10.73 134 GLU B O 1
ATOM 3063 N N . SER B 1 141 ? -13.296 16.414 11.337 1.00 9.69 135 SER B N 1
ATOM 3064 C CA . SER B 1 141 ? -14.411 15.625 10.861 1.00 9.12 135 SER B CA 1
ATOM 3065 C C . SER B 1 141 ? -14.325 14.216 11.431 1.00 8.93 135 SER B C 1
ATOM 3066 O O . SER B 1 141 ? -13.271 13.812 11.912 1.00 8.84 135 SER B O 1
ATOM 3069 N N . ASP B 1 142 ? -15.386 13.454 11.248 1.00 8.90 136 ASP B N 1
ATOM 3070 C CA . ASP B 1 142 ? -15.330 12.047 11.628 1.00 8.77 136 ASP B CA 1
ATOM 3071 C C . ASP B 1 142 ? -14.256 11.336 10.815 1.00 8.10 136 ASP B C 1
ATOM 3072 O O . ASP B 1 142 ? -13.600 10.428 11.318 1.00 8.51 136 ASP B O 1
ATOM 3077 N N . ARG B 1 143 ? -14.103 11.700 9.557 1.00 8.40 137 ARG B N 1
ATOM 3078 C CA . ARG B 1 143 ? -13.112 11.070 8.706 1.00 8.22 137 ARG B CA 1
ATOM 3079 C C . ARG B 1 143 ? -11.681 11.421 9.128 1.00 7.50 137 ARG B C 1
ATOM 3080 O O . ARG B 1 143 ? -10.804 10.573 9.047 1.00 7.90 137 ARG B O 1
ATOM 3088 N N A THR B 1 144 ? -11.451 12.643 9.610 0.50 8.53 138 THR B N 1
ATOM 3089 N N B THR B 1 144 ? -11.402 12.649 9.600 0.50 7.95 138 THR B N 1
ATOM 3090 C CA A THR B 1 144 ? -10.122 12.966 10.089 0.50 8.94 138 THR B CA 1
ATOM 3091 C CA B THR B 1 144 ? -10.031 12.920 10.016 0.50 7.73 138 THR B CA 1
ATOM 3092 C C A THR B 1 144 ? -9.706 12.029 11.209 0.50 8.36 138 THR B C 1
ATOM 3093 C C B THR B 1 144 ? -9.676 12.088 11.241 0.50 7.75 138 THR B C 1
ATOM 3094 O O A THR B 1 144 ? -8.577 11.527 11.274 0.50 8.60 138 THR B O 1
ATOM 3095 O O B THR B 1 144 ? -8.529 11.686 11.403 0.50 7.40 138 THR B O 1
ATOM 3102 N N . LEU B 1 145 ? -10.639 11.845 12.131 1.00 8.13 139 LEU B N 1
ATOM 3103 C CA . LEU B 1 145 ? -10.374 10.994 13.267 1.00 8.11 139 LEU B CA 1
ATOM 3104 C C . LEU B 1 145 ? -10.183 9.541 12.869 1.00 7.27 139 LEU B C 1
ATOM 3105 O O . LEU B 1 145 ? -9.264 8.874 13.313 1.00 7.73 139 LEU B O 1
ATOM 3110 N N . PHE B 1 146 ? -11.071 9.034 11.994 1.00 7.34 140 PHE B N 1
ATOM 3111 C CA . PHE B 1 146 ? -10.896 7.697 11.456 1.00 7.03 140 PHE B CA 1
ATOM 3112 C C . PHE B 1 146 ? -9.550 7.546 10.785 1.00 6.50 140 PHE B C 1
ATOM 3113 O O . PHE B 1 146 ? -8.870 6.538 10.957 1.00 6.90 140 PHE B O 1
ATOM 3121 N N . ASP B 1 147 ? -9.161 8.523 9.958 1.00 6.63 141 ASP B N 1
ATOM 3122 C CA . ASP B 1 147 ? -7.899 8.376 9.240 1.00 6.22 141 ASP B CA 1
ATOM 3123 C C . ASP B 1 147 ? -6.709 8.347 10.187 1.00 6.19 141 ASP B C 1
ATOM 3124 O O . ASP B 1 147 ? -5.730 7.685 9.883 1.00 6.65 141 ASP B O 1
ATOM 3129 N N . TRP B 1 148 ? -6.792 9.043 11.333 1.00 6.21 142 TRP B N 1
ATOM 3130 C CA . TRP B 1 148 ? -5.771 8.918 12.357 1.00 6.11 142 TRP B CA 1
ATOM 3131 C C . TRP B 1 148 ? -5.706 7.493 12.905 1.00 6.25 142 TRP B C 1
ATOM 3132 O O . TRP B 1 148 ? -4.639 6.914 13.025 1.00 6.63 142 TRP B O 1
ATOM 3143 N N . ALA B 1 149 ? -6.861 6.897 13.215 1.00 6.38 143 ALA B N 1
ATOM 3144 C CA . ALA B 1 149 ? -6.865 5.513 13.668 1.00 6.41 143 ALA B CA 1
ATOM 3145 C C . ALA B 1 149 ? -6.307 4.595 12.569 1.00 6.22 143 ALA B C 1
ATOM 3146 O O . ALA B 1 149 ? -5.538 3.678 12.825 1.00 6.41 143 ALA B O 1
ATOM 3148 N N . SER B 1 150 ? -6.688 4.872 11.315 1.00 6.49 144 SER B N 1
ATOM 3149 C CA . SER B 1 150 ? -6.224 4.089 10.177 1.00 6.27 144 SER B CA 1
ATOM 3150 C C . SER B 1 150 ? -4.709 4.173 10.021 1.00 6.25 144 SER B C 1
ATOM 3151 O O . SER B 1 150 ? -4.067 3.166 9.758 1.00 6.13 144 SER B O 1
ATOM 3154 N N . LYS B 1 151 ? -4.097 5.347 10.261 1.00 5.91 145 LYS B N 1
ATOM 3155 C CA . LYS B 1 151 ? -2.644 5.413 10.232 1.00 6.03 145 LYS B CA 1
ATOM 3156 C C . LYS B 1 151 ? -2.031 4.385 11.190 1.00 5.65 145 LYS B C 1
ATOM 3157 O O . LYS B 1 151 ? -1.025 3.740 10.863 1.00 5.68 145 LYS B O 1
ATOM 3163 N N . GLN B 1 152 ? -2.603 4.240 12.392 1.00 6.05 146 GLN B N 1
ATOM 3164 C CA . GLN B 1 152 ? -2.040 3.290 13.329 1.00 6.42 146 GLN B CA 1
ATOM 3165 C C . GLN B 1 152 ? -2.067 1.889 12.727 1.00 5.98 146 GLN B C 1
ATOM 3166 O O . GLN B 1 152 ? -1.165 1.094 12.925 1.00 6.43 146 GLN B O 1
ATOM 3172 N N . THR B 1 153 ? -3.168 1.573 12.032 1.00 5.71 147 THR B N 1
ATOM 3173 C CA . THR B 1 153 ? -3.290 0.253 11.414 1.00 5.92 147 THR B CA 1
ATOM 3174 C C . THR B 1 153 ? -2.214 -0.006 10.354 1.00 5.90 147 THR B C 1
ATOM 3175 O O . THR B 1 153 ? -1.936 -1.170 10.072 1.00 6.20 147 THR B O 1
ATOM 3179 N N . TYR B 1 154 ? -1.673 1.037 9.723 1.00 5.50 148 TYR B N 1
ATOM 3180 C CA . TYR B 1 154 ? -0.634 0.873 8.742 1.00 5.80 148 TYR B CA 1
ATOM 3181 C C . TYR B 1 154 ? 0.687 0.457 9.364 1.00 5.76 148 TYR B C 1
ATOM 3182 O O . TYR B 1 154 ? 1.527 -0.170 8.726 1.00 5.91 148 TYR B O 1
ATOM 3191 N N . ILE B 1 155 ? 0.897 0.792 10.657 1.00 6.03 149 ILE B N 1
ATOM 3192 C CA . ILE B 1 155 ? 2.033 0.240 11.405 1.00 5.93 149 ILE B CA 1
ATOM 3193 C C . ILE B 1 155 ? 1.916 -1.282 11.439 1.00 6.12 149 ILE B C 1
ATOM 3194 O O . ILE B 1 155 ? 2.844 -2.020 11.134 1.00 6.19 149 ILE B O 1
ATOM 3199 N N . ALA B 1 156 ? 0.739 -1.762 11.840 1.00 6.11 150 ALA B N 1
ATOM 3200 C CA . ALA B 1 156 ? 0.488 -3.188 11.904 1.00 6.36 150 ALA B CA 1
ATOM 3201 C C . ALA B 1 156 ? 0.595 -3.860 10.546 1.00 6.08 150 ALA B C 1
ATOM 3202 O O . ALA B 1 156 ? 1.199 -4.907 10.429 1.00 6.56 150 ALA B O 1
ATOM 3204 N N . LEU B 1 157 ? 0.087 -3.199 9.504 1.00 6.35 151 LEU B N 1
ATOM 3205 C CA . LEU B 1 157 ? 0.204 -3.697 8.138 1.00 6.41 151 LEU B CA 1
ATOM 3206 C C . LEU B 1 157 ? 1.667 -3.913 7.773 1.00 6.04 151 LEU B C 1
ATOM 3207 O O . LEU B 1 157 ? 2.062 -4.964 7.288 1.00 6.90 151 LEU B O 1
ATOM 3212 N N . GLY B 1 158 ? 2.481 -2.874 7.964 1.00 5.80 152 GLY B N 1
ATOM 3213 C CA . GLY B 1 158 ? 3.880 -2.988 7.622 1.00 6.13 152 GLY B CA 1
ATOM 3214 C C . GLY B 1 158 ? 4.570 -4.098 8.340 1.00 5.89 152 GLY B C 1
ATOM 3215 O O . GLY B 1 158 ? 5.311 -4.891 7.776 1.00 6.30 152 GLY B O 1
ATOM 3216 N N . ASN B 1 159 ? 4.334 -4.143 9.649 1.00 6.11 153 ASN B N 1
ATOM 3217 C CA . ASN B 1 159 ? 4.921 -5.172 10.517 1.00 6.33 153 ASN B CA 1
ATOM 3218 C C . ASN B 1 159 ? 4.545 -6.572 10.043 1.00 6.51 153 ASN B C 1
ATOM 3219 O O . ASN B 1 159 ? 5.402 -7.449 9.980 1.00 7.18 153 ASN B O 1
ATOM 3224 N N . MET B 1 160 ? 3.273 -6.798 9.794 1.00 6.44 154 MET B N 1
ATOM 3225 C CA . MET B 1 160 ? 2.819 -8.128 9.454 1.00 6.34 154 MET B CA 1
ATOM 3226 C C . MET B 1 160 ? 3.465 -8.591 8.153 1.00 6.21 154 MET B C 1
ATOM 3227 O O . MET B 1 160 ? 3.839 -9.755 7.996 1.00 7.02 154 MET B O 1
ATOM 3232 N N . MET B 1 161 ? 3.528 -7.697 7.162 1.00 6.13 155 MET B N 1
ATOM 3233 C CA . MET B 1 161 ? 4.094 -8.092 5.875 1.00 6.71 155 MET B CA 1
ATOM 3234 C C . MET B 1 161 ? 5.589 -8.387 6.026 1.00 6.71 155 MET B C 1
ATOM 3235 O O . MET B 1 161 ? 6.104 -9.332 5.423 1.00 7.40 155 MET B O 1
ATOM 3240 N N . THR B 1 162 ? 6.294 -7.549 6.793 1.00 6.00 156 THR B N 1
ATOM 3241 C CA . THR B 1 162 ? 7.718 -7.770 6.957 1.00 6.60 156 THR B CA 1
ATOM 3242 C C . THR B 1 162 ? 7.970 -9.061 7.718 1.00 7.37 156 THR B C 1
ATOM 3243 O O . THR B 1 162 ? 8.864 -9.839 7.371 1.00 8.03 156 THR B O 1
ATOM 3247 N N . ALA B 1 163 ? 7.206 -9.306 8.778 1.00 7.02 157 ALA B N 1
ATOM 3248 C CA . ALA B 1 163 ? 7.358 -10.519 9.576 1.00 7.31 157 ALA B CA 1
ATOM 3249 C C . ALA B 1 163 ? 7.119 -11.741 8.696 1.00 7.07 157 ALA B C 1
ATOM 3250 O O . ALA B 1 163 ? 7.867 -12.728 8.758 1.00 7.44 157 ALA B O 1
ATOM 3252 N N . ALA B 1 164 ? 6.056 -11.704 7.883 1.00 6.94 158 ALA B N 1
ATOM 3253 C CA . ALA B 1 164 ? 5.791 -12.778 6.950 1.00 7.50 158 ALA B CA 1
ATOM 3254 C C . ALA B 1 164 ? 6.989 -13.042 6.058 1.00 7.39 158 ALA B C 1
ATOM 3255 O O . ALA B 1 164 ? 7.391 -14.180 5.858 1.00 7.91 158 ALA B O 1
ATOM 3257 N N . ALA B 1 165 ? 7.562 -11.969 5.513 1.00 7.06 159 ALA B N 1
ATOM 3258 C CA . ALA B 1 165 ? 8.679 -12.135 4.598 1.00 7.51 159 ALA B CA 1
ATOM 3259 C C . ALA B 1 165 ? 9.861 -12.794 5.303 1.00 7.82 159 ALA B C 1
ATOM 3260 O O . ALA B 1 165 ? 10.603 -13.563 4.683 1.00 8.78 159 ALA B O 1
ATOM 3262 N N . GLN B 1 166 ? 10.061 -12.484 6.581 1.00 8.36 160 GLN B N 1
ATOM 3263 C CA . GLN B 1 166 ? 11.169 -13.056 7.335 1.00 9.22 160 GLN B CA 1
ATOM 3264 C C . GLN B 1 166 ? 11.032 -14.556 7.542 1.00 9.98 160 GLN B C 1
ATOM 3265 O O . GLN B 1 166 ? 12.042 -15.209 7.792 1.00 10.97 160 GLN B O 1
ATOM 3271 N N . ILE B 1 167 ? 9.827 -15.091 7.370 1.00 9.71 161 ILE B N 1
ATOM 3272 C CA . ILE B 1 167 ? 9.589 -16.534 7.409 1.00 10.47 161 ILE B CA 1
ATOM 3273 C C . ILE B 1 167 ? 9.235 -17.098 6.038 1.00 10.21 161 ILE B C 1
ATOM 3274 O O . ILE B 1 167 ? 8.695 -18.205 5.935 1.00 11.08 161 ILE B O 1
ATOM 3279 N N . GLY B 1 168 ? 9.582 -16.356 4.974 1.00 9.44 162 GLY B N 1
ATOM 3280 C CA . GLY B 1 168 ? 9.427 -16.854 3.620 1.00 10.32 162 GLY B CA 1
ATOM 3281 C C . GLY B 1 168 ? 8.015 -16.797 3.043 1.00 9.10 162 GLY B C 1
ATOM 3282 O O . GLY B 1 168 ? 7.767 -17.445 2.022 1.00 10.05 162 GLY B O 1
ATOM 3283 N N . VAL B 1 169 ? 7.135 -16.032 3.681 1.00 8.63 163 VAL B N 1
ATOM 3284 C CA . VAL B 1 169 ? 5.765 -15.888 3.248 1.00 8.10 163 VAL B CA 1
ATOM 3285 C C . VAL B 1 169 ? 5.591 -14.545 2.524 1.00 8.03 163 VAL B C 1
ATOM 3286 O O . VAL B 1 169 ? 5.952 -13.494 3.040 1.00 8.29 163 VAL B O 1
ATOM 3290 N N . ASP B 1 170 ? 5.136 -14.637 1.255 1.00 7.78 164 ASP B N 1
ATOM 3291 C CA . ASP B 1 170 ? 4.844 -13.475 0.462 1.00 7.44 164 ASP B CA 1
ATOM 3292 C C . ASP B 1 170 ? 3.545 -12.818 0.938 1.00 7.81 164 ASP B C 1
ATOM 3293 O O . ASP B 1 170 ? 2.694 -13.409 1.576 1.00 8.34 164 ASP B O 1
ATOM 3298 N N . SER B 1 171 ? 3.399 -11.565 0.512 1.00 7.71 165 SER B N 1
ATOM 3299 C CA . SER B 1 171 ? 2.206 -10.815 0.841 1.00 6.96 165 SER B CA 1
ATOM 3300 C C . SER B 1 171 ? 1.905 -9.811 -0.253 1.00 7.35 165 SER B C 1
ATOM 3301 O O . SER B 1 171 ? 2.694 -9.648 -1.185 1.00 7.70 165 SER B O 1
ATOM 3304 N N . CYS B 1 172 ? 0.768 -9.131 -0.097 1.00 6.96 166 CYS B N 1
ATOM 3305 C CA . CYS B 1 172 ? 0.480 -7.979 -0.953 1.00 7.08 166 CYS B CA 1
ATOM 3306 C C . CYS B 1 172 ? -0.433 -7.054 -0.166 1.00 7.42 166 CYS B C 1
ATOM 3307 O O . CYS B 1 172 ? -1.518 -7.461 0.223 1.00 7.75 166 CYS B O 1
ATOM 3310 N N . PRO B 1 173 ? -0.017 -5.796 0.051 1.00 6.82 167 PRO B N 1
ATOM 3311 C CA . PRO B 1 173 ? -0.918 -4.799 0.630 1.00 7.03 167 PRO B CA 1
ATOM 3312 C C . PRO B 1 173 ? -1.873 -4.333 -0.454 1.00 7.06 167 PRO B C 1
ATOM 3313 O O . PRO B 1 173 ? -1.482 -4.249 -1.615 1.00 7.59 167 PRO B O 1
ATOM 3317 N N . ILE B 1 174 ? -3.111 -4.014 -0.047 1.00 6.77 168 ILE B N 1
ATOM 3318 C CA . ILE B 1 174 ? -4.177 -3.722 -0.992 1.00 7.13 168 ILE B CA 1
ATOM 3319 C C . ILE B 1 174 ? -5.040 -2.567 -0.514 1.00 6.60 168 ILE B C 1
ATOM 3320 O O . ILE B 1 174 ? -5.752 -2.656 0.492 1.00 7.35 168 ILE B O 1
ATOM 3325 N N . GLU B 1 175 ? -5.024 -1.502 -1.301 1.00 6.40 169 GLU B N 1
ATOM 3326 C CA . GLU B 1 175 ? -5.918 -0.344 -1.185 1.00 6.40 169 GLU B CA 1
ATOM 3327 C C . GLU B 1 175 ? -6.875 -0.249 -2.368 1.00 6.78 169 GLU B C 1
ATOM 3328 O O . GLU B 1 175 ? -7.776 0.572 -2.366 1.00 7.14 169 GLU B O 1
ATOM 3334 N N . GLY B 1 176 ? -6.658 -1.046 -3.427 1.00 7.18 170 GLY B N 1
ATOM 3335 C CA . GLY B 1 176 ? -7.405 -0.856 -4.649 1.00 6.99 170 GLY B CA 1
ATOM 3336 C C . GLY B 1 176 ? -8.799 -1.474 -4.559 1.00 7.58 170 GLY B C 1
ATOM 3337 O O . GLY B 1 176 ? -9.053 -2.555 -5.052 1.00 8.25 170 GLY B O 1
ATOM 3338 N N . PHE B 1 177 ? -9.707 -0.732 -3.929 1.00 7.62 171 PHE B N 1
ATOM 3339 C CA . PHE B 1 177 ? -11.053 -1.173 -3.759 1.00 7.62 171 PHE B CA 1
ATOM 3340 C C . PHE B 1 177 ? -11.968 0.046 -3.712 1.00 7.30 171 PHE B C 1
ATOM 3341 O O . PHE B 1 177 ? -11.568 1.163 -3.440 1.00 8.16 171 PHE B O 1
ATOM 3349 N N . GLN B 1 178 ? -13.232 -0.205 -4.035 1.00 7.77 172 GLN B N 1
ATOM 3350 C CA . GLN B 1 178 ? -14.274 0.796 -3.986 1.00 8.04 172 GLN B CA 1
ATOM 3351 C C . GLN B 1 178 ? -14.873 0.831 -2.587 1.00 7.64 172 GLN B C 1
ATOM 3352 O O . GLN B 1 178 ? -15.604 -0.068 -2.173 1.00 8.30 172 GLN B O 1
ATOM 3358 N N . TYR B 1 179 ? -14.487 1.854 -1.826 1.00 7.77 173 TYR B N 1
ATOM 3359 C CA . TYR B 1 179 ? -14.893 2.000 -0.447 1.00 7.92 173 TYR B CA 1
ATOM 3360 C C . TYR B 1 179 ? -16.387 1.784 -0.271 1.00 8.66 173 TYR B C 1
ATOM 3361 O O . TYR B 1 179 ? -16.828 1.094 0.646 1.00 8.85 173 TYR B O 1
ATOM 3370 N N . ASP B 1 180 ? -17.200 2.441 -1.094 1.00 9.47 174 ASP B N 1
ATOM 3371 C CA . ASP B 1 180 ? -18.623 2.454 -0.840 1.00 11.21 174 ASP B CA 1
ATOM 3372 C C . ASP B 1 180 ? -19.134 1.023 -0.771 1.00 10.31 174 ASP B C 1
ATOM 3373 O O . ASP B 1 180 ? -19.972 0.669 0.069 1.00 12.06 174 ASP B O 1
ATOM 3378 N N . HIS B 1 181 ? -18.720 0.234 -1.768 1.00 9.49 175 HIS B N 1
ATOM 3379 C CA . HIS B 1 181 ? -19.191 -1.127 -1.859 1.00 9.84 175 HIS B CA 1
ATOM 3380 C C . HIS B 1 181 ? -18.571 -2.041 -0.817 1.00 8.63 175 HIS B C 1
ATOM 3381 O O . HIS B 1 181 ? -19.257 -2.885 -0.223 1.00 9.01 175 HIS B O 1
ATOM 3388 N N . ILE B 1 182 ? -17.268 -1.916 -0.586 1.00 8.50 176 ILE B N 1
ATOM 3389 C CA . ILE B 1 182 ? -16.646 -2.723 0.457 1.00 8.63 176 ILE B CA 1
ATOM 3390 C C . ILE B 1 182 ? -17.251 -2.420 1.833 1.00 8.71 176 ILE B C 1
ATOM 3391 O O . ILE B 1 182 ? -17.537 -3.330 2.602 1.00 9.28 176 ILE B O 1
ATOM 3396 N N . HIS B 1 183 ? -17.455 -1.156 2.133 1.00 8.02 177 HIS B N 1
ATOM 3397 C CA . HIS B 1 183 ? -18.097 -0.762 3.366 1.00 8.32 177 HIS B CA 1
ATOM 3398 C C . HIS B 1 183 ? -19.444 -1.457 3.515 1.00 9.21 177 HIS B C 1
ATOM 3399 O O . HIS B 1 183 ? -19.716 -2.019 4.563 1.00 8.63 177 HIS B O 1
ATOM 3406 N N . ARG B 1 184 ? -20.275 -1.426 2.483 1.00 9.02 178 ARG B N 1
ATOM 3407 C CA . ARG B 1 184 ? -21.586 -2.048 2.548 1.00 9.56 178 ARG B CA 1
ATOM 3408 C C . ARG B 1 184 ? -21.494 -3.554 2.750 1.00 10.32 178 ARG B C 1
ATOM 3409 O O . ARG B 1 184 ? -22.237 -4.123 3.532 1.00 10.57 178 ARG B O 1
ATOM 3417 N N . ILE B 1 185 ? -20.585 -4.200 2.040 1.00 9.68 179 ILE B N 1
ATOM 3418 C CA . ILE B 1 185 ? -20.443 -5.631 2.147 1.00 9.95 179 ILE B CA 1
ATOM 3419 C C . ILE B 1 185 ? -20.057 -6.010 3.572 1.00 9.39 179 ILE B C 1
ATOM 3420 O O . ILE B 1 185 ? -20.594 -6.959 4.182 1.00 10.53 179 ILE B O 1
ATOM 3425 N N A LEU B 1 186 ? -19.098 -5.285 4.161 0.50 9.34 180 LEU B N 1
ATOM 3426 N N B LEU B 1 186 ? -19.062 -5.294 4.106 0.50 8.82 180 LEU B N 1
ATOM 3427 C CA A LEU B 1 186 ? -18.682 -5.610 5.518 0.50 9.41 180 LEU B CA 1
ATOM 3428 C CA B LEU B 1 186 ? -18.623 -5.576 5.457 0.50 9.03 180 LEU B CA 1
ATOM 3429 C C A LEU B 1 186 ? -19.752 -5.246 6.537 0.50 9.13 180 LEU B C 1
ATOM 3430 C C B LEU B 1 186 ? -19.738 -5.295 6.446 0.50 9.00 180 LEU B C 1
ATOM 3431 O O A LEU B 1 186 ? -19.952 -5.940 7.536 0.50 9.63 180 LEU B O 1
ATOM 3432 O O B LEU B 1 186 ? -20.010 -6.096 7.342 0.50 10.08 180 LEU B O 1
ATOM 3441 N N A GLU B 1 187 ? -20.436 -4.133 6.315 0.50 8.87 181 GLU B N 1
ATOM 3442 N N B GLU B 1 187 ? -20.408 -4.161 6.278 0.50 9.03 181 GLU B N 1
ATOM 3443 C CA A GLU B 1 187 ? -21.536 -3.740 7.185 0.50 9.53 181 GLU B CA 1
ATOM 3444 C CA B GLU B 1 187 ? -21.488 -3.777 7.173 0.50 10.05 181 GLU B CA 1
ATOM 3445 C C A GLU B 1 187 ? -22.591 -4.838 7.225 0.50 10.34 181 GLU B C 1
ATOM 3446 C C B GLU B 1 187 ? -22.555 -4.862 7.221 0.50 10.55 181 GLU B C 1
ATOM 3447 O O A GLU B 1 187 ? -23.060 -5.233 8.301 0.50 10.31 181 GLU B O 1
ATOM 3448 O O B GLU B 1 187 ? -23.001 -5.260 8.304 0.50 10.72 181 GLU B O 1
ATOM 3459 N N . GLU B 1 188 ? -22.984 -5.321 6.040 1.00 10.42 182 GLU B N 1
ATOM 3460 C CA . GLU B 1 188 ? -24.090 -6.257 5.941 1.00 10.95 182 GLU B CA 1
ATOM 3461 C C . GLU B 1 188 ? -23.728 -7.606 6.535 1.00 10.92 182 GLU B C 1
ATOM 3462 O O . GLU B 1 188 ? -24.619 -8.322 6.937 1.00 13.06 182 GLU B O 1
ATOM 3468 N N . GLU B 1 189 ? -22.446 -7.947 6.579 1.00 10.91 183 GLU B N 1
ATOM 3469 C CA . GLU B 1 189 ? -21.985 -9.191 7.192 1.00 11.42 183 GLU B CA 1
ATOM 3470 C C . GLU B 1 189 ? -21.884 -9.059 8.716 1.00 11.68 183 GLU B C 1
ATOM 3471 O O . GLU B 1 189 ? -21.679 -10.067 9.399 1.00 13.03 183 GLU B O 1
ATOM 3477 N N . GLY B 1 190 ? -21.953 -7.854 9.263 1.00 10.28 184 GLY B N 1
ATOM 3478 C CA . GLY B 1 190 ? -21.775 -7.637 10.687 1.00 10.27 184 GLY B CA 1
ATOM 3479 C C . GLY B 1 190 ? -20.333 -7.389 11.119 1.00 10.45 184 GLY B C 1
ATOM 3480 O O . GLY B 1 190 ? -20.042 -7.246 12.312 1.00 12.95 184 GLY B O 1
ATOM 3481 N N . LEU B 1 191 ? -19.432 -7.234 10.155 1.00 9.63 185 LEU B N 1
ATOM 3482 C CA . LEU B 1 191 ? -18.024 -7.131 10.456 1.00 9.78 185 LEU B CA 1
ATOM 3483 C C . LEU B 1 191 ? -17.639 -5.778 11.039 1.00 9.18 185 LEU B C 1
ATOM 3484 O O . LEU B 1 191 ? -16.538 -5.654 11.573 1.00 10.64 185 LEU B O 1
ATOM 3489 N N . LEU B 1 192 ? -18.480 -4.757 10.891 1.00 8.89 186 LEU B N 1
ATOM 3490 C CA . LEU B 1 192 ? -18.126 -3.438 11.395 1.00 8.49 186 LEU B CA 1
ATOM 3491 C C . LEU B 1 192 ? -18.625 -3.198 12.817 1.00 8.85 186 LEU B C 1
ATOM 3492 O O . LEU B 1 192 ? -18.413 -2.147 13.379 1.00 9.02 186 LEU B O 1
ATOM 3497 N N . GLU B 1 193 ? -19.282 -4.206 13.404 1.00 10.06 187 GLU B N 1
ATOM 3498 C CA . GLU B 1 193 ? -19.636 -4.185 14.813 1.00 10.10 187 GLU B CA 1
ATOM 3499 C C . GLU B 1 193 ? -20.411 -2.932 15.181 1.00 9.13 187 GLU B C 1
ATOM 3500 O O . GLU B 1 193 ? -20.053 -2.156 16.086 1.00 8.93 187 GLU B O 1
ATOM 3506 N N . ASN B 1 194 ? -21.528 -2.756 14.500 1.00 9.37 188 ASN B N 1
ATOM 3507 C CA . ASN B 1 194 ? -22.478 -1.705 14.787 1.00 8.87 188 ASN B CA 1
ATOM 3508 C C . ASN B 1 194 ? -21.827 -0.341 14.769 1.00 7.86 188 ASN B C 1
ATOM 3509 O O . ASN B 1 194 ? -22.162 0.509 15.573 1.00 9.96 188 ASN B O 1
ATOM 3514 N N . GLY B 1 195 ? -20.918 -0.132 13.820 1.00 7.86 189 GLY B N 1
ATOM 3515 C CA . GLY B 1 195 ? -20.338 1.178 13.636 1.00 8.18 189 GLY B CA 1
ATOM 3516 C C . GLY B 1 195 ? -19.052 1.411 14.406 1.00 7.64 189 GLY B C 1
ATOM 3517 O O . GLY B 1 195 ? -18.499 2.504 14.323 1.00 8.24 189 GLY B O 1
ATOM 3518 N N . SER B 1 196 ? -18.545 0.401 15.108 1.00 7.69 190 SER B N 1
ATOM 3519 C CA . SER B 1 196 ? -17.275 0.515 15.786 1.00 7.38 190 SER B CA 1
ATOM 3520 C C . SER B 1 196 ? -16.091 0.623 14.856 1.00 6.96 190 SER B C 1
ATOM 3521 O O . SER B 1 196 ? -15.085 1.220 15.206 1.00 7.82 190 SER B O 1
ATOM 3524 N N . PHE B 1 197 ? -16.191 -0.027 13.700 1.00 6.57 191 PHE B N 1
ATOM 3525 C CA . PHE B 1 197 ? -15.101 -0.151 12.751 1.00 7.26 191 PHE B CA 1
ATOM 3526 C C . PHE B 1 197 ? -15.479 0.302 11.346 1.00 6.63 191 PHE B C 1
ATOM 3527 O O . PHE B 1 197 ? -16.643 0.322 10.981 1.00 7.37 191 PHE B O 1
ATOM 3535 N N . ASP B 1 198 ? -14.448 0.585 10.558 1.00 6.77 192 ASP B N 1
ATOM 3536 C CA . ASP B 1 198 ? -14.608 0.695 9.116 1.00 7.25 192 ASP B CA 1
ATOM 3537 C C . ASP B 1 198 ? -13.355 0.132 8.475 1.00 7.23 192 ASP B C 1
ATOM 3538 O O . ASP B 1 198 ? -12.318 -0.071 9.121 1.00 7.18 192 ASP B O 1
ATOM 3543 N N . ILE B 1 199 ? -13.473 -0.170 7.178 1.00 7.10 193 ILE B N 1
ATOM 3544 C CA . ILE B 1 199 ? -12.328 -0.710 6.454 1.00 6.98 193 ILE B CA 1
ATOM 3545 C C . ILE B 1 199 ? -11.185 0.289 6.385 1.00 6.24 193 ILE B C 1
ATOM 3546 O O . ILE B 1 199 ? -11.395 1.433 6.037 1.00 7.73 193 ILE B O 1
ATOM 3551 N N . SER B 1 200 ? -9.983 -0.181 6.722 1.00 6.23 194 SER B N 1
ATOM 3552 C CA . SER B 1 200 ? -8.767 0.605 6.592 1.00 6.58 194 SER B CA 1
ATOM 3553 C C . SER B 1 200 ? -7.971 0.177 5.365 1.00 6.50 194 SER B C 1
ATOM 3554 O O . SER B 1 200 ? -7.741 0.983 4.459 1.00 7.24 194 SER B O 1
ATOM 3557 N N . VAL B 1 201 ? -7.537 -1.080 5.319 1.00 6.53 195 VAL B N 1
ATOM 3558 C CA . VAL B 1 201 ? -6.648 -1.553 4.280 1.00 6.74 195 VAL B CA 1
ATOM 3559 C C . VAL B 1 201 ? -6.720 -3.063 4.274 1.00 6.72 195 VAL B C 1
ATOM 3560 O O . VAL B 1 201 ? -7.127 -3.649 5.271 1.00 7.83 195 VAL B O 1
ATOM 3564 N N . MET B 1 202 ? -6.345 -3.705 3.166 1.00 6.96 196 MET B N 1
ATOM 3565 C CA . MET B 1 202 ? -6.360 -5.151 3.045 1.00 7.33 196 MET B CA 1
ATOM 3566 C C . MET B 1 202 ? -4.948 -5.690 2.864 1.00 6.85 196 MET B C 1
ATOM 3567 O O . MET B 1 202 ? -4.045 -4.951 2.481 1.00 7.37 196 MET B O 1
ATOM 3572 N N . ALA B 1 203 ? -4.769 -6.977 3.125 1.00 7.31 197 ALA B N 1
ATOM 3573 C CA . ALA B 1 203 ? -3.475 -7.620 2.925 1.00 8.06 197 ALA B CA 1
ATOM 3574 C C . ALA B 1 203 ? -3.659 -9.089 2.630 1.00 7.90 197 ALA B C 1
ATOM 3575 O O . ALA B 1 203 ? -4.315 -9.790 3.391 1.00 8.99 197 ALA B O 1
ATOM 3577 N N . ALA B 1 204 ? -3.038 -9.561 1.570 1.00 8.07 198 ALA B N 1
ATOM 3578 C CA . ALA B 1 204 ? -3.013 -10.964 1.221 1.00 7.77 198 ALA B CA 1
ATOM 3579 C C . ALA B 1 204 ? -1.679 -11.568 1.641 1.00 7.32 198 ALA B C 1
ATOM 3580 O O . ALA B 1 204 ? -0.644 -10.915 1.634 1.00 8.23 198 ALA B O 1
ATOM 3582 N N . PHE B 1 205 ? -1.707 -12.870 1.930 1.00 7.88 199 PHE B N 1
ATOM 3583 C CA . PHE B 1 205 ? -0.531 -13.640 2.316 1.00 8.29 199 PHE B CA 1
ATOM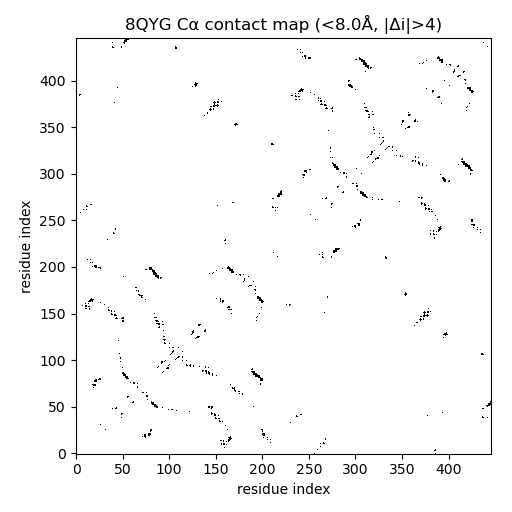 3584 C C . PHE B 1 205 ? -0.556 -14.984 1.590 1.00 8.43 199 PHE B C 1
ATOM 3585 O O . PHE B 1 205 ? -1.604 -15.592 1.421 1.00 8.85 199 PHE B O 1
ATOM 3593 N N . GLY B 1 206 ? 0.627 -15.486 1.251 1.00 8.61 200 GLY B N 1
ATOM 3594 C CA . GLY B 1 206 ? 0.734 -16.791 0.638 1.00 9.31 200 GLY B CA 1
ATOM 3595 C C . GLY B 1 206 ? 2.124 -16.991 0.095 1.00 9.26 200 GLY B C 1
ATOM 3596 O O . GLY B 1 206 ? 3.053 -16.359 0.534 1.00 9.55 200 GLY B O 1
ATOM 3597 N N . TYR B 1 207 ? 2.205 -17.834 -0.921 1.00 9.29 201 TYR B N 1
ATOM 3598 C CA . TYR B 1 207 ? 3.464 -18.156 -1.573 1.00 9.98 201 TYR B CA 1
ATOM 3599 C C . TYR B 1 207 ? 3.379 -17.759 -3.036 1.00 10.05 201 TYR B C 1
ATOM 3600 O O . TYR B 1 207 ? 2.427 -18.113 -3.719 1.00 10.87 201 TYR B O 1
ATOM 3609 N N . ARG B 1 208 ? 4.405 -17.054 -3.520 1.00 9.59 202 ARG B N 1
ATOM 3610 C CA . ARG B 1 208 ? 4.457 -16.670 -4.928 1.00 10.10 202 ARG B CA 1
ATOM 3611 C C . ARG B 1 208 ? 4.426 -17.861 -5.874 1.00 10.71 202 ARG B C 1
ATOM 3612 O O . ARG B 1 208 ? 4.772 -18.966 -5.513 1.00 11.65 202 ARG B O 1
ATOM 3620 N N . VAL B 1 209 ? 4.025 -17.556 -7.110 1.00 11.92 203 VAL B N 1
ATOM 3621 C CA . VAL B 1 209 ? 4.152 -18.497 -8.214 1.00 12.53 203 VAL B CA 1
ATOM 3622 C C . VAL B 1 209 ? 5.273 -18.126 -9.161 1.00 14.18 203 VAL B C 1
ATOM 3623 O O . VAL B 1 209 ? 5.640 -18.956 -9.978 1.00 15.63 203 VAL B O 1
ATOM 3627 N N . ARG B 1 210 ? 5.753 -16.895 -9.144 1.00 13.11 204 ARG B N 1
ATOM 3628 C CA . ARG B 1 210 ? 6.876 -16.493 -9.967 1.00 13.88 204 ARG B CA 1
ATOM 3629 C C . ARG B 1 210 ? 7.645 -15.413 -9.228 1.00 12.35 204 ARG B C 1
ATOM 3630 O O . ARG B 1 210 ? 7.092 -14.735 -8.366 1.00 11.98 204 ARG B O 1
ATOM 3638 N N . ASP B 1 211 ? 8.913 -15.237 -9.612 1.00 15.36 205 ASP B N 1
ATOM 3639 C CA . ASP B 1 211 ? 9.706 -14.194 -8.985 1.00 14.37 205 ASP B CA 1
ATOM 3640 C C . ASP B 1 211 ? 9.396 -12.877 -9.653 1.00 14.83 205 ASP B C 1
ATOM 3641 O O . ASP B 1 211 ? 9.159 -12.832 -10.854 1.00 16.97 205 ASP B O 1
ATOM 3646 N N . PRO B 1 212 ? 9.426 -11.765 -8.891 1.00 13.65 206 PRO B N 1
ATOM 3647 C CA . PRO B 1 212 ? 9.191 -10.452 -9.463 1.00 13.85 206 PRO B CA 1
ATOM 3648 C C . PRO B 1 212 ? 10.435 -9.920 -10.147 1.00 13.64 206 PRO B C 1
ATOM 3649 O O . PRO B 1 212 ? 11.545 -10.438 -9.974 1.00 14.24 206 PRO B O 1
ATOM 3653 N N . ARG B 1 213 ? 10.220 -8.813 -10.858 1.00 14.83 207 ARG B N 1
ATOM 3654 C CA . ARG B 1 213 ? 11.319 -8.018 -11.383 1.00 15.40 207 ARG B CA 1
ATOM 3655 C C . ARG B 1 213 ? 12.055 -7.334 -10.243 1.00 13.57 207 ARG B C 1
ATOM 3656 O O . ARG B 1 213 ? 11.555 -7.269 -9.120 1.00 12.96 207 ARG B O 1
ATOM 3664 N N . PRO B 1 214 ? 13.261 -6.806 -10.474 1.00 13.86 208 PRO B N 1
ATOM 3665 C CA . PRO B 1 214 ? 14.013 -6.155 -9.418 1.00 13.24 208 PRO B CA 1
ATOM 3666 C C . PRO B 1 214 ? 13.222 -5.017 -8.796 1.00 11.07 208 PRO B C 1
ATOM 3667 O O . PRO B 1 214 ? 12.506 -4.255 -9.447 1.00 13.19 208 PRO B O 1
ATOM 3671 N N . LYS B 1 215 ? 13.377 -4.889 -7.500 1.00 9.84 209 LYS B N 1
ATOM 3672 C CA . LYS B 1 215 ? 12.695 -3.863 -6.738 1.00 8.96 209 LYS B CA 1
ATOM 3673 C C . LYS B 1 215 ? 13.292 -2.499 -7.060 1.00 8.47 209 LYS B C 1
ATOM 3674 O O . LYS B 1 215 ? 14.511 -2.372 -7.205 1.00 10.43 209 LYS B O 1
ATOM 3680 N N . THR B 1 216 ? 12.441 -1.471 -7.118 1.00 8.11 210 THR B N 1
ATOM 3681 C CA . THR B 1 216 ? 12.885 -0.122 -7.353 1.00 8.16 210 THR B CA 1
ATOM 3682 C C . THR B 1 216 ? 12.418 0.775 -6.219 1.00 7.83 210 THR B C 1
ATOM 3683 O O . THR B 1 216 ? 11.304 0.664 -5.736 1.00 7.89 210 THR B O 1
ATOM 3687 N N . ARG B 1 217 ? 13.322 1.652 -5.798 1.00 7.75 211 ARG B N 1
ATOM 3688 C CA . ARG B 1 217 ? 13.062 2.664 -4.788 1.00 7.48 211 ARG B CA 1
ATOM 3689 C C . ARG B 1 217 ? 13.912 3.879 -5.076 1.00 7.54 211 ARG B C 1
ATOM 3690 O O . ARG B 1 217 ? 14.976 3.785 -5.695 1.00 7.81 211 ARG B O 1
ATOM 3698 N N . SER B 1 218 ? 13.471 5.003 -4.509 1.00 7.37 212 SER B N 1
ATOM 3699 C CA . SER B 1 218 ? 14.238 6.227 -4.513 1.00 7.86 212 SER B CA 1
ATOM 3700 C C . SER B 1 218 ? 15.621 5.995 -3.913 1.00 8.96 212 SER B C 1
ATOM 3701 O O . SER B 1 218 ? 15.799 5.206 -2.974 1.00 9.40 212 SER B O 1
ATOM 3704 N N . ALA B 1 219 ? 16.623 6.689 -4.465 1.00 9.40 213 ALA B N 1
ATOM 3705 C CA . ALA B 1 219 ? 17.944 6.669 -3.865 1.00 10.83 213 ALA B CA 1
ATOM 3706 C C . ALA B 1 219 ? 17.890 7.260 -2.453 1.00 10.17 213 ALA B C 1
ATOM 3707 O O . ALA B 1 219 ? 17.146 8.195 -2.166 1.00 9.99 213 ALA B O 1
ATOM 3709 N N . VAL B 1 220 ? 18.726 6.722 -1.577 1.00 10.38 214 VAL B N 1
ATOM 3710 C CA . VAL B 1 220 ? 18.652 7.141 -0.190 1.00 10.96 214 VAL B CA 1
ATOM 3711 C C . VAL B 1 220 ? 18.847 8.642 -0.037 1.00 11.24 214 VAL B C 1
ATOM 3712 O O . VAL B 1 220 ? 18.199 9.288 0.776 1.00 12.13 214 VAL B O 1
ATOM 3716 N N . GLU B 1 221 ? 19.732 9.232 -0.866 1.00 12.42 215 GLU B N 1
ATOM 3717 C CA . GLU B 1 221 ? 20.015 10.652 -0.762 1.00 14.11 215 GLU B CA 1
ATOM 3718 C C . GLU B 1 221 ? 18.823 11.528 -1.135 1.00 14.00 215 GLU B C 1
ATOM 3719 O O . GLU B 1 221 ? 18.765 12.701 -0.773 1.00 16.62 215 GLU B O 1
ATOM 3725 N N . ASP B 1 222 ? 17.833 10.964 -1.805 1.00 11.54 216 ASP B N 1
ATOM 3726 C CA . ASP B 1 222 ? 16.628 11.694 -2.186 1.00 11.85 216 ASP B CA 1
ATOM 3727 C C . ASP B 1 222 ? 15.482 11.525 -1.203 1.00 11.99 216 ASP B C 1
ATOM 3728 O O . ASP B 1 222 ? 14.523 12.281 -1.292 1.00 15.40 216 ASP B O 1
ATOM 3733 N N . VAL B 1 223 ? 15.577 10.588 -0.256 1.00 9.39 217 VAL B N 1
ATOM 3734 C CA . VAL B 1 223 ? 14.528 10.430 0.745 1.00 9.15 217 VAL B CA 1
ATOM 3735 C C . VAL B 1 223 ? 15.037 10.653 2.169 1.00 8.96 217 VAL B C 1
ATOM 3736 O O . VAL B 1 223 ? 14.233 10.531 3.072 1.00 10.85 217 VAL B O 1
ATOM 3740 N N . VAL B 1 224 ? 16.319 10.924 2.365 1.00 8.61 218 VAL B N 1
ATOM 3741 C CA . VAL B 1 224 ? 16.885 11.191 3.674 1.00 8.96 218 VAL B CA 1
ATOM 3742 C C . VAL B 1 224 ? 17.601 12.536 3.645 1.00 9.28 218 VAL B C 1
ATOM 3743 O O . VAL B 1 224 ? 18.287 12.831 2.684 1.00 12.10 218 VAL B O 1
ATOM 3747 N N . LYS B 1 225 ? 17.378 13.351 4.672 1.00 8.51 219 LYS B N 1
ATOM 3748 C CA . LYS B 1 225 ? 18.038 14.623 4.822 1.00 9.99 219 LYS B CA 1
ATOM 3749 C C . LYS B 1 225 ? 18.532 14.713 6.268 1.00 9.31 219 LYS B C 1
ATOM 3750 O O . LYS B 1 225 ? 17.757 14.454 7.170 1.00 10.64 219 LYS B O 1
ATOM 3756 N N . TRP B 1 226 ? 19.756 15.146 6.475 1.00 9.55 220 TRP B N 1
ATOM 3757 C CA . TRP B 1 226 ? 20.338 15.306 7.804 1.00 10.04 220 TRP B CA 1
ATOM 3758 C C . TRP B 1 226 ? 20.354 16.782 8.179 1.00 10.51 220 TRP B C 1
ATOM 3759 O O . TRP B 1 226 ? 20.741 17.639 7.369 1.00 13.11 220 TRP B O 1
ATOM 3770 N N . VAL B 1 227 ? 19.971 17.103 9.413 1.00 10.66 221 VAL B N 1
ATOM 3771 C CA . VAL B 1 227 ? 19.896 18.479 9.936 1.00 11.43 221 VAL B CA 1
ATOM 3772 C C . VAL B 1 227 ? 20.783 18.602 11.202 1.00 12.83 221 VAL B C 1
ATOM 3773 O O . VAL B 1 227 ? 20.654 17.746 12.049 1.00 13.73 221 VAL B O 1
#

InterPro domains:
  IPR000415 Nitroreductase-like [G3DSA:3.40.109.10] (3-221)
  IPR000415 Nitroreductase-like [SSF55469] (8-220)
  IPR029479 Nitroreductase [PF00881] (14-183)
  IPR033878 Oxygen-insensitive NAD(P)H nitroreductase NfsB-like [cd02149] (7-217)
  IPR050627 Nitroreductase/BluB [PTHR23026] (3-221)

B-factor: mean 14.06, std 11.4, range [5.5, 322.64]